Protein 1R6U (pdb70)

Sequence (731 aa):
EDFVDPWTVQTSSAKGIDYDKLIVRFGSSKIDKELINRIERATGQRPHHFLRRGIFFSHRDNQVLDAYENKKPFYLYTGRGPSSEAHVGHLIPFIFTKWLQDVFNVPLVIQTDDEKYLWKDLTLDQAYGDAVENAKDIIACGFDINKTFIFSDLDYGSSGFYKNVVKIQKHVTFNQVKGIFGFTDSDCIGKISFPAIQAAPSFSNSFPQIFRDRTDIQCLIPCAIDQDPYFRTRDVAPRIGYPKPALLHSTFFPALQGAQTKSASDPNSSIFLTDTAKQIKTKVNKHAFSGGRDTIEEHRQFGGNCDVDVSFYLTFFLEDDDKLEQIRKDYTSGALTGELKKALIEVLQPLIAEHQARRKEVTDEIVKEFTPRKLSFDGIDYDKLIVRFGSSKIDKELINRIERATGQRPHHFLRRGIFFSHRDNQVLDAYENKKPFYLYTGRGPSSEAHVGHLIPFIFTKWLQDVFNVPLVIQTDDEKYLWKDLTLDQAYGDAVENAKDIIACGFDINKTFIFSDLDYGSSGFYKNVVKIQKHVTFNQVKGIFGFTDSDCIGKISFPAIQAAPSFSNSFPQIFRDRTDIQCLIPCAIDQDPYFRTRDVAPRIGYPKPALLHSTFFPALQGPNSSIFLTDTAKQIKTKVNKHAFSGGRDTIEEHRQFGGNCDVDVSFYLTFFLEDDDKLEQIRKDYTSGALTGELKKALIEVLQPLIAEHQARRKEVTDEIVKEFTPRKLS

Foldseek 3Di:
DWDFALPWTFDPDQLFDDPVVVCVVLVWDFCDPVNLVLLCVLLVHHRALCSVPVQQTTKFDVVQSVCSVVVHAAEEEEEDQFDDFFADQVCQLLLVNQVCCVSSVAAYEYEELPLCVQVDPDDSCVSVVSLLLVLLLSCLSPRDLQRYAYDYLVPLVAPAQVVQLVLLQVVADLVRCCVLVVDDPPGDVSNSSCLSNVLSVQFVNSFCQAVNRDRAHAYEYEDACNCVSSQCVQVSQVVSPHHRHMYGHGHALAFQQGSRTRDPVDDLRHHHLPDALVSLLVSLVVGRDFQADPDLVRCQVQFGDCSNGSLLCCSRFVRDPVVNVVLVVCRRNSVGPVCNVVVSSVRVNVVSVSSVVSSVVQDPVNSCSSPSHYHPDD/DPDCVVLCVVLVWAFDDPVNLVLLCVLLVDHDALCDVLFQFTTKFCVVQSVCSVVVHAAEEEEEDQQDPDFAPQVCLQLLVRQVVCVSSVHAYEYEELVLCVQVDDDDSVVSVVSLLLVLLLSVLSPHDLQRFQYDYLVPLVAPAQVVQLVLVLVVDDQVNCCVLPVDDPPGDVCNSSCLSNVLSVQFDSNFCQARNNDGARGYEYEEASVCSSSLVNQVCAVVSPHHRHMYTHGYGQQFQLVVLRHHTLPDALVRLLCSLVPGRHWQADPDLVVRLVQFGDCPSRNLLVCSSFVRDPVVSVVLVVCRRNSVDRNVSSVVSSVRVNVVSVSSVVSSVPQDPVNSVSSPRHYHD

Organism: Homo sapiens (NCBI:txid9606)

CATH classification: 3.40.50.620 (+1 more: 1.10.240.10)

Solvent-accessible surface area: 31064 Å² total

Nearest PDB structures (foldseek):
  3kt8-assembly2_C  TM=9.741E-01  e=6.207E-43  Saccharomyces cerevisiae
  3kt0-assembly1_A  TM=9.603E-01  e=8.942E-42  Saccharomyces cerevisiae
  4j75-assembly1_A  TM=9.651E-01  e=3.250E-40  Plasmodium falciparum 3D7
  4j75-assembly1_B  TM=9.534E-01  e=1.182E-38  Plasmodium falciparum 3D7
  3hzr-assembly3_F  TM=9.424E-01  e=4.187E-32  Entamoeba histolytica

B-factor: mean 50.77, std 15.46, range [16.09, 90.01]

Secondary structure (DSSP, 8-state):
--EEETTEEE-S-TT-S-TTTHHHHTT-EE--HHHHHHHHHHHTSPPPHHHHHTSEEEEE--HHHHHHTTT--EEEEE-----S---HHHHHHHHHHHHHHHHHT--EEE--HHHHHHHSS--HHHHHHHHHHHHHHHHTTT--GGGEEE--TTT---TTHHHHHHHHHHT-BHHHHHHHH---TTSBHHHHHHHHHHHGGGSGGG-HHHHTT----EEEEEEEGGGHHHH--TTTGGGGT-PPPEEEEE----BTTBTT---TTSSSS---TT--HHHHHHHHHHTS---B-SSHHHHHHH-B-TTT-S---HHHH---HHHHHHHHHHHHHT---TTHHHHHHHHHHHHHHHHHHHHHT--HHHHHH------S--/---SHHHHHHHT-EE--HHHHHHHHHHHTSPPPTTGGGTSS-EEE--HHHHHHHTT---EEEE-----S---GGGHHHHHHHHHHHHHHT--EEE--HHHHHHHSS--HHHHHHHHHHHHHHHHHTT--TTSEEE--TTT----SHHHHHHHHHHT-BHHHHHHHH---TTSBHHHHHHHHHHHGGGSGGG-HHHHTT---S-EEEEEEGGGHHHH--TTHHHHTT-PPPEEEEE-PPPPS----SS--TT--HHHHHHHHHHHS---S-SSHHHHHHH---TTT-TT--HHHH---HHHHHHHHHHHHHT--HHHHHHHHHHHHHHHHHHHHHHHHT--HHHHHH-------

InterPro domains:
  IPR000738 WHEP-TRS domain [PF00458] (12-64)
  IPR000738 WHEP-TRS domain [PS00762] (19-47)
  IPR000738 WHEP-TRS domain [PS51185] (8-64)
  IPR000738 WHEP-TRS domain [SM00991] (12-68)
  IPR001412 Aminoacyl-tRNA synthetase, class I, conserved site [PS00178] (164-174)
  IPR002305 Aminoacyl-tRNA synthetase, class Ic [PF00579] (152-439)
  IPR002306 Tryptophan-tRNA ligase [PR01039] (169-185)
  IPR002306 Tryptophan-tRNA ligase [PR01039] (221-240)
  IPR002306 Tryptophan-tRNA ligase [PR01039] (305-326)
  IPR002306 Tryptophan-tRNA ligase [PR01039] (349-359)
  IPR002306 Tryptophan-tRNA ligase [TIGR00233] (154-465)
  IPR002306 Tryptophan-tRNA ligase [cd00806] (157-441)
  IPR009068 uS15/NS1, RNA-binding domain superfamily [SSF47060] (9-64)
  IPR014729 Rossmann-like alpha/beta/alpha sandwich fold [G3DSA:3.40.50.620] (76-353)

Structure (mmCIF, N/CA/C/O backbone):
data_1R6U
#
_entry.id   1R6U
#
_cell.length_a   134.658
_cell.length_b   96.460
_cell.length_c   97.132
_cell.angle_alpha   90.00
_cell.angle_beta   129.90
_cell.angle_gamma   90.00
#
_symmetry.space_group_name_H-M   'C 1 2 1'
#
loop_
_entity.id
_entity.type
_entity.pdbx_description
1 polymer 'Tryptophanyl-tRNA synthetase'
2 non-polymer "TRYPTOPHANYL-5'AMP"
3 non-polymer GLYCEROL
4 water water
#
loop_
_atom_site.group_PDB
_atom_site.id
_atom_site.type_symbol
_atom_site.label_atom_id
_atom_site.label_alt_id
_atom_site.label_comp_id
_atom_site.label_asym_id
_atom_site.label_entity_id
_atom_site.label_seq_id
_atom_site.pdbx_PDB_ins_code
_atom_site.Cartn_x
_atom_site.Cartn_y
_atom_site.Cartn_z
_atom_site.occupancy
_atom_site.B_iso_or_equiv
_atom_site.auth_seq_id
_atom_site.auth_comp_id
_atom_site.auth_asym_id
_atom_site.auth_atom_id
_atom_site.pdbx_PDB_model_num
ATOM 1 N N . GLU A 1 35 ? -15.885 41.948 44.458 1.00 78.87 82 GLU A N 1
ATOM 2 C CA . GLU A 1 35 ? -15.616 43.394 44.698 1.00 79.16 82 GLU A CA 1
ATOM 3 C C . GLU A 1 35 ? -14.279 43.815 44.092 1.00 78.76 82 GLU A C 1
ATOM 4 O O . GLU A 1 35 ? -13.416 42.976 43.822 1.00 78.70 82 GLU A O 1
ATOM 10 N N . ASP A 1 36 ? -14.115 45.117 43.870 1.00 77.99 83 ASP A N 1
ATOM 11 C CA . ASP A 1 36 ? -12.876 45.633 43.294 1.00 76.88 83 ASP A CA 1
ATOM 12 C C . ASP A 1 36 ? -11.686 45.177 44.133 1.00 75.36 83 ASP A C 1
ATOM 13 O O . ASP A 1 36 ? -11.850 44.728 45.271 1.00 74.44 83 ASP A O 1
ATOM 18 N N . PHE A 1 37 ? -10.489 45.288 43.568 1.00 73.55 84 PHE A N 1
ATOM 19 C CA . PHE A 1 37 ? -9.286 44.909 44.294 1.00 72.11 84 PHE A CA 1
ATOM 20 C C . PHE A 1 37 ? -8.148 45.898 44.066 1.00 70.78 84 PHE A C 1
ATOM 21 O O . PHE A 1 37 ? -7.666 46.058 42.942 1.00 69.93 84 PHE A O 1
ATOM 29 N N . VAL A 1 38 ? -7.730 46.567 45.140 1.00 68.98 85 VAL A N 1
ATOM 30 C CA . VAL A 1 38 ? -6.628 47.526 45.071 1.00 67.42 85 VAL A CA 1
ATOM 31 C C . VAL A 1 38 ? -5.666 47.346 46.245 1.00 65.64 85 VAL A C 1
ATOM 32 O O . VAL A 1 38 ? -6.074 47.295 47.408 1.00 64.82 85 VAL A O 1
ATOM 36 N N . ASP A 1 39 ? -4.385 47.233 45.919 1.00 63.71 86 ASP A N 1
ATOM 37 C CA . ASP A 1 39 ? -3.342 47.076 46.918 1.00 62.99 86 ASP A CA 1
ATOM 38 C C . ASP A 1 39 ? -2.095 47.698 46.292 1.00 61.88 86 ASP A C 1
ATOM 39 O O . ASP A 1 39 ? -2.081 47.978 45.094 1.00 62.09 86 ASP A O 1
ATOM 44 N N . PRO A 1 40 ? -1.036 47.924 47.084 1.00 60.63 87 PRO A N 1
ATOM 45 C CA . PRO A 1 40 ? 0.190 48.528 46.546 1.00 59.80 87 PRO A CA 1
ATOM 46 C C . PRO A 1 40 ? 0.752 47.899 45.260 1.00 59.74 87 PRO A C 1
ATOM 47 O O . PRO A 1 40 ? 1.673 48.445 44.651 1.00 58.96 87 PRO A O 1
ATOM 51 N N . TRP A 1 41 ? 0.200 46.770 44.832 1.00 59.77 88 TRP A N 1
ATOM 52 C CA . TRP A 1 41 ? 0.725 46.113 43.641 1.00 60.92 88 TRP A CA 1
ATOM 53 C C . TRP A 1 41 ? -0.269 45.862 42.514 1.00 61.85 88 TRP A C 1
ATOM 54 O O . TRP A 1 41 ? 0.131 45.696 41.363 1.00 60.86 88 TRP A O 1
ATOM 65 N N . THR A 1 42 ? -1.559 45.854 42.827 1.00 63.66 89 THR A N 1
ATOM 66 C CA . THR A 1 42 ? -2.551 45.595 41.796 1.00 66.54 89 THR A CA 1
ATOM 67 C C . THR A 1 42 ? -3.883 46.321 41.965 1.00 67.51 89 THR A C 1
ATOM 68 O O . THR A 1 42 ? -4.363 46.532 43.081 1.00 67.01 89 THR A O 1
ATOM 72 N N . VAL A 1 43 ? -4.465 46.699 40.830 1.00 69.52 90 VAL A N 1
ATOM 73 C CA . VAL A 1 43 ? -5.756 47.380 40.779 1.00 71.18 90 VAL A CA 1
ATOM 74 C C . VAL A 1 43 ? -6.607 46.654 39.740 1.00 72.06 90 VAL A C 1
ATOM 75 O O . VAL A 1 43 ? -6.380 46.788 38.538 1.00 72.02 90 VAL A O 1
ATOM 79 N N . GLN A 1 44 ? -7.577 45.876 40.210 1.00 73.39 91 GLN A N 1
ATOM 80 C CA . GLN A 1 44 ? -8.444 45.117 39.317 1.00 75.16 91 GLN A CA 1
ATOM 81 C C . GLN A 1 44 ? -9.919 45.390 39.577 1.00 75.51 91 GLN A C 1
ATOM 82 O O . GLN A 1 44 ? -10.343 45.553 40.724 1.00 75.32 91 GLN A O 1
ATOM 88 N N . THR A 1 45 ? -10.695 45.436 38.498 1.00 75.51 92 THR A N 1
ATOM 89 C CA . THR A 1 45 ? -12.131 45.675 38.579 1.00 75.31 92 THR A CA 1
ATOM 90 C C . THR A 1 45 ? -12.811 45.159 37.315 1.00 75.50 92 THR A C 1
ATOM 91 O O . THR A 1 45 ? -12.261 45.259 36.215 1.00 75.17 92 THR A O 1
ATOM 95 N N . SER A 1 46 ? -14.003 44.596 37.481 1.00 74.88 93 SER A N 1
ATOM 96 C CA . SER A 1 46 ? -14.765 44.070 36.355 1.00 74.99 93 SER A CA 1
ATOM 97 C C . SER A 1 46 ? -15.744 45.144 35.902 1.00 74.62 93 SER A C 1
ATOM 98 O O . SER A 1 46 ? -16.814 44.846 35.371 1.00 75.10 93 SER A O 1
ATOM 101 N N . SER A 1 47 ? -15.364 46.398 36.119 1.00 74.26 94 SER A N 1
ATOM 102 C CA . SER A 1 47 ? -16.201 47.533 35.757 1.00 73.97 94 SER A CA 1
ATOM 103 C C . SER A 1 47 ? -15.496 48.466 34.773 1.00 73.75 94 SER A C 1
ATOM 104 O O . SER A 1 47 ? -14.313 48.784 34.935 1.00 73.19 94 SER A O 1
ATOM 107 N N . ALA A 1 48 ? -16.231 48.894 33.749 1.00 73.58 95 ALA A N 1
ATOM 108 C CA . ALA A 1 48 ? -15.692 49.795 32.738 1.00 73.14 95 ALA A CA 1
ATOM 109 C C . ALA A 1 48 ? -15.596 51.209 33.304 1.00 72.97 95 ALA A C 1
ATOM 110 O O . ALA A 1 48 ? -14.726 51.991 32.914 1.00 73.23 95 ALA A O 1
ATOM 112 N N . LYS A 1 49 ? -16.491 51.525 34.235 1.00 72.94 96 LYS A N 1
ATOM 113 C CA . LYS A 1 49 ? -16.523 52.840 34.867 1.00 73.73 96 LYS A CA 1
ATOM 114 C C . LYS A 1 49 ? -15.391 52.980 35.892 1.00 74.11 96 LYS A C 1
ATOM 115 O O . LYS A 1 49 ? -15.310 53.979 36.610 1.00 73.33 96 LYS A O 1
ATOM 121 N N . GLY A 1 50 ? -14.528 51.968 35.954 1.00 74.56 97 GLY A N 1
ATOM 122 C CA . GLY A 1 50 ? -13.406 51.985 36.880 1.00 75.38 97 GLY A CA 1
ATOM 123 C C . GLY A 1 50 ? -13.726 51.540 38.299 1.00 75.75 97 GLY A C 1
ATOM 124 O O . GLY A 1 50 ? -14.827 51.062 38.584 1.00 75.65 97 GLY A O 1
ATOM 125 N N . ILE A 1 51 ? -12.755 51.695 39.195 1.00 76.06 98 ILE A N 1
ATOM 126 C CA . ILE A 1 51 ? -12.937 51.315 40.592 0.50 76.52 98 ILE A CA 1
ATOM 127 C C . ILE A 1 51 ? -14.086 52.125 41.184 1.00 76.57 98 ILE A C 1
ATOM 128 O O . ILE A 1 51 ? -14.313 53.268 40.790 1.00 76.52 98 ILE A O 1
ATOM 133 N N . ASP A 1 52 ? -14.821 51.530 42.120 1.00 77.11 99 ASP A N 1
ATOM 134 C CA . ASP A 1 52 ? -15.932 52.232 42.747 1.00 77.14 99 ASP A CA 1
ATOM 135 C C . ASP A 1 52 ? -15.464 52.978 43.990 1.00 76.90 99 ASP A C 1
ATOM 136 O O . ASP A 1 52 ? -15.302 52.394 45.067 1.00 77.20 99 ASP A O 1
ATOM 141 N N . TYR A 1 53 ? -15.235 54.275 43.822 1.00 75.37 100 TYR A N 1
ATOM 142 C CA . TYR A 1 53 ? -14.806 55.129 44.915 1.00 73.75 100 TYR A CA 1
ATOM 143 C C . TYR A 1 53 ? -16.083 55.493 45.664 1.00 74.24 100 TYR A C 1
ATOM 144 O O . TYR A 1 53 ? -17.182 55.246 45.163 1.00 74.78 100 TYR A O 1
ATOM 153 N N . ASP A 1 54 ? -15.943 56.068 46.853 1.00 74.56 101 ASP A N 1
ATOM 154 C CA . ASP A 1 54 ? -17.096 56.423 47.680 1.00 75.64 101 ASP A CA 1
ATOM 155 C C . ASP A 1 54 ? -17.574 55.119 48.322 1.00 76.08 101 ASP A C 1
ATOM 156 O O . ASP A 1 54 ? -18.353 55.118 49.279 1.00 76.50 101 ASP A O 1
ATOM 161 N N . LYS A 1 55 ? -17.077 54.012 47.774 1.00 75.40 102 LYS A N 1
ATOM 162 C CA . LYS A 1 55 ? -17.383 52.669 48.245 1.00 74.56 102 LYS A CA 1
ATOM 163 C C . LYS A 1 55 ? -16.070 52.096 48.779 1.00 73.81 102 LYS A C 1
ATOM 164 O O . LYS A 1 55 ? -16.061 51.293 49.713 1.00 74.15 102 LYS A O 1
ATOM 170 N N . LEU A 1 56 ? -14.962 52.506 48.165 1.00 71.92 103 LEU A N 1
ATOM 171 C CA . LEU A 1 56 ? -13.640 52.065 48.593 1.00 70.33 103 LEU A CA 1
ATOM 172 C C . LEU A 1 56 ? -13.315 52.872 49.846 1.00 70.00 103 LEU A C 1
ATOM 173 O O . LEU A 1 56 ? -12.451 52.500 50.643 1.00 68.98 103 LEU A O 1
ATOM 178 N N . ILE A 1 57 ? -14.025 53.988 49.999 1.00 69.37 104 ILE A N 1
ATOM 179 C CA . ILE A 1 57 ? -13.866 54.868 51.148 1.00 68.75 104 ILE A CA 1
ATOM 180 C C . ILE A 1 57 ? -14.309 54.121 52.402 1.00 69.12 104 ILE A C 1
ATOM 181 O O . ILE A 1 57 ? -13.735 54.297 53.479 1.00 68.98 104 ILE A O 1
ATOM 186 N N . VAL A 1 58 ? -15.336 53.291 52.257 1.00 68.31 105 VAL A N 1
ATOM 187 C CA . VAL A 1 58 ? -15.843 52.524 53.384 1.00 68.55 105 VAL A CA 1
ATOM 188 C C . VAL A 1 58 ? -14.937 51.332 53.665 1.00 68.70 105 VAL A C 1
ATOM 189 O O . VAL A 1 58 ? -14.462 51.162 54.786 1.00 68.50 105 VAL A O 1
ATOM 193 N N . ARG A 1 59 ? -14.692 50.514 52.645 1.00 69.02 106 ARG A N 1
ATOM 194 C CA . ARG A 1 59 ? -13.831 49.347 52.804 1.00 68.97 106 ARG A CA 1
ATOM 195 C C . ARG A 1 59 ? -12.546 49.724 53.535 1.00 68.80 106 ARG A C 1
ATOM 196 O O . ARG A 1 59 ? -12.201 49.134 54.559 1.00 69.31 106 ARG A O 1
ATOM 204 N N . PHE A 1 60 ? -11.839 50.709 52.995 1.00 68.01 107 PHE A N 1
ATOM 205 C CA . PHE A 1 60 ? -10.592 51.166 53.584 1.00 67.50 107 PHE A CA 1
ATOM 206 C C . PHE A 1 60 ? -10.824 51.996 54.844 1.00 67.01 107 PHE A C 1
ATOM 207 O O . PHE A 1 60 ? -9.879 52.301 55.574 1.00 67.07 107 PHE A O 1
ATOM 215 N N . GLY A 1 61 ? -12.080 52.352 55.099 1.00 64.85 108 GLY A N 1
ATOM 216 C CA . GLY A 1 61 ? -12.401 53.145 56.273 1.00 63.54 108 GLY A CA 1
ATOM 217 C C . GLY A 1 61 ? -11.705 54.497 56.292 1.00 63.34 108 GLY A C 1
ATOM 218 O O . GLY A 1 61 ? -10.788 54.717 57.089 1.00 64.20 108 GLY 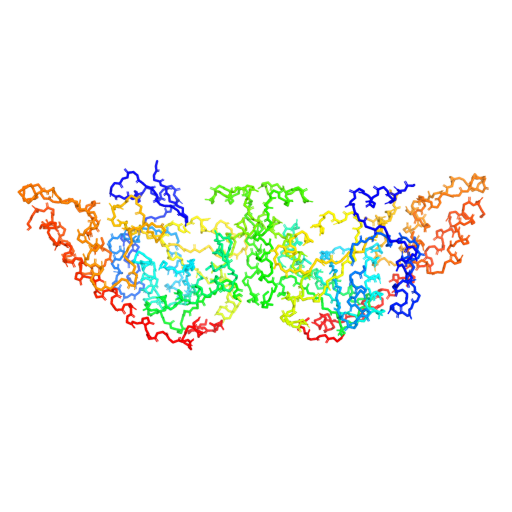A O 1
ATOM 219 N N . SER A 1 62 ? -12.138 55.404 55.416 1.00 61.59 109 SER A N 1
ATOM 220 C CA . SER A 1 62 ? -11.556 56.742 55.326 1.00 58.53 109 SER A CA 1
ATOM 221 C C . SER A 1 62 ? -12.650 57.802 55.301 1.00 56.88 109 SER A C 1
ATOM 222 O O . SER A 1 62 ? -13.809 57.514 55.587 1.00 56.88 109 SER A O 1
ATOM 225 N N . SER A 1 63 ? -12.279 59.032 54.961 1.00 55.13 110 SER A N 1
ATOM 226 C CA . SER A 1 63 ? -13.245 60.124 54.911 1.00 53.73 110 SER A CA 1
ATOM 227 C C . SER A 1 63 ? -13.357 60.767 53.534 1.00 53.30 110 SER A C 1
ATOM 228 O O . SER A 1 63 ? -12.373 60.887 52.801 1.00 52.14 110 SER A O 1
ATOM 231 N N . LYS A 1 64 ? -14.570 61.188 53.201 1.00 53.33 111 LYS A N 1
ATOM 232 C CA . LYS A 1 64 ? -14.839 61.830 51.923 1.00 53.68 111 LYS A CA 1
ATOM 233 C C . LYS A 1 64 ? -14.455 63.302 51.991 1.00 51.71 111 LYS A C 1
ATOM 234 O O . LYS A 1 64 ? -14.756 63.989 52.972 1.00 50.84 111 LYS A O 1
ATOM 240 N N . ILE A 1 65 ? -13.762 63.777 50.964 1.00 49.56 112 ILE A N 1
ATOM 241 C CA . ILE A 1 65 ? -13.383 65.181 50.916 1.00 49.55 112 ILE A CA 1
ATOM 242 C C . ILE A 1 65 ? -14.620 65.913 50.419 1.00 50.09 112 ILE A C 1
ATOM 243 O O . ILE A 1 65 ? -14.993 65.774 49.256 1.00 51.38 112 ILE A O 1
ATOM 248 N N . ASP A 1 66 ? -15.269 66.663 51.303 1.00 50.89 113 ASP A N 1
ATOM 249 C CA . ASP A 1 66 ? -16.472 67.400 50.927 1.00 52.69 113 ASP A CA 1
ATOM 250 C C . ASP A 1 66 ? -16.201 68.873 50.645 1.00 52.83 113 ASP A C 1
ATOM 251 O O . ASP A 1 66 ? -15.104 69.374 50.901 1.00 52.83 113 ASP A O 1
ATOM 256 N N . LYS A 1 67 ? -17.216 69.563 50.127 1.00 52.59 114 LYS A N 1
ATOM 257 C CA . LYS A 1 67 ? -17.103 70.979 49.783 1.00 52.36 114 LYS A CA 1
ATOM 258 C C . LYS A 1 67 ? -16.533 71.830 50.903 1.00 51.09 114 LYS A C 1
ATOM 259 O O . LYS A 1 67 ? -15.643 72.650 50.679 1.00 51.66 114 LYS A O 1
ATOM 265 N N . GLU A 1 68 ? -17.056 71.630 52.107 1.00 51.22 115 GLU A N 1
ATOM 266 C CA . GLU A 1 68 ? -16.616 72.366 53.285 1.00 51.40 115 GLU A CA 1
ATOM 267 C C . GLU A 1 68 ? -15.095 72.301 53.428 1.00 49.89 115 GLU A C 1
ATOM 268 O O . GLU A 1 68 ? -14.441 73.314 53.700 1.00 49.06 115 GLU A O 1
ATOM 274 N N . LEU A 1 69 ? -14.534 71.106 53.243 1.00 46.14 116 LEU A N 1
ATOM 275 C CA . LEU A 1 69 ? -13.088 70.924 53.350 1.00 44.04 116 LEU A CA 1
ATOM 276 C C . LEU A 1 69 ? -12.361 71.658 52.227 1.00 42.78 116 LEU A C 1
ATOM 277 O O . LEU A 1 69 ? -11.345 72.317 52.462 1.00 40.87 116 LEU A O 1
ATOM 282 N N . ILE A 1 70 ? -12.885 71.545 51.005 1.00 43.97 117 ILE A N 1
ATOM 283 C CA . ILE A 1 70 ? -12.281 72.217 49.856 1.00 42.37 117 ILE A CA 1
ATOM 284 C C . ILE A 1 70 ? -12.165 73.707 50.173 1.00 42.37 117 ILE A C 1
ATOM 285 O O . ILE A 1 70 ? -11.106 74.307 50.020 1.00 41.40 117 ILE A O 1
ATOM 290 N N . ASN A 1 71 ? -13.266 74.298 50.626 1.00 43.97 118 ASN A N 1
ATOM 291 C CA . ASN A 1 71 ? -13.278 75.712 50.974 1.00 43.86 118 ASN A CA 1
ATOM 292 C C . ASN A 1 71 ? -12.264 76.003 52.067 1.00 42.72 118 ASN A C 1
ATOM 293 O O . ASN A 1 71 ? -11.495 76.966 51.985 1.00 40.86 118 ASN A O 1
ATOM 298 N N . ARG A 1 72 ? -12.252 75.163 53.094 1.00 41.72 119 ARG A N 1
ATOM 299 C CA . ARG A 1 72 ? -11.319 75.381 54.178 1.00 40.72 119 ARG A CA 1
ATOM 300 C C . ARG A 1 72 ? -9.908 75.442 53.621 1.00 38.78 119 ARG A C 1
ATOM 301 O O . ARG A 1 72 ? -9.092 76.252 54.067 1.00 38.92 119 ARG A O 1
ATOM 309 N N . ILE A 1 73 ? -9.623 74.601 52.631 1.00 37.54 120 ILE A N 1
ATOM 310 C CA . ILE A 1 73 ? -8.298 74.594 52.026 1.00 36.89 120 ILE A CA 1
ATOM 311 C C . ILE A 1 73 ? -8.063 75.864 51.219 1.00 37.66 120 ILE A C 1
ATOM 312 O O . ILE A 1 73 ? -6.953 76.398 51.178 1.00 36.91 120 ILE A O 1
ATOM 317 N N . GLU A 1 74 ? -9.112 76.351 50.572 1.00 39.73 121 GLU A N 1
ATOM 318 C CA . GLU A 1 74 ? -8.976 77.570 49.794 1.00 43.06 121 GLU A CA 1
ATOM 319 C C . GLU A 1 74 ? -8.632 78.739 50.716 1.00 42.84 121 GLU A C 1
ATOM 320 O O . GLU A 1 74 ? -7.682 79.478 50.470 1.00 43.12 121 GLU A O 1
ATOM 326 N N . ARG A 1 75 ? -9.393 78.892 51.790 1.00 45.10 122 ARG A N 1
ATOM 327 C CA . ARG A 1 75 ? -9.138 79.976 52.726 1.00 47.19 122 ARG A CA 1
ATOM 328 C C . ARG A 1 75 ? -7.743 79.899 53.343 1.00 48.27 122 ARG A C 1
ATOM 329 O O . ARG A 1 75 ? -7.020 80.892 53.389 1.00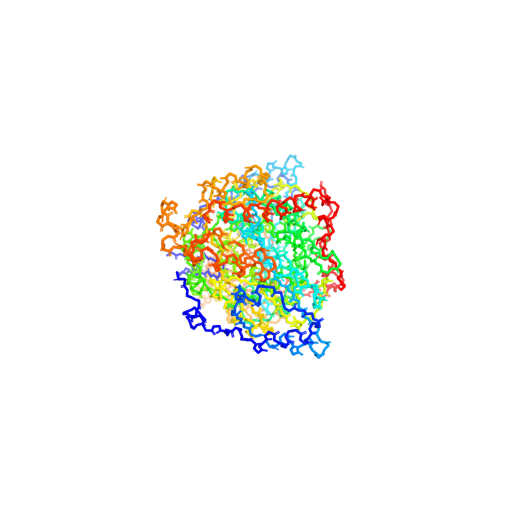 48.84 122 ARG A O 1
ATOM 337 N N . ALA A 1 76 ? -7.364 78.716 53.813 1.00 49.04 123 ALA A N 1
ATOM 338 C CA . ALA A 1 76 ? -6.064 78.531 54.440 1.00 48.78 123 ALA A CA 1
ATOM 339 C C . ALA A 1 76 ? -4.892 78.839 53.517 1.00 49.21 123 ALA A C 1
ATOM 340 O O . ALA A 1 76 ? -3.838 79.279 53.976 1.00 50.42 123 ALA A O 1
ATOM 342 N N . THR A 1 77 ? -5.075 78.615 52.221 1.00 48.07 124 THR A N 1
ATOM 343 C CA . THR A 1 77 ? -4.012 78.840 51.245 1.00 47.69 124 THR A CA 1
ATOM 344 C C . THR A 1 77 ? -4.140 80.132 50.447 1.00 48.85 124 THR A C 1
ATOM 345 O O . THR A 1 77 ? -3.187 80.559 49.788 1.00 48.08 124 THR A O 1
ATOM 349 N N . GLY A 1 78 ? -5.314 80.750 50.497 1.00 49.47 125 GLY A N 1
ATOM 350 C CA . GLY A 1 78 ? -5.519 81.973 49.746 1.00 51.04 125 GLY A CA 1
ATOM 351 C C . GLY A 1 78 ? -5.298 81.710 48.270 1.00 51.43 125 GLY A C 1
ATOM 352 O O . GLY A 1 78 ? -4.753 82.552 47.556 1.00 53.74 125 GLY A O 1
ATOM 353 N N . GLN A 1 79 ? -5.715 80.532 47.814 1.00 50.44 126 GLN A N 1
ATOM 354 C CA . GLN A 1 79 ? -5.554 80.154 46.415 1.00 49.15 126 GLN A CA 1
ATOM 355 C C . GLN A 1 79 ? -6.688 79.254 45.964 1.00 46.18 126 GLN A C 1
ATOM 356 O O . GLN A 1 79 ? -7.340 78.615 46.784 1.00 44.91 126 GLN A O 1
ATOM 362 N N . ARG A 1 80 ? -6.926 79.198 44.658 1.00 44.86 127 ARG A N 1
ATOM 363 C CA . ARG A 1 80 ? -8.004 78.358 44.143 1.00 43.01 127 ARG A CA 1
ATOM 364 C C . ARG A 1 80 ? -7.644 76.875 44.239 1.00 39.53 127 ARG A C 1
ATOM 365 O O . ARG A 1 80 ? -6.546 76.468 43.874 1.00 39.68 127 ARG A O 1
ATOM 373 N N . PRO A 1 81 ? -8.569 76.057 44.747 1.00 38.07 128 PRO A N 1
ATOM 374 C CA . PRO A 1 81 ? -8.355 74.616 44.890 1.00 37.20 128 PRO A CA 1
ATOM 375 C C . PRO A 1 81 ? -7.951 73.979 43.564 1.00 36.14 128 PRO A C 1
ATOM 376 O O . PRO A 1 81 ? -8.602 74.193 42.542 1.00 36.58 128 PRO A O 1
ATOM 380 N N . HIS A 1 82 ? -6.872 73.206 43.587 1.00 34.28 129 HIS A N 1
ATOM 381 C CA . HIS A 1 82 ? -6.375 72.518 42.399 1.00 31.49 129 HIS A CA 1
ATOM 382 C C . HIS A 1 82 ? -7.531 71.761 41.745 1.00 31.75 129 HIS A C 1
ATOM 383 O O . HIS A 1 82 ? -8.479 71.365 42.421 1.00 29.47 129 HIS A O 1
ATOM 390 N N . HIS A 1 83 ? -7.475 71.545 40.435 1.00 32.87 130 HIS A N 1
ATOM 391 C CA . HIS A 1 83 ? -8.585 70.834 39.832 1.00 35.15 130 HIS A CA 1
ATOM 392 C C . HIS A 1 83 ? -8.772 69.411 40.371 1.00 35.74 130 HIS A C 1
ATOM 393 O O . HIS A 1 83 ? -9.907 68.929 40.418 1.00 38.50 130 HIS A O 1
ATOM 400 N N . PHE A 1 84 ? -7.699 68.738 40.802 1.00 36.94 131 PHE A N 1
ATOM 401 C CA . PHE A 1 84 ? -7.886 67.371 41.330 1.00 32.91 131 PHE A CA 1
ATOM 402 C C . PHE A 1 84 ? -8.909 67.387 42.454 1.00 32.41 131 PHE A C 1
ATOM 403 O O . PHE A 1 84 ? -9.729 66.477 42.572 1.00 32.24 131 PHE A O 1
ATOM 411 N N . LEU A 1 85 ? -8.857 68.426 43.289 1.00 32.49 132 LEU A N 1
ATOM 412 C CA . LEU A 1 85 ? -9.810 68.568 44.383 1.00 32.92 132 LEU A CA 1
ATOM 413 C C . LEU A 1 85 ? -11.167 69.001 43.832 1.00 36.08 132 LEU A C 1
ATOM 414 O O . LEU A 1 85 ? -12.218 68.480 44.222 1.00 35.68 132 LEU A O 1
ATOM 419 N N . ARG A 1 86 ? -11.130 69.969 42.920 1.00 37.72 133 ARG A N 1
ATOM 420 C CA . ARG A 1 86 ? -12.338 70.508 42.297 1.00 40.45 133 ARG A CA 1
ATOM 421 C C . ARG A 1 86 ? -13.143 69.412 41.610 1.00 39.03 133 ARG A C 1
ATOM 422 O O . ARG A 1 86 ? -14.366 69.395 41.692 1.00 38.83 133 ARG A O 1
ATOM 430 N N . ARG A 1 87 ? -12.450 68.483 40.957 1.00 40.06 134 ARG A N 1
ATOM 431 C CA . ARG A 1 87 ? -13.117 67.397 40.231 1.00 40.99 134 ARG A CA 1
ATOM 432 C C . ARG A 1 87 ? -13.248 66.037 40.931 1.00 41.23 134 ARG A C 1
ATOM 433 O O . ARG A 1 87 ? -13.814 65.102 40.370 1.00 38.99 134 ARG A O 1
ATOM 441 N N . GLY A 1 88 ? -12.733 65.917 42.147 1.00 41.45 135 GLY A N 1
ATOM 442 C CA . GLY A 1 88 ? -12.851 64.650 42.845 1.00 40.98 135 GLY A CA 1
ATOM 443 C C . GLY A 1 88 ? -11.808 63.615 42.474 1.00 41.26 135 GLY A C 1
ATOM 444 O O . GLY A 1 88 ? -12.048 62.422 42.629 1.00 44.58 135 GLY A O 1
ATOM 445 N N . ILE A 1 89 ? -10.663 64.052 41.961 1.00 41.57 136 ILE A N 1
ATOM 446 C CA . ILE A 1 89 ? -9.584 63.128 41.625 1.00 42.08 136 ILE A CA 1
ATOM 447 C C . ILE A 1 89 ? -9.023 62.690 42.986 1.00 43.95 136 ILE A C 1
ATOM 448 O O . ILE A 1 89 ? -8.755 61.513 43.213 1.00 44.22 136 ILE A O 1
ATOM 453 N N . PHE A 1 90 ? -8.841 63.668 43.873 1.00 43.53 137 PHE A N 1
ATOM 454 C CA . PHE A 1 90 ? -8.393 63.437 45.241 1.00 42.53 137 PHE A CA 1
ATOM 455 C C . PHE A 1 90 ? -9.696 63.667 45.982 1.00 42.83 137 PHE A C 1
ATOM 456 O O . PHE A 1 90 ? -10.105 64.797 46.227 1.00 44.87 137 PHE A O 1
ATOM 464 N N . PHE A 1 91 ? -10.351 62.563 46.303 1.00 42.86 138 PHE A N 1
ATOM 465 C CA . PHE A 1 91 ? -11.666 62.537 46.932 1.00 44.75 138 PHE A CA 1
ATOM 466 C C . PHE A 1 91 ? -11.710 62.092 48.390 1.00 44.80 138 PHE A C 1
ATOM 467 O O . PHE A 1 91 ? -12.706 62.324 49.076 1.00 45.58 138 PHE A O 1
ATOM 475 N N . SER A 1 92 ? -10.652 61.427 48.848 1.00 43.81 139 SER A N 1
ATOM 476 C CA . SER A 1 92 ? -10.611 60.905 50.209 1.00 42.32 139 SER A CA 1
ATOM 477 C C . SER A 1 92 ? -9.434 61.394 51.044 1.00 40.03 139 SER A C 1
ATOM 478 O O . SER A 1 92 ? -8.377 61.726 50.512 1.00 39.28 139 SER A O 1
ATOM 481 N N . HIS A 1 93 ? -9.620 61.416 52.361 1.00 37.31 140 HIS A N 1
ATOM 482 C CA . HIS A 1 93 ? -8.564 61.862 53.249 1.00 36.09 140 HIS A CA 1
ATOM 483 C C . HIS A 1 93 ? -8.631 61.191 54.614 1.00 36.46 140 HIS A C 1
ATOM 484 O O . HIS A 1 93 ? -9.585 60.484 54.940 1.00 35.32 140 HIS A O 1
ATOM 491 N N . ARG A 1 94 ? -7.591 61.446 55.396 1.00 35.65 141 ARG A N 1
ATOM 492 C CA . ARG A 1 94 ? -7.473 60.976 56.769 1.00 35.01 141 ARG A CA 1
ATOM 493 C C . ARG A 1 94 ? -6.825 62.139 57.507 1.00 31.63 141 ARG A C 1
ATOM 494 O O . ARG A 1 94 ? -5.706 62.549 57.184 1.00 29.44 141 ARG A O 1
ATOM 502 N N . ASP A 1 95 ? -7.554 62.697 58.464 1.00 31.51 142 ASP A N 1
ATOM 503 C CA . ASP A 1 95 ? -7.041 63.794 59.283 1.00 32.43 142 ASP A CA 1
ATOM 504 C C . ASP A 1 95 ? -6.570 65.052 58.577 1.00 31.87 142 ASP A C 1
ATOM 505 O O . ASP A 1 95 ? -5.734 65.770 59.098 1.00 31.54 142 ASP A O 1
ATOM 518 N N . ASN A 1 97 ? -8.089 67.617 58.421 1.00 38.45 144 ASN A N 1
ATOM 519 C CA . ASN A 1 97 ? -8.500 68.710 59.294 1.00 41.46 144 ASN A CA 1
ATOM 520 C C . ASN A 1 97 ? -7.460 69.011 60.367 1.00 43.19 144 ASN A C 1
ATOM 521 O O . ASN A 1 97 ? -7.348 70.152 60.826 1.00 44.56 144 ASN A O 1
ATOM 526 N N . GLN A 1 98 ? -6.693 67.997 60.770 1.00 43.65 145 GLN A N 1
ATOM 527 C CA . GLN A 1 98 ? -5.662 68.213 61.779 1.00 42.51 145 GLN A CA 1
ATOM 528 C C . GLN A 1 98 ? -4.513 68.949 61.115 1.00 40.38 145 GLN A C 1
ATOM 529 O O . GLN A 1 98 ? -3.830 69.752 61.745 1.00 42.23 145 GLN A O 1
ATOM 535 N N . VAL A 1 99 ? -4.295 68.680 59.833 1.00 39.70 146 VAL A N 1
ATOM 536 C CA . VAL A 1 99 ? -3.221 69.361 59.124 1.00 37.34 146 VAL A CA 1
ATOM 537 C C . VAL A 1 99 ? -3.574 70.844 59.032 1.00 37.11 146 VAL A C 1
ATOM 538 O O . VAL A 1 99 ? -2.728 71.714 59.239 1.00 33.02 146 VAL A O 1
ATOM 542 N N . LEU A 1 100 ? -4.836 71.118 58.727 1.00 37.65 147 LEU A N 1
ATOM 543 C CA . LEU A 1 100 ? -5.289 72.492 58.612 1.00 39.10 147 LEU A CA 1
ATOM 544 C C . LEU A 1 100 ? -5.258 73.170 59.975 1.00 40.24 147 LEU A C 1
ATOM 545 O O . LEU A 1 100 ? -4.783 74.302 60.084 1.00 40.12 147 LEU A O 1
ATOM 550 N N . ASP A 1 101 ? -5.735 72.483 61.014 1.00 41.95 148 ASP A N 1
ATOM 551 C CA . ASP A 1 101 ? -5.709 73.072 62.356 1.00 44.75 148 ASP A CA 1
ATOM 552 C C . ASP A 1 101 ? -4.315 73.604 62.619 1.00 46.13 148 ASP A C 1
ATOM 553 O O . ASP A 1 101 ? -4.130 74.772 62.973 1.00 47.87 148 ASP A O 1
ATOM 558 N N . ALA A 1 102 ? -3.330 72.736 62.428 1.00 45.81 149 ALA A N 1
ATOM 559 C CA . ALA A 1 102 ? -1.949 73.114 62.653 1.00 45.84 149 ALA A CA 1
ATOM 560 C C . ALA A 1 102 ? -1.535 74.265 61.746 1.00 45.37 149 ALA A C 1
ATOM 561 O O . ALA A 1 102 ? -0.985 75.262 62.212 1.00 45.55 149 ALA A O 1
ATOM 563 N N . TYR A 1 103 ? -1.805 74.131 60.453 1.00 45.58 150 TYR A N 1
ATOM 564 C CA . TYR A 1 103 ? -1.415 75.169 59.508 1.00 46.09 150 TYR A CA 1
ATOM 565 C C . TYR A 1 103 ? -1.965 76.542 59.866 1.00 45.72 150 TYR A C 1
ATOM 566 O O . TYR A 1 103 ? -1.241 77.534 59.864 1.00 44.21 150 TYR A O 1
ATOM 575 N N . GLU A 1 104 ? -3.251 76.589 60.170 1.00 47.78 151 GLU A N 1
ATOM 576 C CA . GLU A 1 104 ? -3.903 77.840 60.512 1.00 50.66 151 GLU A CA 1
ATOM 577 C C . GLU A 1 104 ? -3.403 78.407 61.847 1.00 53.76 151 GLU A C 1
ATOM 578 O O . GLU A 1 104 ? -3.748 79.529 62.222 1.00 53.71 151 GLU A O 1
ATOM 584 N N . ASN A 1 105 ? -2.578 77.637 62.554 1.00 55.71 152 ASN A N 1
ATOM 585 C CA . ASN A 1 105 ? -2.030 78.087 63.828 1.00 57.63 152 ASN A CA 1
ATOM 586 C C . ASN A 1 105 ? -0.523 78.266 63.780 1.00 58.11 152 ASN A C 1
ATOM 587 O O . ASN A 1 105 ? 0.145 78.198 64.808 1.00 58.98 152 ASN A O 1
ATOM 592 N N . LYS A 1 106 ? 0.009 78.488 62.586 1.00 58.60 153 LYS A N 1
ATOM 593 C CA . LYS A 1 106 ? 1.441 78.702 62.414 1.00 60.62 153 LYS A CA 1
ATOM 594 C C . LYS A 1 106 ? 2.296 77.467 62.712 1.00 60.13 153 LYS A C 1
ATOM 595 O O . LYS A 1 106 ? 3.526 77.551 62.753 1.00 60.41 153 LYS A O 1
ATOM 601 N N . LYS A 1 107 ? 1.652 76.327 62.932 1.00 58.06 154 LYS A N 1
ATOM 602 C CA . LYS A 1 107 ? 2.393 75.102 63.196 1.00 56.45 154 LYS A CA 1
ATOM 603 C C . LYS A 1 107 ? 2.687 74.447 61.856 1.00 53.95 154 LYS A C 1
ATOM 604 O O . LYS A 1 107 ? 1.779 74.170 61.076 1.00 54.49 154 LYS A O 1
ATOM 610 N N . PRO A 1 108 ? 3.967 74.194 61.569 1.00 51.75 155 PRO A N 1
ATOM 611 C CA . PRO A 1 108 ? 4.354 73.573 60.304 1.00 49.14 155 PRO A CA 1
ATOM 612 C C . PRO A 1 108 ? 3.865 72.145 60.139 1.00 45.72 155 PRO A C 1
ATOM 613 O O . PRO A 1 108 ? 3.286 71.551 61.047 1.00 44.98 155 PRO A O 1
ATOM 617 N N . PHE A 1 109 ? 4.092 71.618 58.948 1.00 42.85 156 PHE A N 1
ATOM 618 C CA . PHE A 1 109 ? 3.742 70.254 58.614 1.00 40.33 156 PHE A CA 1
ATOM 619 C C . PHE A 1 109 ? 4.574 69.970 57.381 1.00 38.84 156 PHE A C 1
ATOM 620 O O . PHE A 1 109 ? 5.102 70.903 56.761 1.00 38.33 156 PHE A O 1
ATOM 628 N N . TYR A 1 110 ? 4.756 68.700 57.046 1.00 34.93 157 TYR A N 1
ATOM 629 C CA . TYR A 1 110 ? 5.550 68.403 55.868 1.00 33.72 157 TYR A CA 1
ATOM 630 C C . TYR A 1 110 ? 4.887 67.342 55.020 1.00 32.20 157 TYR A C 1
ATOM 631 O O . TYR A 1 110 ? 3.986 66.634 55.475 1.00 32.57 157 TYR A O 1
ATOM 640 N N . LEU A 1 111 ? 5.338 67.252 53.778 1.00 30.63 158 LEU A N 1
ATOM 641 C CA . LEU A 1 111 ? 4.787 66.301 52.826 1.00 29.96 158 LEU A CA 1
ATOM 642 C C . LEU A 1 111 ? 5.743 65.143 52.621 1.00 30.13 158 LEU A C 1
ATOM 643 O O . LEU A 1 111 ? 6.961 65.299 52.671 1.00 33.04 158 LEU A O 1
ATOM 648 N N . TYR A 1 112 ? 5.173 63.977 52.387 1.00 30.96 159 TYR A N 1
ATOM 649 C CA . TYR A 1 112 ? 5.963 62.799 52.137 1.00 30.97 159 TYR A CA 1
ATOM 650 C C . TYR A 1 112 ? 5.248 61.978 51.083 1.00 29.98 159 TYR A C 1
ATOM 651 O O . TYR A 1 112 ? 4.042 61.787 51.133 1.00 33.35 159 TYR A O 1
ATOM 660 N N . THR A 1 113 ? 6.008 61.535 50.100 1.00 30.60 160 THR A N 1
ATOM 661 C CA . THR A 1 113 ? 5.482 60.695 49.060 1.00 32.59 160 THR A CA 1
ATOM 662 C C . THR A 1 113 ? 6.726 59.989 48.576 1.00 32.52 160 THR A C 1
ATOM 663 O O . THR A 1 113 ? 7.821 60.257 49.065 1.00 34.72 160 THR A O 1
ATOM 667 N N . GLY A 1 114 ? 6.579 59.059 47.655 1.00 34.70 161 GLY A N 1
ATOM 668 C CA . GLY A 1 114 ? 7.753 58.367 47.176 1.00 36.44 161 GLY A CA 1
ATOM 669 C C . GLY A 1 114 ? 7.472 57.585 45.918 1.00 38.37 161 GLY A C 1
ATOM 670 O O . GLY A 1 114 ? 6.395 57.697 45.327 1.00 35.94 161 GLY A O 1
ATOM 671 N N . ARG A 1 115 ? 8.458 56.797 45.510 1.00 42.25 162 ARG A N 1
ATOM 672 C CA . ARG A 1 115 ? 8.334 55.972 44.323 1.00 46.36 162 ARG A CA 1
ATOM 673 C C . ARG A 1 115 ? 9.333 54.829 44.280 1.00 47.11 162 ARG A C 1
ATOM 674 O O . ARG A 1 115 ? 10.510 55.007 44.602 1.00 48.13 162 ARG A O 1
ATOM 682 N N . GLY A 1 116 ? 8.850 53.658 43.875 1.00 47.75 163 GLY A N 1
ATOM 683 C CA . GLY A 1 116 ? 9.713 52.504 43.731 1.00 50.49 163 GLY A CA 1
ATOM 684 C C . GLY A 1 116 ? 10.386 52.681 42.380 1.00 52.72 163 GLY A C 1
ATOM 685 O O . GLY A 1 116 ? 9.719 52.596 41.347 1.00 52.43 163 GLY A O 1
ATOM 686 N N . PRO A 1 117 ? 11.702 52.943 42.350 1.00 55.89 164 PRO A N 1
ATOM 687 C CA . PRO A 1 117 ? 12.443 53.139 41.100 1.00 59.12 164 PRO A CA 1
ATOM 688 C C . PRO A 1 117 ? 12.263 52.005 40.098 1.00 62.73 164 PRO A C 1
ATOM 689 O O . PRO A 1 117 ? 12.136 50.842 40.477 1.00 62.90 164 PRO A O 1
ATOM 693 N N . SER A 1 118 ? 12.249 52.357 38.817 1.00 66.39 165 SER A N 1
ATOM 694 C CA . SER A 1 118 ? 12.090 51.378 37.749 1.00 69.95 165 SER A CA 1
ATOM 695 C C . SER A 1 118 ? 13.146 51.606 36.672 1.00 72.03 165 SER A C 1
ATOM 696 O O . SER A 1 118 ? 13.777 52.662 36.628 1.00 73.00 165 SER A O 1
ATOM 699 N N . SER A 1 119 ? 13.331 50.618 35.804 1.00 74.41 166 SER A N 1
ATOM 700 C CA . SER A 1 119 ? 14.316 50.718 34.733 1.00 77.04 166 SER A CA 1
ATOM 701 C C . SER A 1 119 ? 13.765 51.415 33.489 1.00 78.30 166 SER A C 1
ATOM 702 O O . SER A 1 119 ? 14.508 52.078 32.761 1.00 78.06 166 SER A O 1
ATOM 705 N N . GLU A 1 120 ? 12.464 51.270 33.250 1.00 79.66 167 GLU A N 1
ATOM 706 C CA . GLU A 1 120 ? 11.846 51.877 32.075 1.00 81.12 167 GLU A CA 1
ATOM 707 C C . GLU A 1 120 ? 10.491 52.535 32.349 1.00 80.59 167 GLU A C 1
ATOM 708 O O . GLU A 1 120 ? 10.022 53.349 31.553 1.00 80.95 167 GLU A O 1
ATOM 714 N N . ALA A 1 121 ? 9.869 52.188 33.473 1.00 79.92 168 ALA A N 1
ATOM 715 C CA . ALA A 1 121 ? 8.561 52.734 33.834 0.50 78.93 168 ALA A CA 1
ATOM 716 C C . ALA A 1 121 ? 8.480 54.263 33.843 0.50 78.13 168 ALA A C 1
ATOM 717 O O . ALA A 1 121 ? 9.185 54.944 33.098 0.50 78.04 168 ALA A O 1
ATOM 727 N N . HIS A 1 123 ? 5.221 56.569 33.787 1.00 68.46 170 HIS A N 1
ATOM 728 C CA . HIS A 1 123 ? 4.257 56.969 32.765 1.00 65.74 170 HIS A CA 1
ATOM 729 C C . HIS A 1 123 ? 3.431 58.182 33.206 1.00 62.87 170 HIS A C 1
ATOM 730 O O . HIS A 1 123 ? 3.657 58.748 34.272 1.00 61.65 170 HIS A O 1
ATOM 737 N N . VAL A 1 124 ? 2.465 58.569 32.381 1.00 60.56 171 VAL A N 1
ATOM 738 C CA . VAL A 1 124 ? 1.615 59.721 32.679 1.00 58.10 171 VAL A CA 1
ATOM 739 C C . VAL A 1 124 ? 0.866 59.560 33.996 1.00 56.58 171 VAL A C 1
ATOM 740 O O . VAL A 1 124 ? 0.788 60.498 34.789 1.00 54.69 171 VAL A O 1
ATOM 744 N N . GLY A 1 125 ? 0.321 58.371 34.228 1.00 55.00 172 GLY A N 1
ATOM 745 C CA . GLY A 1 125 ? -0.401 58.121 35.462 1.00 54.92 172 GLY A CA 1
ATOM 746 C C . GLY A 1 125 ? 0.402 58.457 36.709 1.00 54.04 172 GLY A C 1
ATOM 747 O O . GLY A 1 125 ? -0.152 58.925 37.702 1.00 53.75 172 GLY A O 1
ATOM 748 N N . HIS A 1 126 ? 1.709 58.224 36.662 1.00 54.12 173 HIS A N 1
ATOM 749 C CA . HIS A 1 126 ? 2.568 58.512 37.805 1.00 54.86 173 HIS A CA 1
ATOM 750 C C . HIS A 1 126 ? 2.579 59.982 38.178 1.00 53.98 173 HIS A C 1
ATOM 751 O O . HIS A 1 126 ? 2.749 60.330 39.342 1.00 54.98 173 HIS A O 1
ATOM 758 N N . LEU A 1 127 ? 2.403 60.846 37.188 1.00 51.98 174 LEU A N 1
ATOM 759 C CA . LEU A 1 127 ? 2.416 62.283 37.424 1.00 50.19 174 LEU A CA 1
ATOM 760 C C . LEU A 1 127 ? 1.372 62.762 38.431 1.00 47.70 174 LEU A C 1
ATOM 761 O O . LEU A 1 127 ? 1.620 63.701 39.191 1.00 49.23 174 LEU A O 1
ATOM 766 N N . ILE A 1 128 ? 0.216 62.110 38.442 1.00 44.08 175 ILE A N 1
ATOM 767 C CA . ILE A 1 128 ? -0.879 62.504 39.315 1.00 42.37 175 ILE A CA 1
ATOM 768 C C . ILE A 1 128 ? -0.494 62.869 40.749 1.00 42.31 175 ILE A C 1
ATOM 769 O O . ILE A 1 128 ? -0.748 63.985 41.188 1.00 41.26 175 ILE A O 1
ATOM 774 N N . PRO A 1 129 ? 0.123 61.939 41.501 1.00 40.93 176 PRO A N 1
ATOM 775 C CA . PRO A 1 129 ? 0.484 62.298 42.873 1.00 38.99 176 PRO A CA 1
ATOM 776 C C . PRO A 1 129 ? 1.597 63.332 42.960 1.00 38.04 176 PRO A C 1
ATOM 777 O O . PRO A 1 129 ? 1.635 64.125 43.898 1.00 38.13 176 PRO A O 1
ATOM 781 N N . PHE A 1 130 ? 2.503 63.329 41.988 1.00 35.99 177 PHE A N 1
ATOM 782 C CA . PHE A 1 130 ? 3.597 64.291 41.985 1.00 37.72 177 PHE A CA 1
ATOM 783 C C . PHE A 1 130 ? 3.152 65.695 41.598 1.00 37.55 177 PHE A C 1
ATOM 784 O O . PHE A 1 130 ? 3.727 66.677 42.062 1.00 38.00 177 PHE A O 1
ATOM 792 N N . ILE A 1 131 ? 2.132 65.796 40.748 1.00 37.83 178 ILE A N 1
ATOM 793 C CA . ILE A 1 131 ? 1.618 67.111 40.353 1.00 35.63 178 ILE A CA 1
ATOM 794 C C . ILE A 1 131 ? 0.900 67.688 41.567 1.00 33.87 178 ILE A C 1
ATOM 795 O O . ILE A 1 131 ? 1.114 68.843 41.939 1.00 32.23 178 ILE A O 1
ATOM 800 N N . PHE A 1 132 ? 0.066 66.863 42.195 1.00 32.51 179 PHE A N 1
ATOM 801 C CA . PHE A 1 132 ? -0.685 67.295 43.363 1.00 34.29 179 PHE A CA 1
ATOM 802 C C . PHE A 1 132 ? 0.232 67.661 44.523 1.00 35.05 179 PHE A C 1
ATOM 803 O O . PHE A 1 132 ? -0.004 68.649 45.223 1.00 35.31 179 PHE A O 1
ATOM 811 N N . THR A 1 133 ? 1.280 66.866 44.723 1.00 34.24 180 THR A N 1
ATOM 812 C CA . THR A 1 133 ? 2.234 67.113 45.801 1.00 34.80 180 THR A CA 1
ATOM 813 C C . THR A 1 133 ? 2.952 68.429 45.549 1.00 35.50 180 THR A C 1
ATOM 814 O O . THR A 1 133 ? 3.183 69.219 46.472 1.00 35.44 180 THR A O 1
ATOM 818 N N . LYS A 1 134 ? 3.320 68.651 44.295 1.00 36.49 181 LYS A N 1
ATOM 819 C CA . LYS A 1 134 ? 3.993 69.888 43.903 1.00 39.83 181 LYS A CA 1
ATOM 820 C C . LYS A 1 134 ? 3.074 71.083 44.209 1.00 38.89 181 LYS A C 1
ATOM 821 O O . LYS A 1 134 ? 3.516 72.104 44.729 1.00 40.20 181 LYS A O 1
ATOM 827 N N . TRP A 1 135 ? 1.792 70.942 43.894 1.00 37.34 182 TRP A N 1
ATOM 828 C CA . TRP A 1 135 ? 0.831 72.011 44.147 1.00 37.78 182 TRP A CA 1
ATOM 829 C C . TRP A 1 135 ? 0.679 72.266 45.647 1.00 38.48 182 TRP A C 1
ATOM 830 O O . TRP A 1 135 ? 0.597 73.416 46.081 1.00 37.19 182 TRP A O 1
ATOM 841 N N . LEU A 1 136 ? 0.609 71.183 46.425 1.00 38.65 183 LEU A N 1
ATOM 842 C CA . LEU A 1 136 ? 0.472 71.297 47.869 1.00 37.97 183 LEU A CA 1
ATOM 843 C C . LEU A 1 136 ? 1.700 71.977 48.429 1.00 37.14 183 LEU A C 1
ATOM 844 O O . LEU A 1 136 ? 1.592 72.808 49.321 1.00 37.99 183 LEU A O 1
ATOM 849 N N . GLN A 1 137 ? 2.866 71.635 47.897 1.00 39.16 184 GLN A N 1
ATOM 850 C CA . GLN A 1 137 ? 4.103 72.233 48.374 1.00 41.54 184 GLN A CA 1
ATOM 851 C C . GLN A 1 137 ? 4.133 73.724 48.091 1.00 43.01 184 GLN A C 1
ATOM 852 O O . GLN A 1 137 ? 4.560 74.511 48.938 1.00 42.28 184 GLN A O 1
ATOM 858 N N . ASP A 1 138 ? 3.680 74.115 46.902 1.00 44.26 185 ASP A N 1
ATOM 859 C CA . ASP A 1 138 ? 3.675 75.526 46.530 1.00 45.48 185 ASP A CA 1
ATOM 860 C C . ASP A 1 138 ? 2.653 76.368 47.283 1.00 44.04 185 ASP A C 1
ATOM 861 O O . ASP A 1 138 ? 2.991 77.442 47.767 1.00 46.42 185 ASP A O 1
ATOM 866 N N . VAL A 1 139 ? 1.414 75.893 47.400 1.00 42.89 186 VAL A N 1
ATOM 867 C CA . VAL A 1 139 ? 0.390 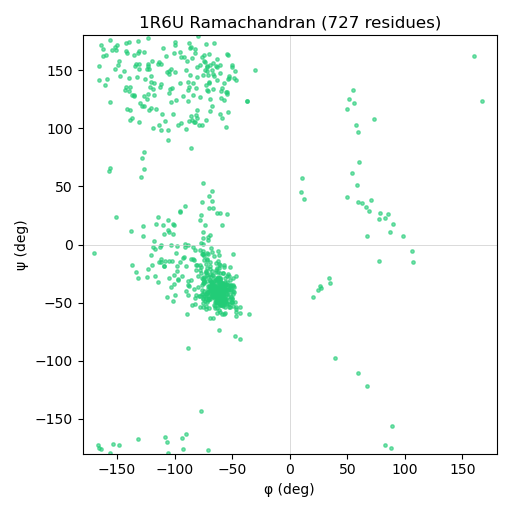76.676 48.096 1.00 40.94 186 VAL A CA 1
ATOM 868 C C . VAL A 1 139 ? 0.520 76.702 49.618 1.00 41.37 186 VAL A C 1
ATOM 869 O O . VAL A 1 139 ? 0.096 77.662 50.247 1.00 40.75 186 VAL A O 1
ATOM 873 N N . PHE A 1 140 ? 1.079 75.649 50.212 1.00 39.12 187 PHE A N 1
ATOM 874 C CA . PHE A 1 140 ? 1.257 75.616 51.665 1.00 37.64 187 PHE A CA 1
ATOM 875 C C . PHE A 1 140 ? 2.678 76.016 52.046 1.00 38.36 187 PHE A C 1
ATOM 876 O O . PHE A 1 140 ? 2.948 76.383 53.192 1.00 40.00 187 PHE A O 1
ATOM 884 N N . ASN A 1 141 ? 3.577 75.946 51.071 1.00 38.81 188 ASN A N 1
ATOM 885 C CA . ASN A 1 141 ? 4.984 76.270 51.269 1.00 42.20 188 ASN A CA 1
ATOM 886 C C . ASN A 1 141 ? 5.553 75.458 52.432 1.00 43.22 188 ASN A C 1
ATOM 887 O O . ASN A 1 141 ? 6.000 76.021 53.441 1.00 42.33 188 ASN A O 1
ATOM 892 N N . VAL A 1 142 ? 5.525 74.132 52.283 1.00 42.18 189 VAL A N 1
ATOM 893 C CA . VAL A 1 142 ? 6.028 73.224 53.314 1.00 39.88 189 VAL A CA 1
ATOM 894 C C . VAL A 1 142 ? 7.107 72.296 52.781 1.00 40.58 189 VAL A C 1
ATOM 895 O O . VAL A 1 142 ? 7.175 72.034 51.577 1.00 40.80 189 VAL A O 1
ATOM 899 N N . PRO A 1 143 ? 7.979 71.789 53.674 1.00 38.49 190 PRO A N 1
ATOM 900 C CA . PRO A 1 143 ? 9.034 70.887 53.202 1.00 37.60 190 PRO A CA 1
ATOM 901 C C . PRO A 1 143 ? 8.459 69.570 52.685 1.00 33.82 190 PRO A C 1
ATOM 902 O O . PRO A 1 143 ? 7.361 69.169 53.064 1.00 36.58 190 PRO A O 1
ATOM 906 N N . LEU A 1 144 ? 9.200 68.906 51.812 1.00 32.34 191 LEU A N 1
ATOM 907 C CA . LEU A 1 144 ? 8.751 67.639 51.248 1.00 30.97 191 LEU A CA 1
ATOM 908 C C . LEU A 1 144 ? 9.885 66.626 51.158 1.00 31.05 191 LEU A C 1
ATOM 909 O O . LEU A 1 144 ? 10.996 66.964 50.753 1.00 31.83 191 LEU A O 1
ATOM 914 N N . VAL A 1 145 ? 9.607 65.386 51.551 1.00 30.68 192 VAL A N 1
ATOM 915 C CA . VAL A 1 145 ? 10.620 64.339 51.448 1.00 28.96 192 VAL A CA 1
ATOM 916 C C . VAL A 1 145 ? 10.064 63.303 50.494 1.00 24.98 192 VAL A C 1
ATOM 917 O O . VAL A 1 145 ? 8.887 62.984 50.540 1.00 27.87 192 VAL A O 1
ATOM 921 N N . ILE A 1 146 ? 10.918 62.784 49.625 1.00 26.73 193 ILE A N 1
ATOM 922 C CA . ILE A 1 146 ? 10.494 61.786 48.654 1.00 28.01 193 ILE A CA 1
ATOM 923 C C . ILE A 1 146 ? 11.379 60.557 48.735 1.00 27.84 193 ILE A C 1
ATOM 924 O O . ILE A 1 146 ? 12.582 60.624 48.494 1.00 28.80 193 ILE A O 1
ATOM 929 N N . GLN A 1 147 ? 10.762 59.427 49.042 1.00 29.16 194 GLN A N 1
ATOM 930 C CA . GLN A 1 147 ? 11.481 58.176 49.198 1.00 29.40 194 GLN A CA 1
ATOM 931 C C . GLN A 1 147 ? 11.534 57.331 47.929 1.00 30.05 194 GLN A C 1
ATOM 932 O O . GLN A 1 147 ? 10.513 57.046 47.311 1.00 29.97 194 GLN A O 1
ATOM 946 N N . THR A 1 149 ? 12.399 53.818 46.935 1.00 32.88 196 THR A N 1
ATOM 947 C CA . THR A 1 149 ? 12.599 52.512 47.531 1.00 31.45 196 THR A CA 1
ATOM 948 C C . THR A 1 149 ? 13.450 51.549 46.714 1.00 31.90 196 THR A C 1
ATOM 949 O O . THR A 1 149 ? 12.961 50.513 46.279 1.00 33.65 196 THR A O 1
ATOM 953 N N . ASP A 1 150 ? 14.721 51.890 46.501 1.00 32.37 197 ASP A N 1
ATOM 954 C CA . ASP A 1 150 ? 15.614 51.008 45.756 1.00 34.38 197 ASP A CA 1
ATOM 955 C C . ASP A 1 150 ? 15.807 49.682 46.487 1.00 37.34 197 ASP A C 1
ATOM 956 O O . ASP A 1 150 ? 16.035 48.650 45.853 1.00 38.01 197 ASP A O 1
ATOM 961 N N . ASP A 1 151 ? 15.723 49.702 47.818 1.00 37.14 198 ASP A N 1
ATOM 962 C CA . ASP A 1 151 ? 15.863 48.470 48.576 1.00 37.29 198 ASP A CA 1
ATOM 963 C C . ASP A 1 151 ? 14.659 47.567 48.339 1.00 36.84 198 ASP A C 1
ATOM 964 O O . ASP A 1 151 ? 14.805 46.354 48.230 1.00 36.47 198 ASP A O 1
ATOM 969 N N . GLU A 1 152 ? 13.473 48.156 48.242 1.00 38.24 199 GLU A N 1
ATOM 970 C CA . GLU A 1 152 ? 12.265 47.378 47.968 1.00 40.96 199 GLU A CA 1
ATOM 971 C C . GLU A 1 152 ? 12.417 46.715 46.590 1.00 41.58 199 GLU A C 1
ATOM 972 O O . GLU A 1 152 ? 12.115 45.534 46.425 1.00 41.06 199 GLU A O 1
ATOM 978 N N . LYS A 1 153 ? 12.897 47.476 45.607 1.00 42.75 200 LYS A N 1
ATOM 979 C CA . LYS A 1 153 ? 13.075 46.949 44.252 1.00 42.96 200 LYS A CA 1
ATOM 980 C C . LYS A 1 153 ? 14.115 45.850 44.221 1.00 42.63 200 LYS A C 1
ATOM 981 O O . LYS A 1 153 ? 13.943 44.843 43.535 1.00 42.60 200 LYS A O 1
ATOM 987 N N . TYR A 1 154 ? 15.199 46.043 44.965 1.00 42.20 201 TYR A N 1
ATOM 988 C CA . TYR A 1 154 ? 16.248 45.038 45.032 1.00 42.26 201 TYR A CA 1
ATOM 989 C C . TYR A 1 154 ? 15.682 43.740 45.619 1.00 41.90 201 TYR A C 1
ATOM 990 O O . TYR A 1 154 ? 16.056 42.650 45.205 1.00 41.99 201 TYR A O 1
ATOM 999 N N . LEU A 1 155 ? 14.770 43.873 46.577 1.00 42.12 202 LEU A N 1
ATOM 1000 C CA . LEU A 1 155 ? 14.167 42.721 47.238 1.00 42.89 202 LEU A CA 1
ATOM 1001 C C . LEU A 1 155 ? 13.104 42.004 46.404 1.00 45.34 202 LEU A C 1
ATOM 1002 O O . LEU A 1 155 ? 13.026 40.775 46.425 1.00 45.93 202 LEU A O 1
ATOM 1007 N N . TRP A 1 156 ? 12.287 42.776 45.687 1.00 46.87 203 TRP A N 1
ATOM 1008 C CA . TRP A 1 156 ? 11.205 42.238 44.860 1.00 47.75 203 TRP A CA 1
ATOM 1009 C C . TRP A 1 156 ? 11.609 41.918 43.421 1.00 50.19 203 TRP A C 1
ATOM 1010 O O . TRP A 1 156 ? 10.914 41.173 42.731 1.00 49.32 203 TRP A O 1
ATOM 1021 N N . LYS A 1 157 ? 12.717 42.487 42.963 1.00 52.06 204 LYS A N 1
ATOM 1022 C CA . LYS A 1 157 ? 13.167 42.256 41.596 1.00 55.09 204 LYS A CA 1
ATOM 1023 C C . LYS A 1 157 ? 14.399 41.370 41.573 1.00 56.51 204 LYS A C 1
ATOM 1024 O O . LYS A 1 157 ? 14.738 40.736 42.568 1.00 58.28 204 LYS A O 1
ATOM 1030 N N . ASP A 1 158 ? 15.074 41.333 40.432 1.00 57.96 205 ASP A N 1
ATOM 1031 C CA . ASP A 1 158 ? 16.265 40.511 40.286 1.00 59.26 205 ASP A CA 1
ATOM 1032 C C . ASP A 1 158 ? 17.406 41.379 39.792 1.00 58.87 205 ASP A C 1
ATOM 1033 O O . ASP A 1 158 ? 17.909 41.200 38.686 1.00 60.16 205 ASP A O 1
ATOM 1038 N N . LEU A 1 159 ? 17.817 42.324 40.623 1.00 57.46 206 LEU A N 1
ATOM 1039 C CA . LEU A 1 159 ? 18.887 43.225 40.252 1.00 56.14 206 LEU A CA 1
ATOM 1040 C C . LEU A 1 159 ? 19.932 43.334 41.349 1.00 55.55 206 LEU A C 1
ATOM 1041 O O . LEU A 1 159 ? 19.771 42.775 42.433 1.00 54.34 206 LEU A O 1
ATOM 1046 N N . THR A 1 160 ? 21.007 44.053 41.057 1.00 53.49 207 THR A N 1
ATOM 1047 C CA . THR A 1 160 ? 22.064 44.241 42.026 1.00 53.46 207 THR A CA 1
ATOM 1048 C C . THR A 1 160 ? 21.825 45.553 42.758 1.00 54.07 207 THR A C 1
ATOM 1049 O O . THR A 1 160 ? 21.017 46.376 42.324 1.00 53.64 207 THR A O 1
ATOM 1053 N N . LEU A 1 161 ? 22.523 45.746 43.872 1.00 53.35 208 LEU A N 1
ATOM 1054 C CA . LEU A 1 161 ? 22.365 46.962 44.646 1.00 53.15 208 LEU A CA 1
ATOM 1055 C C . LEU A 1 161 ? 22.676 48.160 43.781 1.00 52.94 208 LEU A C 1
ATOM 1056 O O . LEU A 1 161 ? 21.953 49.149 43.810 1.00 53.00 208 LEU A O 1
ATOM 1061 N N . ASP A 1 162 ? 23.750 48.073 43.005 1.00 53.59 209 ASP A N 1
ATOM 1062 C CA . ASP A 1 162 ? 24.121 49.178 42.139 1.00 55.16 209 ASP A CA 1
ATOM 1063 C C . ASP A 1 162 ? 23.046 49.431 41.103 1.00 55.06 209 ASP A C 1
ATOM 1064 O O . ASP A 1 162 ? 22.768 50.578 40.756 1.00 55.66 209 ASP A O 1
ATOM 1069 N N . GLN A 1 163 ? 22.430 48.362 40.615 1.00 54.62 210 GLN A N 1
ATOM 1070 C CA . GLN A 1 163 ? 21.371 48.509 39.628 1.00 54.81 210 GLN A CA 1
ATOM 1071 C C . GLN A 1 163 ? 20.178 49.222 40.257 1.00 53.19 210 GLN A C 1
ATOM 1072 O O . GLN A 1 163 ? 19.633 50.157 39.673 1.00 53.28 210 GLN A O 1
ATOM 1078 N N . ALA A 1 164 ? 19.793 48.793 41.458 1.00 51.51 211 ALA A N 1
ATOM 1079 C CA . ALA A 1 164 ? 18.660 49.392 42.165 1.00 48.45 211 ALA A CA 1
ATOM 1080 C C . ALA A 1 164 ? 18.889 50.858 42.469 1.00 46.95 211 ALA A C 1
ATOM 1081 O O . ALA A 1 164 ? 17.983 51.676 42.306 1.00 44.98 211 ALA A O 1
ATOM 1083 N N . TYR A 1 165 ? 20.092 51.193 42.926 1.00 45.55 212 TYR A N 1
ATOM 1084 C CA . TYR A 1 165 ? 20.404 52.579 43.241 1.00 45.26 212 TYR A CA 1
ATOM 1085 C C . TYR A 1 165 ? 20.416 53.392 41.942 1.00 45.45 212 TYR A C 1
ATOM 1086 O O . TYR A 1 165 ? 19.881 54.501 41.885 1.00 42.96 212 TYR A O 1
ATOM 1095 N N . GLY A 1 166 ? 21.027 52.826 40.903 1.00 46.21 213 GLY A N 1
ATOM 1096 C CA . GLY A 1 166 ? 21.086 53.499 39.615 1.00 47.63 213 GLY A CA 1
ATOM 1097 C C . GLY A 1 166 ? 19.706 53.964 39.183 1.00 48.40 213 GLY A C 1
ATOM 1098 O O . GLY A 1 166 ? 19.518 55.121 38.804 1.00 48.28 213 GLY A O 1
ATOM 1099 N N . ASP A 1 167 ? 18.735 53.057 39.246 1.00 48.86 214 ASP A N 1
ATOM 1100 C CA . ASP A 1 167 ? 17.368 53.382 38.875 1.00 49.54 214 ASP A CA 1
ATOM 1101 C C . ASP A 1 167 ? 16.813 54.482 39.774 1.00 50.35 214 ASP A C 1
ATOM 1102 O O . ASP A 1 167 ? 15.990 55.294 39.343 1.00 50.85 214 ASP A O 1
ATOM 1107 N N . ALA A 1 168 ? 17.255 54.502 41.026 1.00 49.62 215 ALA A N 1
ATOM 1108 C CA . ALA A 1 168 ? 16.793 55.510 41.972 1.00 50.14 215 ALA A CA 1
ATOM 1109 C C . ALA A 1 168 ? 17.188 56.895 41.484 1.00 49.60 215 ALA A C 1
ATOM 1110 O O . ALA A 1 168 ? 16.383 57.815 41.486 1.00 49.99 215 ALA A O 1
ATOM 1112 N N . VAL A 1 169 ? 18.437 57.034 41.064 1.00 51.01 216 VAL A N 1
ATOM 1113 C CA . VAL A 1 169 ? 18.935 58.308 40.574 1.00 53.59 216 VAL A CA 1
ATOM 1114 C C . VAL A 1 169 ? 18.193 58.738 39.316 1.00 54.41 216 VAL A C 1
ATOM 1115 O O . VAL A 1 169 ? 17.716 59.866 39.232 1.00 54.83 216 VAL A O 1
ATOM 1119 N N . GLU A 1 170 ? 18.085 57.836 38.345 1.00 55.07 217 GLU A N 1
ATOM 1120 C CA . GLU A 1 170 ? 17.382 58.146 37.107 1.00 56.02 217 GLU A CA 1
ATOM 1121 C C . GLU A 1 170 ? 15.978 58.675 37.362 1.00 55.83 217 GLU A C 1
ATOM 1122 O O . GLU A 1 170 ? 15.610 59.723 36.826 1.00 55.35 217 GLU A O 1
ATOM 1128 N N . ASN A 1 171 ? 15.195 57.960 38.173 1.00 54.52 218 ASN A N 1
ATOM 1129 C CA . ASN A 1 171 ? 13.832 58.395 38.477 1.00 53.61 218 ASN A CA 1
ATOM 1130 C C . ASN A 1 171 ? 13.835 59.733 39.182 1.00 52.87 218 ASN A C 1
ATOM 1131 O O . ASN A 1 171 ? 12.873 60.491 39.081 1.00 52.39 218 ASN A O 1
ATOM 1136 N N . ALA A 1 172 ? 14.907 60.013 39.915 1.00 51.65 219 ALA A N 1
ATOM 1137 C CA . ALA A 1 172 ? 15.012 61.282 40.617 1.00 52.17 219 ALA A CA 1
ATOM 1138 C C . ALA A 1 172 ? 14.935 62.407 39.587 1.00 52.01 219 ALA A C 1
ATOM 1139 O O . ALA A 1 172 ? 14.285 63.426 39.816 1.00 51.91 219 ALA A O 1
ATOM 1141 N N . LYS A 1 173 ? 15.599 62.215 38.449 1.00 52.88 220 LYS A N 1
ATOM 1142 C CA . LYS A 1 173 ? 15.583 63.218 37.390 1.00 53.27 220 LYS A CA 1
ATOM 1143 C C . LYS A 1 173 ? 14.147 63.511 36.970 1.00 52.17 220 LYS A C 1
ATOM 1144 O O . LYS A 1 173 ? 13.755 64.665 36.884 1.00 54.75 220 LYS A O 1
ATOM 1150 N N . ASP A 1 174 ? 13.362 62.466 36.726 1.00 48.72 221 ASP A N 1
ATOM 1151 C CA . ASP A 1 174 ? 11.961 62.634 36.344 1.00 47.79 221 ASP A CA 1
ATOM 1152 C C . ASP A 1 174 ? 11.160 63.388 37.407 1.00 46.41 221 ASP A C 1
ATOM 1153 O O . ASP A 1 174 ? 10.327 64.239 37.088 1.00 44.22 221 ASP A O 1
ATOM 1158 N N . ILE A 1 175 ? 11.412 63.051 38.671 1.00 44.17 222 ILE A N 1
ATOM 1159 C CA . ILE A 1 175 ? 10.731 63.655 39.809 1.00 43.39 222 ILE A CA 1
ATOM 1160 C C . ILE A 1 175 ? 11.032 65.142 39.905 1.00 44.27 222 ILE A C 1
ATOM 1161 O O . ILE A 1 175 ? 10.131 65.962 40.069 1.00 45.58 222 ILE A O 1
ATOM 1166 N N . ILE A 1 176 ? 12.315 65.471 39.832 1.00 44.99 223 ILE A N 1
ATOM 1167 C CA . ILE A 1 176 ? 12.768 66.845 39.913 1.00 47.74 223 ILE A CA 1
ATOM 1168 C C . ILE A 1 176 ? 12.159 67.671 38.783 1.00 48.93 223 ILE A C 1
ATOM 1169 O O . ILE A 1 176 ? 11.859 68.856 38.959 1.00 48.45 223 ILE A O 1
ATOM 1174 N N . ALA A 1 177 ? 11.949 67.027 37.636 1.00 49.22 224 ALA A N 1
ATOM 1175 C CA . ALA A 1 177 ? 11.384 67.697 36.466 1.00 50.29 224 ALA A CA 1
ATOM 1176 C C . ALA A 1 177 ? 10.016 68.325 36.727 1.00 50.28 224 ALA A C 1
ATOM 1177 O O . ALA A 1 177 ? 9.625 69.269 36.039 1.00 51.46 224 ALA A O 1
ATOM 1179 N N . CYS A 1 178 ? 9.287 67.811 37.714 1.00 47.89 225 CYS A N 1
ATOM 1180 C CA . CYS A 1 178 ? 7.972 68.354 38.032 1.00 45.12 225 CYS A CA 1
ATOM 1181 C C . CYS A 1 178 ? 8.103 69.736 38.676 1.00 45.08 225 CYS A C 1
ATOM 1182 O O . CYS A 1 178 ? 7.116 70.349 39.089 1.00 45.20 225 CYS A O 1
ATOM 1185 N N . GLY A 1 179 ? 9.335 70.220 38.765 1.00 44.30 226 GLY A N 1
ATOM 1186 C CA . GLY A 1 179 ? 9.577 71.537 39.326 1.00 45.16 226 GLY A CA 1
ATOM 1187 C C . GLY A 1 179 ? 9.558 71.705 40.834 1.00 45.82 226 GLY A C 1
ATOM 1188 O O . GLY A 1 179 ? 9.267 72.797 41.322 1.00 44.43 226 GLY A O 1
ATOM 1189 N N . PHE A 1 180 ? 9.862 70.647 41.584 1.00 44.98 227 PHE A N 1
ATOM 1190 C CA . PHE A 1 180 ? 9.875 70.765 43.039 1.00 42.71 227 PHE A CA 1
ATOM 1191 C C . PHE A 1 180 ? 10.946 71.762 43.455 1.00 44.25 227 PHE A C 1
ATOM 1192 O O . PHE A 1 180 ? 12.021 71.807 42.865 1.00 47.38 227 PHE A O 1
ATOM 1200 N N . ASP A 1 181 ? 10.658 72.566 44.468 1.00 45.81 228 ASP A N 1
ATOM 1201 C CA . ASP A 1 181 ? 11.633 73.539 44.936 1.00 48.93 228 ASP A CA 1
ATOM 1202 C C . ASP A 1 181 ? 12.825 72.819 45.577 1.00 50.57 228 ASP A C 1
ATOM 1203 O O . ASP A 1 181 ? 12.681 72.085 46.560 1.00 50.55 228 ASP A O 1
ATOM 1208 N N . ILE A 1 182 ? 14.003 73.035 45.004 1.00 51.03 229 ILE A N 1
ATOM 1209 C CA . ILE A 1 182 ? 15.228 72.414 45.484 1.00 52.19 229 ILE A CA 1
ATOM 1210 C C . ILE A 1 182 ? 15.463 72.778 46.949 1.00 52.57 229 ILE A C 1
ATOM 1211 O O . ILE A 1 182 ? 15.993 71.980 47.723 1.00 52.80 229 ILE A O 1
ATOM 1216 N N . ASN A 1 183 ? 15.050 73.982 47.325 1.00 51.03 230 ASN A N 1
ATOM 1217 C CA . ASN A 1 183 ? 15.237 74.465 48.685 1.00 50.86 230 ASN A CA 1
ATOM 1218 C C . ASN A 1 183 ? 14.305 73.895 49.753 1.00 49.30 230 ASN A C 1
ATOM 1219 O O . ASN A 1 183 ? 14.491 74.173 50.938 1.00 48.62 230 ASN A O 1
ATOM 1224 N N . LYS A 1 184 ? 13.319 73.097 49.354 1.00 46.96 231 LYS A N 1
ATOM 1225 C CA . LYS A 1 184 ? 12.372 72.538 50.319 1.00 45.67 231 LYS A CA 1
ATOM 1226 C C . LYS A 1 184 ? 12.050 71.074 50.068 1.00 43.53 231 LYS A C 1
ATOM 1227 O O . LYS A 1 184 ? 11.114 70.536 50.661 1.00 43.13 231 LYS A O 1
ATOM 1233 N N . THR A 1 185 ? 12.820 70.430 49.200 1.00 42.12 232 THR A N 1
ATOM 1234 C CA . THR A 1 185 ? 12.563 69.042 48.847 1.00 40.38 232 THR A CA 1
ATOM 1235 C C . THR A 1 185 ? 13.776 68.122 49.029 1.00 39.47 232 THR A C 1
ATOM 1236 O O . THR A 1 185 ? 14.874 68.402 48.535 1.00 37.91 232 THR A O 1
ATOM 1240 N N . PHE A 1 186 ? 13.573 67.024 49.751 1.00 37.27 233 PHE A N 1
ATOM 1241 C CA . PHE A 1 186 ? 14.647 66.064 49.967 1.00 32.83 233 PHE A CA 1
ATOM 1242 C C . PHE A 1 186 ? 14.254 64.744 49.321 1.00 31.22 233 PHE A C 1
ATOM 1243 O O . PHE A 1 186 ? 13.262 64.124 49.695 1.00 32.11 233 PHE A O 1
ATOM 1251 N N . ILE A 1 187 ? 15.024 64.332 48.326 1.00 29.50 234 ILE A N 1
ATOM 1252 C CA . ILE A 1 187 ? 14.761 63.078 47.643 1.00 33.02 234 ILE A CA 1
ATOM 1253 C C . ILE A 1 187 ? 15.820 62.111 48.150 1.00 32.29 234 ILE A C 1
ATOM 1254 O O . ILE A 1 187 ? 17.006 62.440 48.162 1.00 34.52 234 ILE A O 1
ATOM 1259 N N . PHE A 1 188 ? 15.411 60.923 48.577 1.00 31.39 235 PHE A N 1
ATOM 1260 C CA . PHE A 1 188 ? 16.404 60.003 49.110 1.00 30.90 235 PHE A CA 1
ATOM 1261 C C . PHE A 1 188 ? 16.274 58.543 48.736 1.00 31.39 235 PHE A C 1
ATOM 1262 O O . PHE A 1 188 ? 15.175 57.998 48.604 1.00 33.62 235 PHE A O 1
ATOM 1270 N N . SER A 1 189 ? 17.426 57.920 48.550 1.00 30.55 236 SER A N 1
ATOM 1271 C CA . SER A 1 189 ? 17.474 56.507 48.248 1.00 33.13 236 SER A CA 1
ATOM 1272 C C . SER A 1 189 ? 17.513 55.816 49.609 1.00 32.49 236 SER A C 1
ATOM 1273 O O . SER A 1 189 ? 18.272 56.230 50.481 1.00 31.44 236 SER A O 1
ATOM 1276 N N . ASP A 1 190 ? 16.685 54.796 49.806 1.00 32.91 237 ASP A N 1
ATOM 1277 C CA . ASP A 1 190 ? 16.703 54.057 51.067 1.00 33.32 237 ASP A CA 1
ATOM 1278 C C . ASP A 1 190 ? 18.084 53.453 51.306 1.00 34.40 237 ASP A C 1
ATOM 1279 O O . ASP A 1 190 ? 18.653 53.585 52.388 1.00 34.58 237 ASP A O 1
ATOM 1284 N N . LEU A 1 191 ? 18.626 52.799 50.286 1.00 35.63 238 LEU A N 1
ATOM 1285 C CA . LEU A 1 191 ? 19.929 52.168 50.408 1.00 37.20 238 LEU A CA 1
ATOM 1286 C C . LEU A 1 191 ? 20.995 53.148 50.834 1.00 40.07 238 LEU A C 1
ATOM 1287 O O . LEU A 1 191 ? 21.910 52.805 51.573 1.00 41.61 238 LEU A O 1
ATOM 1292 N N . ASP A 1 192 ? 20.874 54.381 50.375 1.00 40.91 239 ASP A N 1
ATOM 1293 C CA . ASP A 1 192 ? 21.875 55.371 50.703 1.00 42.38 239 ASP A CA 1
ATOM 1294 C C . ASP A 1 192 ? 21.590 56.109 52.003 1.00 40.05 239 ASP A C 1
ATOM 1295 O O . ASP A 1 192 ? 22.488 56.303 52.811 1.00 41.03 239 ASP A O 1
ATOM 1300 N N . TYR A 1 193 ? 20.338 56.499 52.218 1.00 37.02 240 TYR A N 1
ATOM 1301 C CA . TYR A 1 193 ? 20.002 57.260 53.416 1.00 35.46 240 TYR A CA 1
ATOM 1302 C C . TYR A 1 193 ? 20.057 56.475 54.714 1.00 35.09 240 TYR A C 1
ATOM 1303 O O . TYR A 1 193 ? 20.461 57.011 55.744 1.00 35.67 240 TYR A O 1
ATOM 1320 N N . GLY A 1 195 ? 22.076 54.423 55.748 1.00 35.22 242 GLY A N 1
ATOM 1321 C CA . GLY A 1 195 ? 23.408 54.374 56.317 1.00 35.50 242 GLY A CA 1
ATOM 1322 C C . GLY A 1 195 ? 23.965 55.711 56.756 1.00 36.63 242 GLY A C 1
ATOM 1323 O O . GLY A 1 195 ? 25.096 55.777 57.232 1.00 35.27 242 GLY A O 1
ATOM 1332 N N . SER A 1 197 ? 21.745 58.288 58.433 1.00 36.03 244 SER A N 1
ATOM 1333 C CA . SER A 1 197 ? 20.746 59.022 59.209 1.00 32.48 244 SER A CA 1
ATOM 1334 C C . SER A 1 197 ? 20.731 58.594 60.682 1.00 34.02 244 SER A C 1
ATOM 1335 O O . SER A 1 197 ? 20.574 57.414 60.995 1.00 29.57 244 SER A O 1
ATOM 1338 N N . SER A 1 198 ? 20.881 59.557 61.584 1.00 31.75 245 SER A N 1
ATOM 1339 C CA . SER A 1 198 ? 20.886 59.247 63.006 1.00 32.35 245 SER A CA 1
ATOM 1340 C C . SER A 1 198 ? 19.487 58.947 63.537 1.00 31.02 245 SER A C 1
ATOM 1341 O O . SER A 1 198 ? 19.319 58.676 64.726 1.00 32.18 245 SER A O 1
ATOM 1344 N N . GLY A 1 199 ? 18.482 58.996 62.666 1.00 25.74 246 GLY A N 1
ATOM 1345 C CA . GLY A 1 199 ? 17.132 58.724 63.118 1.00 22.53 246 GLY A CA 1
ATOM 1346 C C . GLY A 1 199 ? 16.270 57.776 62.286 1.00 23.54 246 GLY A C 1
ATOM 1347 O O . GLY A 1 199 ? 15.325 57.173 62.810 1.00 23.80 246 GLY A O 1
ATOM 1348 N N . PHE A 1 200 ? 16.580 57.626 61.001 1.00 26.00 247 PHE A N 1
ATOM 1349 C CA . PHE A 1 200 ? 15.771 56.770 60.121 1.00 24.01 247 PHE A CA 1
ATOM 1350 C C . PHE A 1 200 ? 15.653 55.325 60.641 1.00 21.86 247 PHE A C 1
ATOM 1351 O O . PHE A 1 200 ? 14.557 54.833 60.878 1.00 22.61 247 PHE A O 1
ATOM 1359 N N . TYR A 1 201 ? 16.786 54.658 60.815 1.00 21.90 248 TYR A N 1
ATOM 1360 C CA . TYR A 1 201 ? 16.780 53.264 61.288 1.00 23.00 248 TYR A CA 1
ATOM 1361 C C . TYR A 1 201 ? 16.121 53.087 62.658 1.00 22.03 248 TYR A C 1
ATOM 1362 O O . TYR A 1 201 ? 15.344 52.139 62.873 1.00 22.70 248 TYR A O 1
ATOM 1371 N N . LYS A 1 202 ? 16.392 53.999 63.594 1.00 23.59 249 LYS A N 1
ATOM 1372 C CA . LYS A 1 202 ? 15.771 53.875 64.905 1.00 21.86 249 LYS A CA 1
ATOM 1373 C C . LYS A 1 202 ? 14.258 53.851 64.749 1.00 25.03 249 LYS A C 1
ATOM 1374 O O . LYS A 1 202 ? 13.569 53.131 65.469 1.00 21.75 249 LYS A O 1
ATOM 1380 N N . ASN A 1 203 ? 13.715 54.618 63.799 1.00 21.54 250 ASN A N 1
ATOM 1381 C CA . ASN A 1 203 ? 12.276 54.576 63.638 1.00 21.64 250 ASN A CA 1
ATOM 1382 C C . ASN A 1 203 ? 11.867 53.274 62.943 1.00 20.28 250 ASN A C 1
ATOM 1383 O O . ASN A 1 203 ? 10.806 52.721 63.239 1.00 21.14 250 ASN A O 1
ATOM 1388 N N . VAL A 1 204 ? 12.709 52.765 62.054 1.00 19.51 251 VAL A N 1
ATOM 1389 C CA . VAL A 1 204 ? 12.358 51.489 61.409 1.00 21.37 251 VAL A CA 1
ATOM 1390 C C . VAL A 1 204 ? 12.179 50.428 62.516 1.00 21.10 251 VAL A C 1
ATOM 1391 O O . VAL A 1 204 ? 11.150 49.749 62.596 1.00 20.33 251 VAL A O 1
ATOM 1395 N N . VAL A 1 205 ? 13.171 50.344 63.405 1.00 23.20 252 VAL A N 1
ATOM 1396 C CA . VAL A 1 205 ? 13.147 49.377 64.499 1.00 20.93 252 VAL A CA 1
ATOM 1397 C C . VAL A 1 205 ? 11.903 49.533 65.344 1.00 21.79 252 VAL A C 1
ATOM 1398 O O . VAL A 1 205 ? 11.225 48.542 65.626 1.00 22.21 252 VAL A O 1
ATOM 1402 N N . LYS A 1 206 ? 11.576 50.772 65.734 1.00 22.37 253 LYS A N 1
ATOM 1403 C CA . LYS A 1 206 ? 10.377 51.021 66.545 1.00 22.33 253 LYS A CA 1
ATOM 1404 C C . LYS A 1 206 ? 9.117 50.487 65.900 1.00 24.62 253 LYS A C 1
ATOM 1405 O O . LYS A 1 206 ? 8.291 49.827 66.557 1.00 25.71 253 LYS A O 1
ATOM 1411 N N . ILE A 1 207 ? 8.946 50.802 64.616 1.00 25.78 254 ILE A N 1
ATOM 1412 C CA . ILE A 1 207 ? 7.779 50.351 63.867 1.00 24.95 254 ILE A CA 1
ATOM 1413 C C . ILE A 1 207 ? 7.797 48.817 63.765 1.00 24.57 254 ILE A C 1
ATOM 1414 O O . ILE A 1 207 ? 6.767 48.177 63.927 1.00 25.74 254 ILE A O 1
ATOM 1419 N N . GLN A 1 208 ? 8.977 48.249 63.513 1.00 24.09 255 GLN A N 1
ATOM 1420 C CA . GLN A 1 208 ? 9.146 46.803 63.394 1.00 25.69 255 GLN A CA 1
ATOM 1421 C C . GLN A 1 208 ? 8.642 46.045 64.608 1.00 27.50 255 GLN A C 1
ATOM 1422 O O . GLN A 1 208 ? 8.133 44.938 64.486 1.00 28.09 255 GLN A O 1
ATOM 1428 N N . LYS A 1 209 ? 8.777 46.644 65.787 1.00 26.43 256 LYS A N 1
ATOM 1429 C CA . LYS A 1 209 ? 8.325 45.980 66.995 1.00 25.81 256 LYS A CA 1
ATOM 1430 C C . LYS A 1 209 ? 6.814 45.945 67.113 1.00 26.58 256 LYS A C 1
ATOM 1431 O O . LYS A 1 209 ? 6.262 45.079 67.786 1.00 25.25 256 LYS A O 1
ATOM 1437 N N . HIS A 1 210 ? 6.136 46.865 66.433 1.00 24.08 257 HIS A N 1
ATOM 1438 C CA . HIS A 1 210 ? 4.705 46.940 66.567 1.00 24.26 257 HIS A CA 1
ATOM 1439 C C . HIS A 1 210 ? 3.841 46.439 65.411 1.00 26.09 257 HIS A C 1
ATOM 1440 O O . HIS A 1 210 ? 2.685 46.824 65.285 1.00 26.28 257 HIS A O 1
ATOM 1447 N N . VAL A 1 211 ? 4.416 45.592 64.575 1.00 22.89 258 VAL A N 1
ATOM 1448 C CA . VAL A 1 211 ? 3.676 44.988 63.469 1.00 26.54 258 VAL A CA 1
ATOM 1449 C C . VAL A 1 211 ? 4.081 43.522 63.434 1.00 25.86 258 VAL A C 1
ATOM 1450 O O . VAL A 1 211 ? 5.261 43.211 63.438 1.00 25.40 258 VAL A O 1
ATOM 1454 N N . THR A 1 212 ? 3.098 42.629 63.410 1.00 30.19 259 THR A N 1
ATOM 1455 C CA . THR A 1 212 ? 3.389 41.201 63.377 1.00 32.43 259 THR A CA 1
ATOM 1456 C C . THR A 1 212 ? 3.407 40.661 61.952 1.00 35.56 259 THR A C 1
ATOM 1457 O O . THR A 1 212 ? 2.897 41.296 61.014 1.00 33.22 259 THR A O 1
ATOM 1461 N N . PHE A 1 213 ? 4.023 39.496 61.795 1.00 36.19 260 PHE A N 1
ATOM 1462 C CA . PHE A 1 213 ? 4.105 38.829 60.503 1.00 40.59 260 PHE A CA 1
ATOM 1463 C C . PHE A 1 213 ? 2.665 38.531 60.095 1.00 41.35 260 PHE A C 1
ATOM 1464 O O . PHE A 1 213 ? 2.278 38.667 58.936 1.00 41.87 260 PHE A O 1
ATOM 1472 N N . ASN A 1 214 ? 1.865 38.160 61.080 1.00 42.97 261 ASN A N 1
ATOM 1473 C CA . ASN A 1 214 ? 0.478 37.846 60.832 1.00 44.65 261 ASN A CA 1
ATOM 1474 C C . ASN A 1 214 ? -0.228 39.049 60.218 1.00 44.84 261 ASN A C 1
ATOM 1475 O O . ASN A 1 214 ? -0.970 38.914 59.241 1.00 43.64 261 ASN A O 1
ATOM 1480 N N . GLN A 1 215 ? 0.018 40.225 60.791 1.00 42.93 262 GLN A N 1
ATOM 1481 C CA . GLN A 1 215 ? -0.596 41.462 60.312 1.00 42.18 262 GLN A CA 1
ATOM 1482 C C . GLN A 1 215 ? -0.169 41.828 58.893 1.00 41.81 262 GLN A C 1
ATOM 1483 O O . GLN A 1 215 ? -0.989 42.251 58.079 1.00 43.35 262 GLN A O 1
ATOM 1489 N N . VAL A 1 216 ? 1.115 41.660 58.606 1.00 40.79 263 VAL A N 1
ATOM 1490 C CA . VAL A 1 216 ? 1.671 41.991 57.304 1.00 41.89 263 VAL A CA 1
ATOM 1491 C C . VAL A 1 216 ? 1.212 40.941 56.291 1.00 44.01 263 VAL A C 1
ATOM 1492 O O . VAL A 1 216 ? 1.258 41.148 55.075 1.00 43.11 263 VAL A O 1
ATOM 1496 N N . LYS A 1 217 ? 0.740 39.819 56.813 1.00 44.70 264 LYS A N 1
ATOM 1497 C CA . LYS A 1 217 ? 0.239 38.736 55.976 1.00 45.75 264 LYS A CA 1
ATOM 1498 C C . LYS A 1 217 ? -1.144 39.158 55.482 1.00 44.64 264 LYS A C 1
ATOM 1499 O O . LYS A 1 217 ? -1.485 38.981 54.315 1.00 44.33 264 LYS A O 1
ATOM 1505 N N . GLY A 1 218 ? -1.926 39.726 56.392 1.00 43.57 265 GLY A N 1
ATOM 1506 C CA . GLY A 1 218 ? -3.264 40.161 56.061 1.00 44.55 265 GLY A CA 1
ATOM 1507 C C . GLY A 1 218 ? -3.280 41.388 55.175 1.00 46.49 265 GLY A C 1
ATOM 1508 O O . GLY A 1 218 ? -4.078 41.463 54.240 1.00 46.67 265 GLY A O 1
ATOM 1509 N N . ILE A 1 219 ? -2.394 42.339 55.458 1.00 45.92 266 ILE A N 1
ATOM 1510 C CA . ILE A 1 219 ? -2.321 43.573 54.686 1.00 45.97 266 ILE A CA 1
ATOM 1511 C C . ILE A 1 219 ? -1.730 43.377 53.295 1.00 45.50 266 ILE A C 1
ATOM 1512 O O . ILE A 1 219 ? -2.361 43.717 52.304 1.00 47.03 266 ILE A O 1
ATOM 1517 N N . PHE A 1 220 ? -0.529 42.818 53.228 1.00 44.78 267 PHE A N 1
ATOM 1518 C CA . PHE A 1 220 ? 0.182 42.635 51.965 1.00 46.06 267 PHE A CA 1
ATOM 1519 C C . PHE A 1 220 ? 0.206 41.233 51.356 1.00 46.97 267 PHE A C 1
ATOM 1520 O O . PHE A 1 220 ? 0.804 41.024 50.297 1.00 46.70 267 PHE A O 1
ATOM 1528 N N . GLY A 1 221 ? -0.419 40.270 52.021 1.00 47.47 268 GLY A N 1
ATOM 1529 C CA . GLY A 1 221 ? -0.437 38.918 51.493 1.00 47.27 268 GLY A CA 1
ATOM 1530 C C . GLY A 1 221 ? 0.907 38.223 51.345 1.00 48.19 268 GLY A C 1
ATOM 1531 O O . GLY A 1 221 ? 1.110 37.473 50.389 1.00 48.36 268 GLY A O 1
ATOM 1532 N N . PHE A 1 222 ? 1.837 38.460 52.271 1.00 48.00 269 PHE A N 1
ATOM 1533 C CA . PHE A 1 222 ? 3.137 37.791 52.197 1.00 46.94 269 PHE A CA 1
ATOM 1534 C C . PHE A 1 222 ? 2.937 36.355 52.665 1.00 45.37 269 PHE A C 1
ATOM 1535 O O . PHE A 1 222 ? 1.947 36.052 53.334 1.00 44.43 269 PHE A O 1
ATOM 1543 N N . THR A 1 223 ? 3.874 35.479 52.318 1.00 44.91 270 THR A N 1
ATOM 1544 C CA . THR A 1 223 ? 3.787 34.075 52.715 1.00 46.11 270 THR A CA 1
ATOM 1545 C C . THR A 1 223 ? 5.076 33.658 53.415 1.00 45.85 270 THR A C 1
ATOM 1546 O O . THR A 1 223 ? 6.088 34.351 53.324 1.00 46.64 270 THR A O 1
ATOM 1550 N N . ASP A 1 224 ? 5.031 32.514 54.096 1.00 45.72 271 ASP A N 1
ATOM 1551 C CA . ASP A 1 224 ? 6.182 31.986 54.820 1.00 45.95 271 ASP A CA 1
ATOM 1552 C C . ASP A 1 224 ? 7.352 31.686 53.896 1.00 45.06 271 ASP A C 1
ATOM 1553 O O . ASP A 1 224 ? 8.461 31.406 54.354 1.00 45.35 271 ASP A O 1
ATOM 1558 N N . SER A 1 225 ? 7.111 31.764 52.593 1.00 43.39 272 SER A N 1
ATOM 1559 C CA . SER A 1 225 ? 8.149 31.476 51.612 1.00 42.81 272 SER A CA 1
ATOM 1560 C C . SER A 1 225 ? 8.921 32.722 51.195 1.00 40.55 272 SER A C 1
ATOM 1561 O O . SER A 1 225 ? 9.946 32.623 50.525 1.00 40.57 272 SER A O 1
ATOM 1564 N N . ASP A 1 226 ? 8.432 33.895 51.581 1.00 39.92 273 ASP A N 1
ATOM 1565 C CA . ASP A 1 226 ? 9.109 35.140 51.216 1.00 38.60 273 ASP A CA 1
ATOM 1566 C C . ASP A 1 226 ? 10.376 35.376 52.030 1.00 37.68 273 ASP A C 1
ATOM 1567 O O . ASP A 1 226 ? 10.532 34.813 53.113 1.00 39.49 273 ASP A O 1
ATOM 1572 N N . CYS A 1 227 ? 11.291 36.185 51.501 1.00 35.02 274 CYS A N 1
ATOM 1573 C CA . CYS A 1 227 ? 12.526 36.482 52.216 1.00 33.57 274 CYS A CA 1
ATOM 1574 C C . CYS A 1 227 ? 12.200 37.401 53.395 1.00 32.26 274 CYS A C 1
ATOM 1575 O O . CYS A 1 227 ? 11.215 38.135 53.369 1.00 29.66 274 CYS A O 1
ATOM 1578 N N . ILE A 1 228 ? 13.023 37.358 54.438 1.00 32.00 275 ILE A N 1
ATOM 1579 C CA . ILE A 1 228 ? 12.758 38.176 55.611 1.00 30.96 275 ILE A CA 1
ATOM 1580 C C . ILE A 1 228 ? 12.760 39.658 55.261 1.00 29.14 275 ILE A C 1
ATOM 1581 O O . ILE A 1 228 ? 12.054 40.447 55.881 1.00 30.27 275 ILE A O 1
ATOM 1586 N N . GLY A 1 229 ? 13.541 40.017 54.252 1.00 29.64 276 GLY A N 1
ATOM 1587 C CA . GLY A 1 229 ? 13.616 41.399 53.807 1.00 29.27 276 GLY A CA 1
ATOM 1588 C C . GLY A 1 229 ? 12.268 41.928 53.339 1.00 31.52 276 GLY A C 1
ATOM 1589 O O . GLY A 1 229 ? 11.916 43.072 53.629 1.00 29.73 276 GLY A O 1
ATOM 1590 N N . LYS A 1 230 ? 11.509 41.098 52.622 1.00 31.53 277 LYS A N 1
ATOM 1591 C CA . LYS A 1 230 ? 10.191 41.499 52.133 1.00 32.74 277 LYS A CA 1
ATOM 1592 C C . LYS A 1 230 ? 9.232 41.658 53.299 1.00 32.60 277 LYS A C 1
ATOM 1593 O O . LYS A 1 230 ? 8.435 42.598 53.350 1.00 31.16 277 LYS A O 1
ATOM 1599 N N . ILE A 1 231 ? 9.314 40.721 54.239 1.00 31.90 278 ILE A N 1
ATOM 1600 C CA . ILE A 1 231 ? 8.439 40.726 55.397 1.00 30.77 278 ILE A CA 1
ATOM 1601 C C . ILE A 1 231 ? 8.566 41.973 56.276 1.00 28.85 278 ILE A C 1
ATOM 1602 O O . ILE A 1 231 ? 7.580 42.449 56.835 1.00 28.12 278 ILE A O 1
ATOM 1607 N N . SER A 1 232 ? 9.767 42.519 56.385 1.00 29.17 279 SER A N 1
ATOM 1608 C CA . SER A 1 232 ? 9.929 43.686 57.234 1.00 31.53 279 SER A CA 1
ATOM 1609 C C . SER A 1 232 ? 9.928 44.997 56.472 1.00 31.17 279 SER A C 1
ATOM 1610 O O . SER A 1 232 ? 9.884 46.065 57.083 1.00 31.70 279 SER A O 1
ATOM 1613 N N . PHE A 1 233 ? 9.927 44.929 55.144 1.00 31.59 280 PHE A N 1
ATOM 1614 C CA . PHE A 1 233 ? 9.959 46.160 54.352 1.00 29.00 280 PHE A CA 1
ATOM 1615 C C . PHE A 1 233 ? 8.898 47.211 54.692 1.00 25.76 280 PHE A C 1
ATOM 1616 O O . PHE A 1 233 ? 9.174 48.406 54.607 1.00 28.48 280 PHE A O 1
ATOM 1624 N N . PRO A 1 234 ? 7.674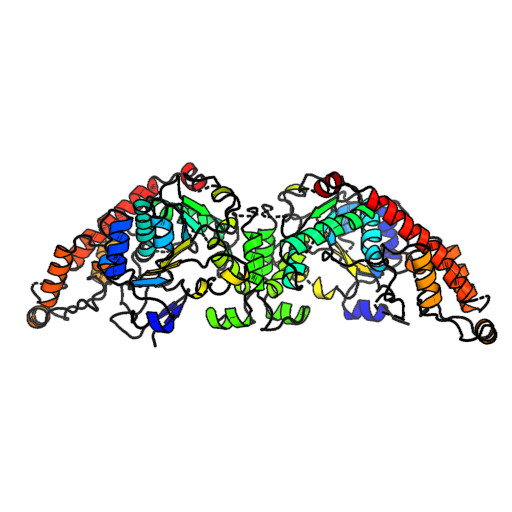 46.794 55.058 1.00 24.31 281 PRO A N 1
ATOM 1625 C CA . PRO A 1 234 ? 6.642 47.772 55.390 1.00 23.68 281 PRO A CA 1
ATOM 1626 C C . PRO A 1 234 ? 7.065 48.790 56.446 1.00 28.56 281 PRO A C 1
ATOM 1627 O O . PRO A 1 234 ? 6.520 49.896 56.501 1.00 27.09 281 PRO A O 1
ATOM 1631 N N . ALA A 1 235 ? 8.020 48.405 57.293 1.00 27.33 282 ALA A N 1
ATOM 1632 C CA . ALA A 1 235 ? 8.513 49.298 58.320 1.00 27.07 282 ALA A CA 1
ATOM 1633 C C . ALA A 1 235 ? 9.334 50.405 57.663 1.00 26.26 282 ALA A C 1
ATOM 1634 O O . ALA A 1 235 ? 9.328 51.529 58.131 1.00 28.10 282 ALA A O 1
ATOM 1636 N N . ILE A 1 236 ? 10.059 50.080 56.596 1.00 24.30 283 ILE A N 1
ATOM 1637 C CA . ILE A 1 236 ? 10.865 51.086 55.910 1.00 28.56 283 ILE A CA 1
ATOM 1638 C C . ILE A 1 236 ? 9.998 52.153 55.218 1.00 29.54 283 ILE A C 1
ATOM 1639 O O . ILE A 1 236 ? 10.377 53.316 55.152 1.00 32.02 283 ILE A O 1
ATOM 1644 N N . GLN A 1 237 ? 8.837 51.774 54.708 1.00 30.74 284 GLN A N 1
ATOM 1645 C CA . GLN A 1 237 ? 7.984 52.775 54.070 1.00 33.52 284 GLN A CA 1
ATOM 1646 C C . GLN A 1 237 ? 7.175 53.579 55.093 1.00 33.90 284 GLN A C 1
ATOM 1647 O O . GLN A 1 237 ? 6.721 54.703 54.821 1.00 31.86 284 GLN A O 1
ATOM 1653 N N . ALA A 1 238 ? 6.999 53.017 56.281 1.00 31.48 285 ALA A N 1
ATOM 1654 C CA . ALA A 1 238 ? 6.246 53.735 57.288 1.00 28.97 285 ALA A CA 1
ATOM 1655 C C . ALA A 1 238 ?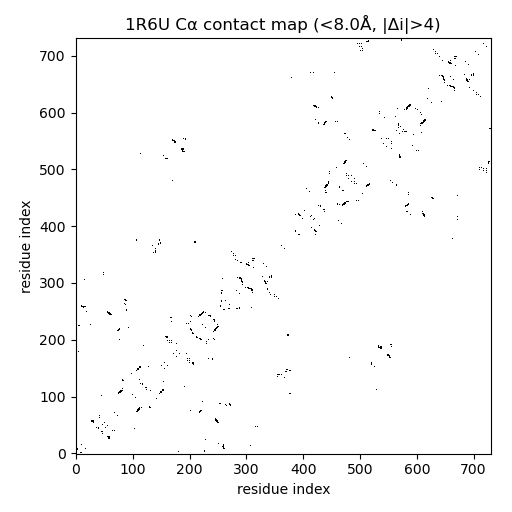 7.138 54.790 57.930 1.00 27.90 285 ALA A C 1
ATOM 1656 O O . ALA A 1 238 ? 6.683 55.890 58.232 1.00 28.64 285 ALA A O 1
ATOM 1658 N N . ALA A 1 239 ? 8.416 54.466 58.100 1.00 25.29 286 ALA A N 1
ATOM 1659 C CA . ALA A 1 239 ? 9.363 55.366 58.757 1.00 27.16 286 ALA A CA 1
ATOM 1660 C C . ALA A 1 239 ? 9.399 56.837 58.305 1.00 29.30 286 ALA A C 1
ATOM 1661 O O . ALA A 1 239 ? 9.537 57.738 59.143 1.00 27.28 286 ALA A O 1
ATOM 1663 N N . PRO A 1 240 ? 9.304 57.107 56.985 1.00 29.06 287 PRO A N 1
ATOM 1664 C CA . PRO A 1 240 ? 9.340 58.512 56.557 1.00 29.04 287 PRO A CA 1
ATOM 1665 C C . PRO A 1 240 ? 8.187 59.340 57.112 1.00 28.98 287 PRO A C 1
ATOM 1666 O O . PRO A 1 240 ? 8.235 60.571 57.097 1.00 32.01 287 PRO A O 1
ATOM 1670 N N . SER A 1 241 ? 7.151 58.662 57.599 1.00 27.84 288 SER A N 1
ATOM 1671 C CA . SER A 1 241 ? 5.981 59.335 58.152 1.00 29.42 288 SER A CA 1
ATOM 1672 C C . SER A 1 241 ? 6.259 60.071 59.452 1.00 28.63 288 SER A C 1
ATOM 1673 O O . SER A 1 241 ? 5.371 60.733 59.995 1.00 33.37 288 SER A O 1
ATOM 1676 N N . PHE A 1 242 ? 7.476 59.975 59.962 1.00 26.49 289 PHE A N 1
ATOM 1677 C CA . PHE A 1 242 ? 7.769 60.625 61.236 1.00 28.54 289 PHE A CA 1
ATOM 1678 C C . PHE A 1 242 ? 8.927 61.599 61.143 1.00 26.59 289 PHE A C 1
ATOM 1679 O O . PHE A 1 242 ? 10.000 61.276 60.647 1.00 26.01 289 PHE A O 1
ATOM 1687 N N . SER A 1 243 ? 8.684 62.809 61.635 1.00 29.13 290 SER A N 1
ATOM 1688 C CA . SER A 1 243 ? 9.653 63.889 61.546 1.00 28.99 290 SER A CA 1
ATOM 1689 C C . SER A 1 243 ? 11.068 63.614 62.009 1.00 29.85 290 SER A C 1
ATOM 1690 O O . SER A 1 243 ? 12.004 64.075 61.364 1.00 30.19 290 SER A O 1
ATOM 1693 N N . ASN A 1 244 ? 11.268 62.867 63.092 1.00 28.94 291 ASN A N 1
ATOM 1694 C CA . ASN A 1 244 ? 12.650 62.662 63.495 1.00 29.10 291 ASN A CA 1
ATOM 1695 C C . ASN A 1 244 ? 13.424 61.648 62.660 1.00 29.13 291 ASN A C 1
ATOM 1696 O O . ASN A 1 244 ? 14.598 61.385 62.921 1.00 28.80 291 ASN A O 1
ATOM 1701 N N . SER A 1 245 ? 12.787 61.081 61.641 1.00 28.58 292 SER A N 1
ATOM 1702 C CA . SER A 1 245 ? 13.520 60.181 60.751 1.00 30.17 292 SER A CA 1
ATOM 1703 C C . SER A 1 245 ? 14.448 61.073 59.921 1.00 32.32 292 SER A C 1
ATOM 1704 O O . SER A 1 245 ? 15.346 60.588 59.242 1.00 36.38 292 SER A O 1
ATOM 1707 N N . PHE A 1 246 ? 14.220 62.383 59.985 1.00 34.34 293 PHE A N 1
ATOM 1708 C CA . PHE A 1 246 ? 15.023 63.360 59.246 1.00 35.83 293 PHE A CA 1
ATOM 1709 C C . PHE A 1 246 ? 15.531 64.465 60.170 1.00 40.34 293 PHE A C 1
ATOM 1710 O O . PHE A 1 246 ? 15.026 65.590 60.136 1.00 41.61 293 PHE A O 1
ATOM 1718 N N . PRO A 1 247 ? 16.542 64.161 61.003 1.00 42.37 294 PRO A N 1
ATOM 1719 C CA . PRO A 1 247 ? 17.110 65.138 61.934 1.00 44.28 294 PRO A CA 1
ATOM 1720 C C . PRO A 1 247 ? 17.716 66.346 61.226 1.00 46.43 294 PRO A C 1
ATOM 1721 O O . PRO A 1 247 ? 17.590 67.474 61.694 1.00 48.57 294 PRO A O 1
ATOM 1725 N N . GLN A 1 248 ? 18.370 66.104 60.097 1.00 47.11 295 GLN A N 1
ATOM 1726 C CA . GLN A 1 248 ? 18.997 67.174 59.328 1.00 49.16 295 GLN A CA 1
ATOM 1727 C C . GLN A 1 248 ? 17.982 68.242 58.911 1.00 49.90 295 GLN A C 1
ATOM 1728 O O . GLN A 1 248 ? 18.342 69.394 58.681 1.00 50.98 295 GLN A O 1
ATOM 1734 N N . ILE A 1 249 ? 16.714 67.853 58.826 1.00 49.64 296 ILE A N 1
ATOM 1735 C CA . ILE A 1 249 ? 15.649 68.758 58.423 1.00 49.40 296 ILE A CA 1
ATOM 1736 C C . ILE A 1 249 ? 14.828 69.285 59.596 1.00 51.52 296 ILE A C 1
ATOM 1737 O O . ILE A 1 249 ? 14.589 70.485 59.703 1.00 51.60 296 ILE A O 1
ATOM 1742 N N . PHE A 1 250 ? 14.400 68.383 60.472 1.00 54.17 297 PHE A N 1
ATOM 1743 C CA . PHE A 1 250 ? 13.568 68.756 61.611 1.00 57.18 297 PHE A CA 1
ATOM 1744 C C . PHE A 1 250 ? 14.274 68.648 62.962 1.00 59.84 297 PHE A C 1
ATOM 1745 O O . PHE A 1 250 ? 13.623 68.638 64.011 1.00 60.10 297 PHE A O 1
ATOM 1753 N N . ARG A 1 251 ? 15.600 68.574 62.938 1.00 62.69 298 ARG A N 1
ATOM 1754 C CA . ARG A 1 251 ? 16.371 68.467 64.173 1.00 65.26 298 ARG A CA 1
ATOM 1755 C C . ARG A 1 251 ? 15.960 67.215 64.944 1.00 63.82 298 ARG A C 1
ATOM 1756 O O . ARG A 1 251 ? 16.224 66.094 64.513 1.00 66.05 298 ARG A O 1
ATOM 1764 N N . ASP A 1 252 ? 15.300 67.406 66.078 1.00 61.61 299 ASP A N 1
ATOM 1765 C CA . ASP A 1 252 ? 14.869 66.281 66.891 1.00 59.33 299 ASP A CA 1
ATOM 1766 C C . ASP A 1 252 ? 13.387 66.370 67.208 1.00 57.09 299 ASP A C 1
ATOM 1767 O O . ASP A 1 252 ? 12.898 65.688 68.109 1.00 57.17 299 ASP A O 1
ATOM 1772 N N . ARG A 1 253 ? 12.671 67.213 66.472 1.00 53.15 300 ARG A N 1
ATOM 1773 C CA . ARG A 1 253 ? 11.245 67.368 66.706 1.00 50.47 300 ARG A CA 1
ATOM 1774 C C . ARG A 1 253 ? 10.465 66.149 66.220 1.00 47.64 300 ARG A C 1
ATOM 1775 O O . ARG A 1 253 ? 10.732 65.613 65.142 1.00 46.33 300 ARG A O 1
ATOM 1783 N N . THR A 1 254 ? 9.499 65.725 67.030 1.00 45.39 301 THR A N 1
ATOM 1784 C CA . THR A 1 254 ? 8.669 64.560 66.735 1.00 45.31 301 THR A CA 1
ATOM 1785 C C . THR A 1 254 ? 7.214 64.972 66.603 1.00 45.92 301 THR A C 1
ATOM 1786 O O . THR A 1 254 ? 6.335 64.137 66.408 1.00 46.37 301 THR A O 1
ATOM 1790 N N . ASP A 1 255 ? 6.965 66.269 66.707 1.00 47.58 302 ASP A N 1
ATOM 1791 C CA . ASP A 1 255 ? 5.609 66.790 66.647 1.00 48.42 302 ASP A CA 1
ATOM 1792 C C . ASP A 1 255 ? 5.228 67.403 65.308 1.00 47.18 302 ASP A C 1
ATOM 1793 O O . ASP A 1 255 ? 4.172 68.026 65.195 1.00 47.76 302 ASP A O 1
ATOM 1798 N N . ILE A 1 256 ? 6.072 67.250 64.297 1.00 46.10 303 ILE A N 1
ATOM 1799 C CA . ILE A 1 256 ? 5.744 67.822 62.999 1.00 44.86 303 ILE A CA 1
ATOM 1800 C C . ILE A 1 256 ? 4.805 66.915 62.209 1.00 44.77 303 ILE A C 1
ATOM 1801 O O . ILE A 1 256 ? 5.211 65.881 61.682 1.00 43.99 303 ILE A O 1
ATOM 1806 N N . GLN A 1 257 ? 3.542 67.318 62.144 1.00 44.15 304 GLN A N 1
ATOM 1807 C CA . GLN A 1 257 ? 2.501 66.600 61.415 1.00 43.49 304 GLN A CA 1
ATOM 1808 C C . GLN A 1 257 ? 2.986 66.246 60.010 1.00 42.09 304 GLN A C 1
ATOM 1809 O O . GLN A 1 257 ? 3.706 67.028 59.386 1.00 41.58 304 GLN A O 1
ATOM 1815 N N . CYS A 1 258 ? 2.588 65.075 59.518 1.00 38.45 305 CYS A N 1
ATOM 1816 C CA . CYS A 1 258 ? 2.973 64.618 58.182 1.00 37.02 305 CYS A CA 1
ATOM 1817 C C . CYS A 1 258 ? 1.731 64.373 57.321 1.00 35.67 305 CYS A C 1
ATOM 1818 O O . CYS A 1 258 ? 0.734 63.847 57.813 1.00 35.28 305 CYS A O 1
ATOM 1821 N N . LEU A 1 259 ? 1.795 64.755 56.045 1.00 35.55 306 LEU A N 1
ATOM 1822 C CA . LEU A 1 259 ? 0.673 64.564 55.116 1.00 34.23 306 LEU A CA 1
ATOM 1823 C C . LEU A 1 259 ? 1.171 63.773 53.914 1.00 34.97 306 LEU A C 1
ATOM 1824 O O . LEU A 1 259 ? 2.116 64.174 53.238 1.00 35.52 306 LEU A O 1
ATOM 1829 N N . ILE A 1 260 ? 0.497 62.670 53.626 1.00 34.86 307 ILE A N 1
ATOM 1830 C CA . ILE A 1 260 ? 0.922 61.803 52.547 1.00 35.62 307 ILE A CA 1
ATOM 1831 C C . ILE A 1 260 ? -0.035 61.745 51.374 1.00 35.84 307 ILE A C 1
ATOM 1832 O O . ILE A 1 260 ? -1.072 61.084 51.446 1.00 32.97 307 ILE A O 1
ATOM 1837 N N . PRO A 1 261 ? 0.301 62.449 50.278 1.00 36.90 308 PRO A N 1
ATOM 1838 C CA . PRO A 1 261 ? -0.541 62.455 49.086 1.00 39.68 308 PRO A CA 1
ATOM 1839 C C . PRO A 1 261 ? -0.118 61.205 48.348 1.00 41.16 308 PRO A C 1
ATOM 1840 O O . PRO A 1 261 ? 1.072 60.992 48.125 1.00 43.45 308 PRO A O 1
ATOM 1844 N N . CYS A 1 262 ? -1.073 60.374 47.981 1.00 42.55 309 CYS A N 1
ATOM 1845 C CA . CYS A 1 262 ? -0.734 59.165 47.271 1.00 45.58 309 CYS A CA 1
ATOM 1846 C C . CYS A 1 262 ? -2.007 58.599 46.684 1.00 47.31 309 CYS A C 1
ATOM 1847 O O . CYS A 1 262 ? -3.097 58.846 47.210 1.00 47.65 309 CYS A O 1
ATOM 1850 N N . ALA A 1 263 ? -1.880 57.849 45.592 1.00 47.53 310 ALA A N 1
ATOM 1851 C CA . ALA A 1 263 ? -3.063 57.226 45.025 1.00 48.13 310 ALA A CA 1
ATOM 1852 C C . ALA A 1 263 ? -3.488 56.372 46.202 1.00 45.77 310 ALA A C 1
ATOM 1853 O O . ALA A 1 263 ? -2.658 56.019 47.034 1.00 46.96 310 ALA A O 1
ATOM 1855 N N . ILE A 1 264 ? -4.764 56.043 46.287 1.00 46.04 311 ILE A N 1
ATOM 1856 C CA . ILE A 1 264 ? -5.257 55.261 47.408 1.00 46.50 311 ILE A CA 1
ATOM 1857 C C . ILE A 1 264 ? -4.630 53.857 47.503 1.00 47.18 311 ILE A C 1
ATOM 1858 O O . ILE A 1 264 ? -4.867 53.128 48.467 1.00 47.70 311 ILE A O 1
ATOM 1863 N N . ASP A 1 265 ? -3.818 53.481 46.516 1.00 47.51 312 ASP A N 1
ATOM 1864 C CA . ASP A 1 265 ? -3.188 52.158 46.523 1.00 48.33 312 ASP A CA 1
ATOM 1865 C C . ASP A 1 265 ? -2.025 52.054 47.514 1.00 48.54 312 ASP A C 1
ATOM 1866 O O . ASP A 1 265 ? -1.494 50.970 47.744 1.00 47.43 312 ASP A O 1
ATOM 1871 N N . GLN A 1 266 ? -1.632 53.180 48.092 1.00 49.17 313 GLN A N 1
ATOM 1872 C CA . GLN A 1 266 ? -0.547 53.191 49.065 1.00 50.60 313 GLN A CA 1
ATOM 1873 C C . GLN A 1 266 ? -1.123 53.353 50.480 1.00 50.94 313 GLN A C 1
ATOM 1874 O O . GLN A 1 266 ? -0.379 53.575 51.444 1.00 51.51 313 GLN A O 1
ATOM 1880 N N . ASP A 1 267 ? -2.444 53.236 50.602 1.00 48.77 314 ASP A N 1
ATOM 1881 C CA . ASP A 1 267 ? -3.107 53.378 51.896 1.00 46.71 314 ASP A CA 1
ATOM 1882 C C . ASP A 1 267 ? -2.730 52.287 52.908 1.00 46.39 314 ASP A C 1
ATOM 1883 O O . ASP A 1 267 ? -2.484 52.585 54.080 1.00 43.34 314 ASP A O 1
ATOM 1888 N N . PRO A 1 268 ? -2.698 51.009 52.475 1.00 46.95 315 PRO A N 1
ATOM 1889 C CA . PRO A 1 268 ? -2.347 49.888 53.369 1.00 45.86 315 PRO A CA 1
ATOM 1890 C C . PRO A 1 268 ? -1.154 50.228 54.264 1.00 43.82 315 PRO A C 1
ATOM 1891 O O . PRO A 1 268 ? -1.225 50.109 55.486 1.00 42.11 315 PRO A O 1
ATOM 1895 N N . TYR A 1 269 ? -0.059 50.652 53.642 1.00 42.35 316 TYR A N 1
ATOM 1896 C CA . TYR A 1 269 ? 1.151 51.023 54.374 1.00 41.42 316 TYR A CA 1
ATOM 1897 C C . TYR A 1 269 ? 0.871 52.056 55.467 1.00 41.23 316 TYR A C 1
ATOM 1898 O O . TYR A 1 269 ? 1.483 52.034 56.538 1.00 37.88 316 TYR A O 1
ATOM 1907 N N . PHE A 1 270 ? -0.064 52.958 55.194 1.00 40.08 317 PHE A N 1
ATOM 1908 C CA . PHE A 1 270 ? -0.357 54.019 56.132 1.00 39.55 317 PHE A CA 1
ATOM 1909 C C . PHE A 1 270 ? -1.503 53.812 57.100 1.00 39.19 317 PHE A C 1
ATOM 1910 O O . PHE A 1 270 ? -1.614 54.538 58.084 1.00 39.42 317 PHE A O 1
ATOM 1918 N N . ARG A 1 271 ? -2.348 52.824 56.839 1.00 37.19 318 ARG A N 1
ATOM 1919 C CA . ARG A 1 271 ? -3.411 52.515 57.770 1.00 37.56 318 ARG A CA 1
ATOM 1920 C C . ARG A 1 271 ? -2.677 51.751 58.874 1.00 37.66 318 ARG A C 1
ATOM 1921 O O . ARG A 1 271 ? -3.038 51.813 60.044 1.00 38.56 318 ARG A O 1
ATOM 1937 N N . THR A 1 273 ? 0.679 52.228 59.472 1.00 29.91 320 THR A N 1
ATOM 1938 C CA . THR A 1 273 ? 1.511 53.257 60.088 1.00 30.03 320 THR A CA 1
ATOM 1939 C C . THR A 1 273 ? 0.724 54.083 61.103 1.00 30.78 320 THR A C 1
ATOM 1940 O O . THR A 1 273 ? 1.251 54.436 62.162 1.00 30.59 320 THR A O 1
ATOM 1944 N N . ARG A 1 274 ? -0.535 54.389 60.782 1.00 28.21 321 ARG A N 1
ATOM 1945 C CA . ARG A 1 274 ? -1.375 55.185 61.671 1.00 29.23 321 ARG A CA 1
ATOM 1946 C C . ARG A 1 274 ? -1.700 54.469 63.003 1.00 28.88 321 ARG A C 1
ATOM 1947 O O . ARG A 1 274 ? -1.720 55.099 64.062 1.00 25.18 321 ARG A O 1
ATOM 1955 N N . ASP A 1 275 ? -1.963 53.167 62.951 1.00 29.52 322 ASP A N 1
ATOM 1956 C CA . ASP A 1 275 ? -2.231 52.420 64.187 1.00 32.45 322 ASP A CA 1
ATOM 1957 C C . ASP A 1 275 ? -0.951 52.348 65.034 1.00 31.51 322 ASP A C 1
ATOM 1958 O O . ASP A 1 275 ? -1.011 52.368 66.262 1.00 34.08 322 ASP A O 1
ATOM 1963 N N . VAL A 1 276 ? 0.202 52.274 64.378 1.00 29.89 323 VAL A N 1
ATOM 1964 C CA . VAL A 1 276 ? 1.483 52.200 65.079 1.00 29.34 323 VAL A CA 1
ATOM 1965 C C . VAL A 1 276 ? 1.913 53.522 65.745 1.00 30.45 323 VAL A C 1
ATOM 1966 O O . VAL A 1 276 ? 2.387 53.530 66.891 1.00 28.87 323 VAL A O 1
ATOM 1970 N N . ALA A 1 277 ? 1.730 54.631 65.030 1.00 26.82 324 ALA A N 1
ATOM 1971 C CA . ALA A 1 277 ? 2.118 55.965 65.499 1.00 25.52 324 ALA A CA 1
ATOM 1972 C C . ALA A 1 277 ? 1.956 56.257 67.004 1.00 24.76 324 ALA A C 1
ATOM 1973 O O . ALA A 1 277 ? 2.923 56.595 67.692 1.00 27.48 324 ALA A O 1
ATOM 1975 N N . PRO A 1 278 ? 0.732 56.160 67.528 1.00 24.23 325 PRO A N 1
ATOM 1976 C CA . PRO A 1 278 ? 0.579 56.444 68.957 1.00 26.40 325 PRO A CA 1
ATOM 1977 C C . PRO A 1 278 ? 1.321 55.481 69.900 1.00 27.07 325 PRO A C 1
ATOM 1978 O O . PRO A 1 278 ? 1.664 55.855 71.024 1.00 28.38 325 PRO A O 1
ATOM 1982 N N . ARG A 1 279 ? 1.602 54.271 69.425 1.00 26.55 326 ARG A N 1
ATOM 1983 C CA . ARG A 1 279 ? 2.317 53.264 70.218 1.00 26.36 326 ARG A CA 1
ATOM 1984 C C . ARG A 1 279 ? 3.779 53.605 70.400 1.00 27.19 326 ARG A C 1
ATOM 1985 O O . ARG A 1 279 ? 4.442 53.094 71.313 1.00 26.94 326 ARG A O 1
ATOM 1993 N N . ILE A 1 280 ? 4.295 54.461 69.526 1.00 26.14 327 ILE A N 1
ATOM 1994 C CA . ILE A 1 280 ? 5.668 54.896 69.627 1.00 27.04 327 ILE A CA 1
ATOM 1995 C C . ILE A 1 280 ? 5.727 56.399 69.902 1.00 27.72 327 ILE A C 1
ATOM 1996 O O . ILE A 1 280 ? 6.757 57.043 69.701 1.00 28.59 327 ILE A O 1
ATOM 2001 N N . GLY A 1 281 ? 4.595 56.933 70.361 1.00 28.74 328 GLY A N 1
ATOM 2002 C CA . GLY A 1 281 ? 4.483 58.335 70.727 1.00 29.90 328 GLY A CA 1
ATOM 2003 C C . GLY A 1 281 ? 4.602 59.395 69.651 1.00 31.06 328 GLY A C 1
ATOM 2004 O O . GLY A 1 281 ? 5.079 60.497 69.922 1.00 31.67 328 GLY A O 1
ATOM 2005 N N . TYR A 1 282 ? 4.167 59.083 68.439 1.00 29.32 329 TYR A N 1
ATOM 2006 C CA . TYR A 1 282 ? 4.241 60.049 67.349 1.00 28.23 329 TYR A CA 1
ATOM 2007 C C . TYR A 1 282 ? 2.861 60.351 66.796 1.00 27.43 329 TYR A C 1
ATOM 2008 O O . TYR A 1 282 ? 1.925 59.562 66.939 1.00 27.83 329 TYR A O 1
ATOM 2017 N N . PRO A 1 283 ? 2.715 61.505 66.139 1.00 28.49 330 PRO A N 1
ATOM 2018 C CA . PRO A 1 283 ? 1.403 61.812 65.581 1.00 29.21 330 PRO A CA 1
ATOM 2019 C C . PRO A 1 283 ? 1.187 60.956 64.330 1.00 28.45 330 PRO A C 1
ATOM 2020 O O . PRO A 1 283 ? 2.141 60.662 63.607 1.00 28.57 330 PRO A O 1
ATOM 2024 N N . LYS A 1 284 ? -0.057 60.549 64.096 1.00 29.57 331 LYS A N 1
ATOM 2025 C CA . LYS A 1 284 ? -0.414 59.753 62.925 1.00 32.20 331 LYS A CA 1
ATOM 2026 C C . LYS A 1 284 ? -0.319 60.614 61.667 1.00 33.02 331 LYS A C 1
ATOM 2027 O O . LYS A 1 284 ? -0.733 61.770 61.671 1.00 31.78 331 LYS A O 1
ATOM 2033 N N . PRO A 1 285 ? 0.220 60.055 60.574 1.00 31.75 332 PRO A N 1
ATOM 2034 C CA . PRO A 1 285 ? 0.338 60.813 59.325 1.00 32.25 332 PRO A CA 1
ATOM 2035 C C . PRO A 1 285 ? -1.040 61.016 58.696 1.00 30.85 332 PRO A C 1
ATOM 2036 O O . PRO A 1 285 ? -1.912 60.156 58.806 1.00 28.62 332 PRO A O 1
ATOM 2040 N N . ALA A 1 286 ? -1.236 62.164 58.053 1.00 29.79 333 ALA A N 1
ATOM 2041 C CA . ALA A 1 286 ? -2.507 62.446 57.410 1.00 31.30 333 ALA A CA 1
ATOM 2042 C C . ALA A 1 286 ? -2.447 61.925 55.975 1.00 29.92 333 ALA A C 1
ATOM 2043 O O . ALA A 1 286 ? -1.370 61.765 55.403 1.00 30.39 333 ALA A O 1
ATOM 2045 N N . LEU A 1 287 ? -3.607 61.675 55.390 1.00 29.26 334 LEU A N 1
ATOM 2046 C CA . LEU A 1 287 ? -3.650 61.175 54.026 1.00 33.01 334 LEU A CA 1
ATOM 2047 C C . LEU A 1 287 ? -4.626 61.939 53.122 1.00 32.89 334 LEU A C 1
ATOM 2048 O O . LEU A 1 287 ? -5.637 62.469 53.582 1.00 31.32 334 LEU A O 1
ATOM 2053 N N . LEU A 1 288 ? -4.289 61.948 51.836 1.00 34.58 335 LEU A N 1
ATOM 2054 C CA . LEU A 1 288 ? -5.085 62.545 50.764 1.00 35.76 335 LEU A CA 1
ATOM 2055 C C . LEU A 1 288 ? -4.979 61.477 49.673 1.00 36.55 335 LEU A C 1
ATOM 2056 O O . LEU A 1 288 ? -3.912 61.274 49.097 1.00 36.76 335 LEU A O 1
ATOM 2061 N N . HIS A 1 289 ? -6.087 60.781 49.434 1.00 40.91 336 HIS A N 1
ATOM 2062 C CA . HIS A 1 289 ? -6.171 59.684 48.462 1.00 44.55 336 HIS A CA 1
ATOM 2063 C C . HIS A 1 289 ? -6.622 60.116 47.060 1.00 44.58 336 HIS A C 1
ATOM 2064 O O . HIS A 1 289 ? -7.670 60.738 46.929 1.00 44.00 336 HIS A O 1
ATOM 2071 N N . SER A 1 290 ? -5.861 59.754 46.025 1.00 45.37 337 SER A N 1
ATOM 2072 C CA . SER A 1 290 ? -6.244 60.082 44.640 1.00 47.92 337 SER A CA 1
ATOM 2073 C C . SER A 1 290 ? -6.758 58.819 43.955 1.00 48.00 337 SER A C 1
ATOM 2074 O O . SER A 1 290 ? -6.320 57.715 44.290 1.00 48.92 337 SER A O 1
ATOM 2077 N N . THR A 1 291 ? -7.685 58.981 43.008 1.00 48.18 338 THR A N 1
ATOM 2078 C CA . THR A 1 291 ? -8.250 57.855 42.255 1.00 46.18 338 THR A CA 1
ATOM 2079 C C . THR A 1 291 ? -7.178 57.313 41.316 1.00 46.06 338 THR A C 1
ATOM 2080 O O . THR A 1 291 ? -6.046 57.793 41.318 1.00 45.50 338 THR A O 1
ATOM 2084 N N . PHE A 1 292 ? -7.528 56.329 40.494 1.00 48.97 339 PHE A N 1
ATOM 2085 C CA . PHE A 1 292 ? -6.543 55.752 39.573 1.00 51.00 339 PHE A CA 1
ATOM 2086 C C . PHE A 1 292 ? -6.640 56.209 38.122 1.00 50.37 339 PHE A C 1
ATOM 2087 O O . PHE A 1 292 ? -7.724 56.270 37.551 1.00 49.99 339 PHE A O 1
ATOM 2095 N N . PHE A 1 293 ? -5.486 56.527 37.543 1.00 51.11 340 PHE A N 1
ATOM 2096 C CA . PHE A 1 293 ? -5.399 56.969 36.159 1.00 53.61 340 PHE A CA 1
ATOM 2097 C C . PHE A 1 293 ? -5.641 55.726 35.306 1.00 54.44 340 PHE A C 1
ATOM 2098 O O . PHE A 1 293 ? -4.778 54.846 35.219 1.00 55.42 340 PHE A O 1
ATOM 2106 N N . PRO A 1 294 ? -6.825 55.636 34.671 1.00 54.52 341 PRO A N 1
ATOM 2107 C CA . PRO A 1 294 ? -7.210 54.501 33.826 1.00 52.44 341 PRO A CA 1
ATOM 2108 C C . PRO A 1 294 ? -6.170 54.069 32.811 1.00 51.36 341 PRO A C 1
ATOM 2109 O O . PRO A 1 294 ? -5.377 54.877 32.317 1.00 50.59 341 PRO A O 1
ATOM 2113 N N . ALA A 1 295 ? -6.170 52.776 32.511 1.00 50.71 342 ALA A N 1
ATOM 2114 C CA . ALA A 1 295 ? -5.246 52.231 31.525 1.00 50.15 342 ALA A CA 1
ATOM 2115 C C . ALA A 1 295 ? -5.848 52.529 30.150 1.00 48.60 342 ALA A C 1
ATOM 2116 O O . ALA A 1 295 ? -7.066 52.668 30.017 1.00 44.65 342 ALA A O 1
ATOM 2118 N N . LEU A 1 296 ? -4.991 52.639 29.143 1.00 50.74 343 LEU A N 1
ATOM 2119 C CA . LEU A 1 296 ? -5.440 52.924 27.784 1.00 54.20 343 LEU A CA 1
ATOM 2120 C C . LEU A 1 296 ? -6.615 52.056 27.357 1.00 55.25 343 LEU A C 1
ATOM 2121 O O . LEU A 1 296 ? -7.652 52.568 26.941 1.00 55.52 343 LEU A O 1
ATOM 2126 N N . GLN A 1 297 ? -6.452 50.742 27.478 1.00 57.68 344 GLN A N 1
ATOM 2127 C CA . GLN A 1 297 ? -7.485 49.789 27.082 1.00 59.24 344 GLN A CA 1
ATOM 2128 C C . GLN A 1 297 ? -8.789 49.887 27.863 1.00 59.35 344 GLN A C 1
ATOM 2129 O O . GLN A 1 297 ? -9.821 49.406 27.400 1.00 59.74 344 GLN A O 1
ATOM 2135 N N . GLY A 1 298 ? -8.744 50.496 29.042 1.00 60.24 345 GLY A N 1
ATOM 2136 C CA . GLY A 1 298 ? -9.949 50.625 29.845 1.00 61.93 345 GLY A CA 1
ATOM 2137 C C . GLY A 1 298 ? -9.700 50.893 31.321 1.00 63.25 345 GLY A C 1
ATOM 2138 O O . GLY A 1 298 ? -8.605 50.656 31.839 1.00 63.68 345 GLY A O 1
ATOM 2139 N N . ALA A 1 299 ? -10.729 51.377 32.007 1.00 63.84 346 ALA A N 1
ATOM 2140 C CA . ALA A 1 299 ? -10.625 51.689 33.429 1.00 65.04 346 ALA A CA 1
ATOM 2141 C C . ALA A 1 299 ? -10.694 50.454 34.337 1.00 65.84 346 ALA A C 1
ATOM 2142 O O . ALA A 1 299 ? -11.010 50.569 35.526 1.00 65.67 346 ALA A O 1
ATOM 2144 N N . GLN A 1 300 ? -10.400 49.280 33.778 1.00 66.06 347 GLN A N 1
ATOM 2145 C CA . GLN A 1 300 ? -10.423 48.033 34.546 1.00 65.90 347 GLN A CA 1
ATOM 2146 C C . GLN A 1 300 ? -9.170 47.916 35.404 1.00 66.15 347 GLN A C 1
ATOM 2147 O O . GLN A 1 300 ? -9.143 47.180 36.393 1.00 65.51 347 GLN A O 1
ATOM 2153 N N . THR A 1 301 ? -8.128 48.636 35.005 1.00 65.91 348 THR A N 1
ATOM 2154 C CA . THR A 1 301 ? -6.865 48.628 35.726 1.00 65.73 348 THR A CA 1
ATOM 2155 C C . THR A 1 301 ? -6.284 50.034 35.695 1.00 65.62 348 THR A C 1
ATOM 2156 O O . THR A 1 301 ? -6.753 50.886 34.939 1.00 65.62 348 THR A O 1
ATOM 2160 N N . LYS A 1 302 ? -5.276 50.277 36.526 1.00 64.79 349 LYS A N 1
ATOM 2161 C CA . LYS A 1 302 ? -4.615 51.578 36.559 1.00 64.24 349 LYS A CA 1
ATOM 2162 C C . LYS A 1 302 ? -3.501 51.508 35.525 1.00 63.88 349 LYS A C 1
ATOM 2163 O O . LYS A 1 302 ? -3.038 50.415 35.187 1.00 62.77 349 LYS A O 1
ATOM 2177 N N . SER A 1 304 ? -0.276 50.924 34.082 1.00 67.33 351 SER A N 1
ATOM 2178 C CA . SER A 1 304 ? 0.836 50.174 34.655 1.00 69.69 351 SER A CA 1
ATOM 2179 C C . SER A 1 304 ? 1.927 49.866 33.638 1.00 71.33 351 SER A C 1
ATOM 2180 O O . SER A 1 304 ? 1.671 49.248 32.602 1.00 71.32 351 SER A O 1
ATOM 2183 N N . ALA A 1 305 ? 3.146 50.297 33.947 1.00 73.21 352 ALA A N 1
ATOM 2184 C CA . ALA A 1 305 ? 4.286 50.059 33.070 1.00 75.65 352 ALA A CA 1
ATOM 2185 C C . ALA A 1 305 ? 4.554 48.559 32.969 1.00 77.01 352 ALA A C 1
ATOM 2186 O O . ALA A 1 305 ? 5.261 48.103 32.069 1.00 77.15 352 ALA A O 1
ATOM 2188 N N . SER A 1 306 ? 3.981 47.802 33.902 1.00 78.64 353 SER A N 1
ATOM 2189 C CA . SER A 1 306 ? 4.139 46.351 33.940 1.00 80.44 353 SER A CA 1
ATOM 2190 C C . SER A 1 306 ? 3.311 45.703 32.836 1.00 81.78 353 SER A C 1
ATOM 2191 O O . SER A 1 306 ? 3.482 44.522 32.526 1.00 81.69 353 SER A O 1
ATOM 2194 N N . ASP A 1 307 ? 2.412 46.486 32.248 1.00 82.84 354 ASP A N 1
ATOM 2195 C CA . ASP A 1 307 ? 1.549 46.000 31.181 1.00 83.80 354 ASP A CA 1
ATOM 2196 C C . ASP A 1 307 ? 2.088 46.414 29.808 1.00 84.51 354 ASP A C 1
ATOM 2197 O O . ASP A 1 307 ? 2.698 47.478 29.665 1.00 85.09 354 ASP A O 1
ATOM 2202 N N . PRO A 1 308 ? 1.859 45.575 28.778 1.00 84.85 355 PRO A N 1
ATOM 2203 C CA . PRO A 1 308 ? 2.298 45.784 27.390 1.00 84.51 355 PRO A CA 1
ATOM 2204 C C . PRO A 1 308 ? 2.132 47.189 26.803 1.00 83.71 355 PRO A C 1
ATOM 2205 O O . PRO A 1 308 ? 3.093 47.957 26.750 1.00 82.78 355 PRO A O 1
ATOM 2209 N N . ASN A 1 309 ? 0.924 47.516 26.352 1.00 83.02 356 ASN A N 1
ATOM 2210 C CA . ASN A 1 309 ? 0.668 48.830 25.761 1.00 82.29 356 ASN A CA 1
ATOM 2211 C C . ASN A 1 309 ? -0.543 49.514 26.384 1.00 80.79 356 ASN A C 1
ATOM 2212 O O . ASN A 1 309 ? -1.498 49.868 25.695 1.00 80.03 356 ASN A O 1
ATOM 2217 N N . SER A 1 310 ? -0.486 49.700 27.697 1.00 79.62 357 SER A N 1
ATOM 2218 C CA . SER A 1 310 ? -1.568 50.337 28.431 1.00 77.87 357 SER A CA 1
ATOM 2219 C C . SER A 1 310 ? -1.110 51.684 28.966 1.00 76.14 357 SER A C 1
ATOM 2220 O O . SER A 1 310 ? -1.891 52.419 29.569 1.00 75.28 357 SER A O 1
ATOM 2223 N N . SER A 1 311 ? 0.156 52.011 28.729 1.00 74.77 358 SER A N 1
ATOM 2224 C CA . SER A 1 311 ? 0.710 53.257 29.236 1.00 74.72 358 SER A CA 1
ATOM 2225 C C . SER A 1 311 ? 1.301 54.211 28.203 1.00 74.09 358 SER A C 1
ATOM 2226 O O . SER A 1 311 ? 1.783 53.799 27.149 1.00 74.30 358 SER A O 1
ATOM 2229 N N . ILE A 1 312 ? 1.245 55.498 28.531 1.00 72.53 359 ILE A N 1
ATOM 2230 C CA . ILE A 1 312 ? 1.809 56.552 27.700 1.00 70.96 359 ILE A CA 1
ATOM 2231 C C . ILE A 1 312 ? 2.975 57.039 28.551 1.00 70.83 359 ILE A C 1
ATOM 2232 O O . ILE A 1 312 ? 2.797 57.813 29.487 1.00 71.71 359 ILE A O 1
ATOM 2237 N N . PHE A 1 313 ? 4.168 56.560 28.236 1.00 70.48 360 PHE A N 1
ATOM 2238 C CA . PHE A 1 313 ? 5.352 56.909 29.004 1.00 70.81 360 PHE A CA 1
ATOM 2239 C C . PHE A 1 313 ? 5.841 58.334 28.820 1.00 69.93 360 PHE A C 1
ATOM 2240 O O . PHE A 1 313 ? 5.616 58.955 27.785 1.00 70.21 360 PHE A O 1
ATOM 2248 N N . LEU A 1 314 ? 6.504 58.850 29.849 1.00 68.47 361 LEU A N 1
ATOM 2249 C CA . LEU A 1 314 ? 7.035 60.204 29.825 1.00 67.64 361 LEU A CA 1
ATOM 2250 C C . LEU A 1 314 ? 8.200 60.331 28.849 1.00 67.37 361 LEU A C 1
ATOM 2251 O O . LEU A 1 314 ? 8.869 61.364 28.790 1.00 67.06 361 LEU A O 1
ATOM 2256 N N . THR A 1 315 ? 8.433 59.274 28.081 1.00 66.69 362 THR A N 1
ATOM 2257 C CA . THR A 1 315 ? 9.512 59.268 27.102 1.00 66.78 362 THR A CA 1
ATOM 2258 C C . THR A 1 315 ? 8.970 59.218 25.675 1.00 66.74 362 THR A C 1
ATOM 2259 O O . THR A 1 315 ? 9.701 59.484 24.718 1.00 66.72 362 THR A O 1
ATOM 2263 N N . ASP A 1 316 ? 7.691 58.881 25.538 1.00 66.12 363 ASP A N 1
ATOM 2264 C CA . ASP A 1 316 ? 7.067 58.792 24.222 1.00 66.74 363 ASP A CA 1
ATOM 2265 C C . ASP A 1 316 ? 7.116 60.109 23.453 1.00 66.87 363 ASP A C 1
ATOM 2266 O O . ASP A 1 316 ? 6.779 61.169 23.985 1.00 66.95 363 ASP A O 1
ATOM 2271 N N . THR A 1 317 ? 7.536 60.028 22.195 1.00 66.32 364 THR A N 1
ATOM 2272 C CA . THR A 1 317 ? 7.618 61.195 21.328 1.00 64.95 364 THR A CA 1
ATOM 2273 C C . THR A 1 317 ? 6.210 61.674 20.985 1.00 64.97 364 THR A C 1
ATOM 2274 O O . THR A 1 317 ? 5.235 60.943 21.174 1.00 64.14 364 THR A O 1
ATOM 2278 N N . ALA A 1 318 ? 6.111 62.903 20.481 1.00 65.03 365 ALA A N 1
ATOM 2279 C CA . ALA A 1 318 ? 4.824 63.499 20.122 1.00 65.03 365 ALA A CA 1
ATOM 2280 C C . ALA A 1 318 ? 3.994 62.624 19.186 1.00 65.52 365 ALA A C 1
ATOM 2281 O O . ALA A 1 318 ? 2.762 62.708 19.172 1.00 65.58 365 ALA A O 1
ATOM 2283 N N . LYS A 1 319 ? 4.671 61.788 18.405 1.00 65.38 366 LYS A N 1
ATOM 2284 C CA . LYS A 1 319 ? 3.989 60.910 17.465 1.00 66.12 366 LYS A CA 1
ATOM 2285 C C . LYS A 1 319 ? 3.408 59.706 18.190 1.00 65.98 366 LYS A C 1
ATOM 2286 O O . LYS A 1 319 ? 2.262 59.309 17.948 1.00 64.61 366 LYS A O 1
ATOM 2292 N N . GLN A 1 320 ? 4.208 59.127 19.080 1.00 65.84 367 GLN A N 1
ATOM 2293 C CA . GLN A 1 320 ? 3.783 57.972 19.856 1.00 65.98 367 GLN A CA 1
ATOM 2294 C C . GLN A 1 320 ? 2.534 58.297 20.669 1.00 65.82 367 GLN A C 1
ATOM 2295 O O . GLN A 1 320 ? 1.639 57.462 20.817 1.00 66.11 367 GLN A O 1
ATOM 2301 N N . ILE A 1 321 ? 2.474 59.522 21.184 1.00 65.04 368 ILE A N 1
ATOM 2302 C CA . ILE A 1 321 ? 1.335 59.960 21.980 1.00 64.20 368 ILE A CA 1
ATOM 2303 C C . ILE A 1 321 ? 0.029 59.914 21.184 1.00 64.49 368 ILE A C 1
ATOM 2304 O O . ILE A 1 321 ? -0.916 59.231 21.578 1.00 63.93 368 ILE A O 1
ATOM 2309 N N . LYS A 1 322 ? -0.027 60.636 20.068 1.00 65.23 369 LYS A N 1
ATOM 2310 C CA . LYS A 1 322 ? -1.239 60.647 19.255 1.00 66.67 369 LYS A CA 1
ATOM 2311 C C . LYS A 1 322 ? -1.569 59.242 18.762 1.00 66.38 369 LYS A C 1
ATOM 2312 O O . LYS A 1 322 ? -2.738 58.859 18.696 1.00 65.56 369 LYS A O 1
ATOM 2318 N N . THR A 1 323 ? -0.535 58.476 18.425 1.00 66.66 370 THR A N 1
ATOM 2319 C CA . THR A 1 323 ? -0.725 57.114 17.939 1.00 68.02 370 THR A CA 1
ATOM 2320 C C . THR A 1 323 ? -1.441 56.246 18.975 1.00 67.94 370 THR A C 1
ATOM 2321 O O . THR A 1 323 ? -2.418 55.563 18.657 1.00 68.74 370 THR A O 1
ATOM 2325 N N . LYS A 1 324 ? -0.957 56.279 20.213 1.00 66.98 371 LYS A N 1
ATOM 2326 C CA . LYS A 1 324 ? -1.557 55.493 21.281 1.00 65.64 371 LYS A CA 1
ATOM 2327 C C . LYS A 1 324 ? -2.979 55.937 21.607 1.00 64.64 371 LYS A C 1
ATOM 2328 O O . LYS A 1 324 ? -3.834 55.111 21.922 1.00 64.55 371 LYS A O 1
ATOM 2334 N N . VAL A 1 325 ? -3.238 57.238 21.528 1.00 64.40 372 VAL A N 1
ATOM 2335 C CA . VAL A 1 325 ? -4.567 57.761 21.833 1.00 64.81 372 VAL A CA 1
ATOM 2336 C C . VAL A 1 325 ? -5.620 57.330 20.815 1.00 65.77 372 VAL A C 1
ATOM 2337 O O . VAL A 1 325 ? -6.728 56.936 21.180 1.00 65.62 372 VAL A O 1
ATOM 2341 N N . ASN A 1 326 ? -5.268 57.415 19.537 1.00 66.89 373 ASN A N 1
ATOM 2342 C CA . ASN A 1 326 ? -6.179 57.044 18.457 1.00 67.63 373 ASN A CA 1
ATOM 2343 C C . ASN A 1 326 ? -6.369 55.535 18.330 1.00 68.04 373 ASN A C 1
ATOM 2344 O O . ASN A 1 326 ? -7.496 55.047 18.260 1.00 67.36 373 ASN A O 1
ATOM 2349 N N . LYS A 1 327 ? -5.259 54.804 18.312 1.00 69.09 374 LYS A N 1
ATOM 2350 C CA . LYS A 1 327 ? -5.294 53.357 18.151 1.00 70.90 374 LYS A CA 1
ATOM 2351 C C . LYS A 1 327 ? -5.492 52.506 19.409 1.00 71.65 374 LYS A C 1
ATOM 2352 O O . LYS A 1 327 ? -5.764 51.308 19.298 1.00 72.75 374 LYS A O 1
ATOM 2358 N N . HIS A 1 328 ? -5.373 53.091 20.599 1.00 70.56 375 HIS A N 1
ATOM 2359 C CA . HIS A 1 328 ? -5.524 52.282 21.806 1.00 68.42 375 HIS A CA 1
ATOM 2360 C C . HIS A 1 328 ? -6.438 52.813 22.904 1.00 66.83 375 HIS A C 1
ATOM 2361 O O . HIS A 1 328 ? -7.019 52.029 23.650 1.00 66.03 375 HIS A O 1
ATOM 2368 N N . ALA A 1 329 ? -6.570 54.130 23.010 1.00 65.05 376 ALA A N 1
ATOM 2369 C CA . ALA A 1 329 ? -7.429 54.716 24.036 1.00 63.71 376 ALA A CA 1
ATOM 2370 C C . ALA A 1 329 ? -8.871 54.236 23.885 1.00 63.00 376 ALA A C 1
ATOM 2371 O O . ALA A 1 329 ? -9.561 54.629 22.949 1.00 63.79 376 ALA A O 1
ATOM 2373 N N . PHE A 1 330 ? -9.328 53.393 24.807 1.00 61.34 377 PHE A N 1
ATOM 2374 C CA . PHE A 1 330 ? -10.693 52.868 24.751 1.00 60.29 377 PHE A CA 1
ATOM 2375 C C . PHE A 1 330 ? -11.714 53.970 24.493 1.00 60.78 377 PHE A C 1
ATOM 2376 O O . PHE A 1 330 ? -11.593 55.075 25.022 1.00 62.13 377 PHE A O 1
ATOM 2384 N N . SER A 1 331 ? -12.732 53.659 23.695 1.00 60.50 378 SER A N 1
ATOM 2385 C CA . SER A 1 331 ? -13.760 54.635 23.359 1.00 60.09 378 SER A CA 1
ATOM 2386 C C . SER A 1 331 ? -15.131 54.327 23.953 1.00 60.14 378 SER A C 1
ATOM 2387 O O . SER A 1 331 ? -15.578 53.182 23.958 1.00 60.23 378 SER A O 1
ATOM 2390 N N . GLY A 1 332 ? -15.790 55.368 24.454 1.00 60.27 379 GLY A N 1
ATOM 2391 C CA . GLY A 1 332 ? -17.112 55.214 25.031 1.00 60.83 379 GLY A CA 1
ATOM 2392 C C . GLY A 1 332 ? -18.162 55.779 24.090 1.00 61.78 379 GLY A C 1
ATOM 2393 O O . GLY A 1 332 ? -19.319 55.972 24.467 1.00 60.51 379 GLY A O 1
ATOM 2394 N N . GLY A 1 333 ? -17.748 56.053 22.857 1.00 63.09 380 GLY A N 1
ATOM 2395 C CA . GLY A 1 333 ? -18.665 56.591 21.869 1.00 65.92 380 GLY A CA 1
ATOM 2396 C C . GLY A 1 333 ? -19.079 55.514 20.885 1.00 68.41 380 GLY A C 1
ATOM 2397 O O . GLY A 1 333 ? -18.229 54.769 20.390 1.00 68.84 380 GLY A O 1
ATOM 2398 N N . ARG A 1 334 ? -20.380 55.434 20.606 1.00 69.26 381 ARG A N 1
ATOM 2399 C CA . ARG A 1 334 ? -20.932 54.441 19.685 1.00 70.48 381 ARG A CA 1
ATOM 2400 C C . ARG A 1 334 ? -19.998 53.997 18.560 1.00 71.49 381 ARG A C 1
ATOM 2401 O O . ARG A 1 334 ? -19.147 54.761 18.097 1.00 71.40 381 ARG A O 1
ATOM 2409 N N . ASP A 1 335 ? -20.179 52.752 18.123 1.00 72.59 382 ASP A N 1
ATOM 2410 C CA . ASP A 1 335 ? -19.362 52.161 17.068 1.00 74.02 382 ASP A CA 1
ATOM 2411 C C . ASP A 1 335 ? -19.332 52.920 15.750 1.00 74.17 382 ASP A C 1
ATOM 2412 O O . ASP A 1 335 ? -18.320 52.902 15.048 1.00 74.19 382 ASP A O 1
ATOM 2417 N N . THR A 1 336 ? -20.429 53.580 15.398 1.00 74.43 383 THR A N 1
ATOM 2418 C CA . THR A 1 336 ? -20.449 54.320 14.146 1.00 74.34 383 THR A CA 1
ATOM 2419 C C . THR A 1 336 ? -21.037 55.724 14.282 1.00 73.95 383 THR A C 1
ATOM 2420 O O . THR A 1 336 ? -21.860 55.992 15.165 1.00 73.81 383 THR A O 1
ATOM 2424 N N . ILE A 1 337 ? -20.605 56.610 13.386 1.00 73.65 384 ILE A N 1
ATOM 2425 C CA . ILE A 1 337 ? -21.038 58.004 13.376 1.00 72.38 384 ILE A CA 1
ATOM 2426 C C . ILE A 1 337 ? -22.548 58.207 13.436 1.00 72.00 384 ILE A C 1
ATOM 2427 O O . ILE A 1 337 ? -23.030 59.003 14.244 1.00 70.81 384 ILE A O 1
ATOM 2432 N N . GLU A 1 338 ? -23.297 57.505 12.589 1.00 71.96 385 GLU A N 1
ATOM 2433 C CA . GLU A 1 338 ? -24.751 57.640 12.606 1.00 72.26 385 GLU A CA 1
ATOM 2434 C C . GLU A 1 338 ? -25.247 57.368 14.019 1.00 72.19 385 GLU A C 1
ATOM 2435 O O . GLU A 1 338 ? -25.995 58.159 14.597 1.00 71.42 385 GLU A O 1
ATOM 2441 N N . GLU A 1 339 ? -24.819 56.236 14.570 1.00 72.94 386 GLU A N 1
ATOM 2442 C CA . GLU A 1 339 ? -25.200 55.849 15.922 1.00 72.84 386 GLU A CA 1
ATOM 2443 C C . GLU A 1 339 ? -24.809 56.937 16.911 1.00 72.03 386 GLU A C 1
ATOM 2444 O O . GLU A 1 339 ? -25.638 57.431 17.683 1.00 70.77 386 GLU A O 1
ATOM 2450 N N . HIS A 1 340 ? -23.532 57.305 16.875 1.00 71.68 387 HIS A N 1
ATOM 2451 C CA . HIS A 1 340 ? -22.998 58.324 17.768 1.00 72.06 387 HIS A CA 1
ATOM 2452 C C . HIS A 1 340 ? -23.836 59.594 17.723 1.00 71.65 387 HIS A C 1
ATOM 2453 O O . HIS A 1 340 ? -24.124 60.194 18.756 1.00 70.92 387 HIS A O 1
ATOM 2460 N N . ARG A 1 341 ? -24.226 59.998 16.518 1.00 71.59 388 ARG A N 1
ATOM 2461 C CA . ARG A 1 341 ? -25.030 61.198 16.339 1.00 71.25 388 ARG A CA 1
ATOM 2462 C C . ARG A 1 341 ? -26.380 61.092 17.031 1.00 72.08 388 ARG A C 1
ATOM 2463 O O . ARG A 1 341 ? -26.870 62.065 17.601 1.00 71.99 388 ARG A O 1
ATOM 2471 N N . GLN A 1 342 ? -26.976 59.904 16.990 1.00 74.25 389 GLN A N 1
ATOM 2472 C CA . GLN A 1 342 ? -28.287 59.694 17.592 1.00 75.51 389 GLN A CA 1
ATOM 2473 C C . GLN A 1 342 ? -28.270 59.306 19.067 1.00 75.49 389 GLN A C 1
ATOM 2474 O O . GLN A 1 342 ? -29.147 59.715 19.828 1.00 74.96 389 GLN A O 1
ATOM 2480 N N . PHE A 1 343 ? -27.281 58.518 19.472 1.00 76.15 390 PHE A N 1
ATOM 2481 C CA . PHE A 1 343 ? -27.198 58.066 20.859 1.00 77.46 390 PHE A CA 1
ATOM 2482 C C . PHE A 1 343 ? -26.197 58.848 21.706 1.00 77.97 390 PHE A C 1
ATOM 2483 O O . PHE A 1 343 ? -26.340 58.937 22.929 1.00 78.39 390 PHE A O 1
ATOM 2491 N N . GLY A 1 344 ? -25.184 59.410 21.058 1.00 77.74 391 GLY A N 1
ATOM 2492 C CA . GLY A 1 344 ? -24.189 60.177 21.784 1.00 77.17 391 GLY A CA 1
ATOM 2493 C C . GLY A 1 344 ? -23.043 59.323 22.282 1.00 76.39 391 GLY A C 1
ATOM 2494 O O . GLY A 1 344 ? -22.767 58.252 21.736 1.00 76.58 391 GLY A O 1
ATOM 2495 N N . GLY A 1 345 ? -22.375 59.797 23.327 1.00 75.26 392 GLY A N 1
ATOM 2496 C CA . GLY A 1 345 ? -21.254 59.059 23.878 1.00 73.87 392 GLY A CA 1
ATOM 2497 C C . GLY A 1 345 ? -21.292 58.957 25.389 1.00 71.98 392 GLY A C 1
ATOM 2498 O O . GLY A 1 345 ? -21.906 59.787 26.064 1.00 71.00 392 GLY A O 1
ATOM 2499 N N . ASN A 1 346 ? -20.636 57.926 25.917 1.00 70.77 393 ASN A N 1
ATOM 2500 C CA . ASN A 1 346 ? -20.575 57.698 27.356 1.00 68.94 393 ASN A CA 1
ATOM 2501 C C . ASN A 1 346 ? -19.225 58.184 27.865 1.00 67.48 393 ASN A C 1
ATOM 2502 O O . ASN A 1 346 ? -18.185 57.606 27.533 1.00 66.64 393 ASN A O 1
ATOM 2507 N N . CYS A 1 347 ? -19.243 59.250 28.659 1.00 65.88 394 CYS A N 1
ATOM 2508 C CA . CYS A 1 347 ? -18.011 59.804 29.206 1.00 64.94 394 CYS A CA 1
ATOM 2509 C C . CYS A 1 347 ? -17.480 58.959 30.365 1.00 63.83 394 CYS A C 1
ATOM 2510 O O . CYS A 1 347 ? -16.270 58.822 30.531 1.00 63.52 394 CYS A O 1
ATOM 2513 N N . ASP A 1 348 ? -18.388 58.383 31.150 1.00 62.94 395 ASP A N 1
ATOM 2514 C CA . ASP A 1 348 ? -18.004 57.555 32.292 1.00 61.76 395 ASP A CA 1
ATOM 2515 C C . ASP A 1 348 ? -17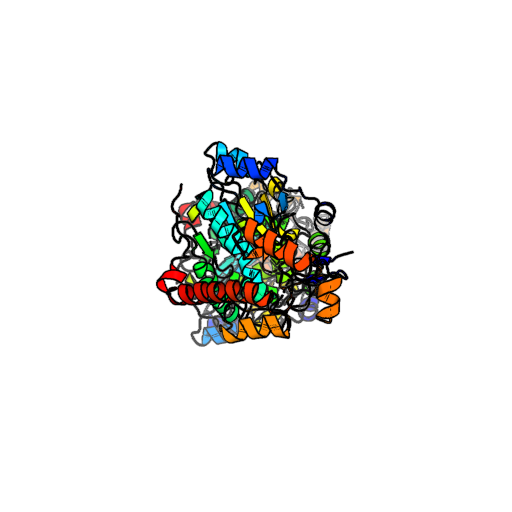.098 56.383 31.930 1.00 60.66 395 ASP A C 1
ATOM 2516 O O . ASP A 1 348 ? -16.417 55.836 32.795 1.00 62.16 395 ASP A O 1
ATOM 2521 N N . VAL A 1 349 ? -17.080 55.995 30.660 1.00 58.78 396 VAL A N 1
ATOM 2522 C CA . VAL A 1 349 ? -16.244 54.875 30.246 1.00 55.56 396 VAL A CA 1
ATOM 2523 C C . VAL A 1 349 ? -15.205 55.203 29.179 1.00 54.05 396 VAL A C 1
ATOM 2524 O O . VAL A 1 349 ? -14.351 54.372 28.877 1.00 52.42 396 VAL A O 1
ATOM 2528 N N . ASP A 1 350 ? -15.268 56.403 28.604 1.00 52.70 397 ASP A N 1
ATOM 2529 C CA . ASP A 1 350 ? -14.297 56.770 27.576 1.00 50.84 397 ASP A CA 1
ATOM 2530 C C . ASP A 1 350 ? -12.990 57.216 28.212 1.00 49.93 397 ASP A C 1
ATOM 2531 O O . ASP A 1 350 ? -12.937 58.219 28.922 1.00 50.26 397 ASP A O 1
ATOM 2536 N N . VAL A 1 351 ? -11.937 56.454 27.953 1.00 49.64 398 VAL A N 1
ATOM 2537 C CA . VAL A 1 351 ? -10.629 56.744 28.508 1.00 49.77 398 VAL A CA 1
ATOM 2538 C C . VAL A 1 351 ? -10.114 58.124 28.106 1.00 49.36 398 VAL A C 1
ATOM 2539 O O . VAL A 1 351 ? -9.506 58.829 28.919 1.00 48.23 398 VAL A O 1
ATOM 2543 N N . SER A 1 352 ? -10.360 58.516 26.858 1.00 46.94 399 SER A N 1
ATOM 2544 C CA . SER A 1 352 ? -9.917 59.824 26.398 1.00 44.28 399 SER A CA 1
ATOM 2545 C C . SER A 1 352 ? -10.528 60.930 27.246 1.00 41.78 399 SER A C 1
ATOM 2546 O O . SER A 1 352 ? -9.823 61.831 27.677 1.00 42.30 399 SER A O 1
ATOM 2549 N N . PHE A 1 353 ? -11.827 60.865 27.507 1.00 40.39 400 PHE A N 1
ATOM 2550 C CA . PHE A 1 353 ? -12.436 61.902 28.322 1.00 41.96 400 PHE A CA 1
ATOM 2551 C C . PHE A 1 353 ? -11.911 61.845 29.755 1.00 43.56 400 PHE A C 1
ATOM 2552 O O . PHE A 1 353 ? -11.679 62.884 30.382 1.00 43.47 400 PHE A O 1
ATOM 2568 N N . TYR A 1 355 ? -9.001 60.940 30.795 1.00 38.83 402 TYR A N 1
ATOM 2569 C CA . TYR A 1 355 ? -7.695 61.578 30.814 1.00 40.45 402 TYR A CA 1
ATOM 2570 C C . TYR A 1 355 ? -7.841 63.097 30.856 1.00 41.89 402 TYR A C 1
ATOM 2571 O O . TYR A 1 355 ? -7.060 63.775 31.520 1.00 40.81 402 TYR A O 1
ATOM 2580 N N . LEU A 1 356 ? -8.841 63.625 30.148 1.00 41.99 403 LEU A N 1
ATOM 2581 C CA . LEU A 1 356 ? -9.068 65.069 30.126 1.00 40.58 403 LEU A CA 1
ATOM 2582 C C . LEU A 1 356 ? -9.446 65.632 31.494 1.00 38.86 403 LEU A C 1
ATOM 2583 O O . LEU A 1 356 ? -8.990 66.723 31.855 1.00 38.69 403 LEU A O 1
ATOM 2588 N N . THR A 1 357 ? -10.263 64.907 32.259 1.00 38.09 404 THR A N 1
ATOM 2589 C CA . THR A 1 357 ? -10.652 65.382 33.597 1.00 38.73 404 THR A CA 1
ATOM 2590 C C . THR A 1 357 ? -9.424 65.539 34.503 1.00 37.42 404 THR A C 1
ATOM 2591 O O . THR A 1 357 ? -9.463 66.258 35.506 1.00 36.79 404 THR A O 1
ATOM 2595 N N . PHE A 1 358 ? -8.338 64.869 34.133 1.00 37.09 405 PHE A N 1
ATOM 2596 C CA . PHE A 1 358 ? -7.090 64.912 34.882 1.00 39.16 405 PHE A CA 1
ATOM 2597 C C . PHE A 1 358 ? -6.153 66.016 34.425 1.00 40.97 405 PHE A C 1
ATOM 2598 O O . PHE A 1 358 ? -5.494 66.667 35.243 1.00 38.82 405 PHE A O 1
ATOM 2606 N N . PHE A 1 359 ? -6.080 66.212 33.112 1.00 41.12 406 PHE A N 1
ATOM 2607 C CA . PHE A 1 359 ? -5.150 67.178 32.554 1.00 42.32 406 PHE A CA 1
ATOM 2608 C C . PHE A 1 359 ? -5.671 68.446 31.895 1.00 43.22 406 PHE A C 1
ATOM 2609 O O . PHE A 1 359 ? -4.897 69.380 31.676 1.00 43.57 406 PHE A O 1
ATOM 2617 N N . LEU A 1 360 ? -6.958 68.492 31.569 1.00 43.86 407 LEU A N 1
ATOM 2618 C CA . LEU A 1 360 ? -7.522 69.699 30.963 1.00 45.38 407 LEU A CA 1
ATOM 2619 C C . LEU A 1 360 ? -7.854 70.637 32.115 1.00 46.19 407 LEU A C 1
ATOM 2620 O O . LEU A 1 360 ? -8.834 70.437 32.830 1.00 46.19 407 LEU A O 1
ATOM 2625 N N . GLU A 1 361 ? -7.040 71.669 32.290 1.00 49.76 408 GLU A N 1
ATOM 2626 C CA . GLU A 1 361 ? -7.240 72.598 33.394 1.00 51.93 408 GLU A CA 1
ATOM 2627 C C . GLU A 1 361 ? -8.552 73.389 33.398 1.00 51.60 408 GLU A C 1
ATOM 2628 O O . GLU A 1 361 ? -9.167 73.546 34.453 1.00 51.61 408 GLU A O 1
ATOM 2634 N N . ASP A 1 362 ? -8.996 73.873 32.240 1.00 52.11 409 ASP A N 1
ATOM 2635 C CA . ASP A 1 362 ? -10.235 74.658 32.181 1.00 51.58 409 ASP A CA 1
ATOM 2636 C C . ASP A 1 362 ? -11.511 73.853 32.454 1.00 50.49 409 ASP A C 1
ATOM 2637 O O . ASP A 1 362 ? -11.881 72.978 31.677 1.00 50.48 409 ASP A O 1
ATOM 2642 N N . ASP A 1 363 ? -12.190 74.178 33.552 1.00 50.10 410 ASP A N 1
ATOM 2643 C CA . ASP A 1 363 ? -13.419 73.485 33.948 1.00 50.88 410 ASP A CA 1
ATOM 2644 C C . ASP A 1 363 ? -14.592 73.637 32.977 1.00 51.68 410 ASP A C 1
ATOM 2645 O O . ASP A 1 363 ? -15.246 72.651 32.630 1.00 50.09 410 ASP A O 1
ATOM 2650 N N . ASP A 1 364 ? -14.873 74.875 32.570 1.00 52.17 411 ASP A N 1
ATOM 2651 C CA . ASP A 1 364 ? -15.972 75.157 31.643 1.00 51.66 411 ASP A CA 1
ATOM 2652 C C . ASP A 1 364 ? -15.758 74.422 30.327 1.00 49.94 411 ASP A C 1
ATOM 2653 O O . ASP A 1 364 ? -16.694 73.843 29.773 1.00 49.76 411 ASP A O 1
ATOM 2658 N N . LYS A 1 365 ? -14.523 74.447 29.834 1.00 48.41 412 LYS A N 1
ATOM 2659 C CA . LYS A 1 365 ? -14.190 73.767 28.591 1.00 47.87 412 LYS A CA 1
ATOM 2660 C C . LYS A 1 365 ? -14.395 72.258 28.752 1.00 48.85 412 LYS A C 1
ATOM 2661 O O . LYS A 1 365 ? -14.887 71.582 27.848 1.00 47.60 412 LYS A O 1
ATOM 2667 N N . LEU A 1 366 ? -14.013 71.730 29.910 1.00 47.61 413 LEU A N 1
ATOM 2668 C CA . LEU A 1 366 ? -14.180 70.309 30.169 1.00 47.64 413 LEU A CA 1
ATOM 2669 C C . LEU A 1 366 ? -15.664 69.942 30.118 1.00 47.28 413 LEU A C 1
ATOM 2670 O O . LEU A 1 366 ? -16.038 68.944 29.500 1.00 47.69 413 LEU A O 1
ATOM 2675 N N . GLU A 1 367 ? -16.501 70.749 30.767 1.00 47.13 414 GLU A N 1
ATOM 2676 C CA . GLU A 1 367 ? -17.942 70.511 30.799 1.00 49.55 414 GLU A CA 1
ATOM 2677 C C . GLU A 1 367 ? -18.585 70.639 29.417 1.00 50.89 414 GLU A C 1
ATOM 2678 O O . GLU A 1 367 ? -19.582 69.976 29.119 1.00 50.97 414 GLU A O 1
ATOM 2684 N N . GLN A 1 368 ? -18.011 71.499 28.583 1.00 50.60 415 GLN A N 1
ATOM 2685 C CA . GLN A 1 368 ? -18.516 71.706 27.235 1.00 51.29 415 GLN A CA 1
ATOM 2686 C C . GLN A 1 368 ? -18.215 70.469 26.402 1.00 50.22 415 GLN A C 1
ATOM 2687 O O . GLN A 1 368 ? -19.045 70.028 25.606 1.00 50.36 415 GLN A O 1
ATOM 2693 N N . ILE A 1 369 ? -17.021 69.915 26.588 1.00 49.77 416 ILE A N 1
ATOM 2694 C CA . ILE A 1 369 ? -16.621 68.720 25.860 1.00 50.39 416 ILE A CA 1
ATOM 2695 C C . ILE A 1 369 ? -17.467 67.545 26.345 1.00 53.22 416 ILE A C 1
ATOM 2696 O O . ILE A 1 369 ? -17.862 66.681 25.564 1.00 53.66 416 ILE A O 1
ATOM 2701 N N . ARG A 1 370 ? -17.742 67.521 27.643 1.00 54.72 417 ARG A N 1
ATOM 2702 C CA . ARG A 1 370 ? -18.540 66.458 28.226 1.00 57.04 417 ARG A CA 1
ATOM 2703 C C . ARG A 1 370 ? -19.951 66.477 27.643 1.00 58.01 417 ARG A C 1
ATOM 2704 O O . ARG A 1 370 ? -20.426 65.471 27.114 1.00 57.52 417 ARG A O 1
ATOM 2712 N N . LYS A 1 371 ? -20.608 67.629 27.740 1.00 58.51 418 LYS A N 1
ATOM 2713 C CA . LYS A 1 371 ? -21.968 67.804 27.237 1.00 59.64 418 LYS A CA 1
ATOM 2714 C C . LYS A 1 371 ? -22.103 67.529 25.737 1.00 58.64 418 LYS A C 1
ATOM 2715 O O . LYS A 1 371 ? -23.080 66.924 25.301 1.00 58.40 418 LYS A O 1
ATOM 2721 N N . ASP A 1 372 ? -21.123 67.979 24.958 1.00 57.57 419 ASP A N 1
ATOM 2722 C CA . ASP A 1 372 ? -21.130 67.781 23.514 1.00 56.28 419 ASP A CA 1
ATOM 2723 C C . ASP A 1 372 ? -20.920 66.322 23.136 1.00 56.35 419 ASP A C 1
ATOM 2724 O O . ASP A 1 372 ? -21.534 65.823 22.192 1.00 56.41 419 ASP A O 1
ATOM 2729 N N . TYR A 1 373 ? -20.039 65.641 23.860 1.00 55.17 420 TYR A N 1
ATOM 2730 C CA . TYR A 1 373 ? -19.775 64.230 23.593 1.00 54.09 420 TYR A CA 1
ATOM 2731 C C . TYR A 1 373 ? -21.010 63.437 24.011 1.00 53.55 420 TYR A C 1
ATOM 2732 O O . TYR A 1 373 ? -21.366 62.449 23.380 1.00 52.55 420 TYR A O 1
ATOM 2741 N N . THR A 1 374 ? -21.658 63.893 25.081 1.00 54.72 421 THR A N 1
ATOM 2742 C CA . THR A 1 374 ? -22.862 63.254 25.609 1.00 56.34 421 THR A CA 1
ATOM 2743 C C . THR A 1 374 ? -24.053 63.526 24.693 1.00 57.89 421 THR A C 1
ATOM 2744 O O . THR A 1 374 ? -25.027 62.770 24.680 1.00 57.49 421 THR A O 1
ATOM 2748 N N . SER A 1 375 ? -23.966 64.615 23.933 1.00 58.04 422 SER A N 1
ATOM 2749 C CA . SER A 1 375 ? -25.031 64.998 23.014 1.00 57.22 422 SER A CA 1
ATOM 2750 C C . SER A 1 375 ? -24.823 64.342 21.661 1.00 56.95 422 SER A C 1
ATOM 2751 O O . SER A 1 375 ? -25.780 64.039 20.962 1.00 58.08 422 SER A O 1
ATOM 2754 N N . GLY A 1 376 ? -23.566 64.128 21.296 1.00 56.73 423 GLY A N 1
ATOM 2755 C CA . GLY A 1 376 ? -23.264 63.534 20.009 1.00 56.40 423 GLY A CA 1
ATOM 2756 C C . GLY A 1 376 ? -22.691 64.584 19.071 1.00 56.08 423 GLY A C 1
ATOM 2757 O O . GLY A 1 376 ? -22.108 64.256 18.035 1.00 55.87 423 GLY A O 1
ATOM 2758 N N . ALA A 1 377 ? -22.856 65.854 19.438 1.00 56.29 424 ALA A N 1
ATOM 2759 C CA . ALA A 1 377 ? -22.341 66.960 18.633 1.00 54.11 424 ALA A CA 1
ATOM 2760 C C . ALA A 1 377 ? -20.858 66.735 18.395 1.00 53.72 424 ALA A C 1
ATOM 2761 O O . ALA A 1 377 ? -20.341 67.038 17.322 1.00 54.07 424 ALA A O 1
ATOM 2771 N N . LEU A 1 379 ? -17.727 64.075 18.074 1.00 54.45 426 LEU A N 1
ATOM 2772 C CA . LEU A 1 379 ? -17.503 62.681 17.745 1.00 58.04 426 LEU A CA 1
ATOM 2773 C C . LEU A 1 379 ? -16.278 62.109 18.427 1.00 59.68 426 LEU A C 1
ATOM 2774 O O . LEU A 1 379 ? -15.317 62.835 18.707 1.00 59.10 426 LEU A O 1
ATOM 2779 N N . THR A 1 380 ? -16.322 60.802 18.688 1.00 59.10 427 THR A N 1
ATOM 2780 C CA . THR A 1 380 ? -15.188 60.108 19.287 1.00 58.85 427 THR A CA 1
ATOM 2781 C C . THR A 1 380 ? -14.067 60.584 18.394 1.00 58.84 427 THR A C 1
ATOM 2782 O O . THR A 1 380 ? -12.935 60.791 18.838 1.00 58.93 427 THR A O 1
ATOM 2786 N N . GLY A 1 381 ? -14.422 60.762 17.123 1.00 58.48 428 GLY A N 1
ATOM 2787 C CA . GLY A 1 381 ? -13.483 61.260 16.145 1.00 58.25 428 GLY A CA 1
ATOM 2788 C C . GLY A 1 381 ? -12.675 62.272 16.911 1.00 59.04 428 GLY A C 1
ATOM 2789 O O . GLY A 1 381 ? -13.204 63.223 17.491 1.00 59.58 428 GLY A O 1
ATOM 2790 N N . GLU A 1 382 ? -11.377 62.050 16.912 1.00 59.08 429 GLU A N 1
ATOM 2791 C CA . GLU A 1 382 ? -10.470 62.873 17.657 1.00 60.95 429 GLU A CA 1
ATOM 2792 C C . GLU A 1 382 ? -11.015 63.882 18.670 1.00 60.63 429 GLU A C 1
ATOM 2793 O O . GLU A 1 382 ? -10.772 65.087 18.594 1.00 60.36 429 GLU A O 1
ATOM 2799 N N . LEU A 1 383 ? -11.784 63.342 19.624 1.00 59.40 430 LEU A N 1
ATOM 2800 C CA . LEU A 1 383 ? -12.260 64.095 20.789 1.00 56.21 430 LEU A CA 1
ATOM 2801 C C . LEU A 1 383 ? -10.901 63.867 21.441 1.00 53.58 430 LEU A C 1
ATOM 2802 O O . LEU A 1 383 ? -10.483 64.526 22.395 1.00 53.89 430 LEU A O 1
ATOM 2807 N N . LYS A 1 384 ? -10.241 62.874 20.855 1.00 54.51 431 LYS A N 1
ATOM 2808 C CA . LYS A 1 384 ? -8.917 62.429 21.192 1.00 54.27 431 LYS A CA 1
ATOM 2809 C C . LYS A 1 384 ? -7.978 63.539 20.774 1.00 53.95 431 LYS A C 1
ATOM 2810 O O . LYS A 1 384 ? -6.937 63.738 21.392 1.00 54.11 431 LYS A O 1
ATOM 2816 N N . LYS A 1 385 ? -8.356 64.260 19.716 1.00 54.49 432 LYS A N 1
ATOM 2817 C CA . LYS A 1 385 ? -7.546 65.365 19.206 1.00 53.29 432 LYS A CA 1
ATOM 2818 C C . LYS A 1 385 ? -7.420 66.382 20.322 1.00 50.17 432 LYS A C 1
ATOM 2819 O O . LYS A 1 385 ? -6.350 66.931 20.553 1.00 48.57 432 LYS A O 1
ATOM 2825 N N . ALA A 1 386 ? -8.528 66.633 21.006 1.00 49.07 433 ALA A N 1
ATOM 2826 C CA . ALA A 1 386 ? -8.519 67.565 22.119 1.00 48.87 433 ALA A CA 1
ATOM 2827 C C . ALA A 1 386 ? -7.518 67.013 23.135 1.00 49.15 433 ALA A C 1
ATOM 2828 O O . ALA A 1 386 ? -6.600 67.713 23.566 1.00 48.12 433 ALA A O 1
ATOM 2830 N N . LEU A 1 387 ? -7.685 65.741 23.493 1.00 49.21 434 LEU A N 1
ATOM 2831 C CA . LEU A 1 387 ? -6.790 65.097 24.449 1.00 48.90 434 LEU A CA 1
ATOM 2832 C C . LEU A 1 387 ? -5.348 65.125 23.956 1.00 49.61 434 LEU A C 1
ATOM 2833 O O . LEU A 1 387 ? -4.436 65.437 24.714 1.00 49.96 434 LEU A O 1
ATOM 2838 N N . ILE A 1 388 ? -5.143 64.802 22.682 1.00 50.19 435 ILE A N 1
ATOM 2839 C CA . ILE A 1 388 ? -3.803 64.790 22.114 1.00 51.35 435 ILE A CA 1
ATOM 2840 C C . ILE A 1 388 ? -3.168 66.177 22.145 1.00 52.34 435 ILE A C 1
ATOM 2841 O O . ILE A 1 388 ? -1.948 66.305 22.232 1.00 52.49 435 ILE A O 1
ATOM 2846 N N . GLU A 1 389 ? -3.995 67.215 22.074 1.00 53.05 436 GLU A N 1
ATOM 2847 C CA . GLU A 1 389 ? -3.490 68.586 22.111 1.00 54.75 436 GLU A CA 1
ATOM 2848 C C . GLU A 1 389 ? -3.037 68.922 23.524 1.00 53.02 436 GLU A C 1
ATOM 2849 O O . GLU A 1 389 ? -2.205 69.801 23.723 1.00 52.91 436 GLU A O 1
ATOM 2855 N N . VAL A 1 390 ? -3.603 68.219 24.500 1.00 52.62 437 VAL A N 1
ATOM 2856 C CA . VAL A 1 390 ? -3.266 68.426 25.907 1.00 51.36 437 VAL A CA 1
ATOM 2857 C C . VAL A 1 390 ? -2.026 67.624 26.314 1.00 50.82 437 VAL A C 1
ATOM 2858 O O . VAL A 1 390 ? -1.074 68.174 26.860 1.00 50.00 437 VAL A O 1
ATOM 2862 N N . LEU A 1 391 ? -2.042 66.326 26.028 1.00 49.79 438 LEU A N 1
ATOM 2863 C CA . LEU A 1 391 ? -0.942 65.434 26.380 1.00 49.68 438 LEU A CA 1
ATOM 2864 C C . LEU A 1 391 ? 0.396 65.723 25.707 1.00 49.69 438 LEU A C 1
ATOM 2865 O O . LEU A 1 391 ? 1.445 65.570 26.326 1.00 49.31 438 LEU A O 1
ATOM 2870 N N . GLN A 1 392 ? 0.376 66.132 24.445 1.00 49.14 439 GLN A N 1
ATOM 2871 C CA . GLN A 1 392 ? 1.627 66.404 23.749 1.00 47.85 439 GLN A CA 1
ATOM 2872 C C . GLN A 1 392 ? 2.439 67.503 24.422 1.00 46.89 439 GLN A C 1
ATOM 2873 O O . GLN A 1 392 ? 3.625 67.321 24.694 1.00 46.34 439 GLN A O 1
ATOM 2879 N N . PRO A 1 393 ? 1.825 68.666 24.696 1.00 46.21 440 PRO A N 1
ATOM 2880 C CA . PRO A 1 393 ? 2.646 69.684 25.354 1.00 46.01 440 PRO A CA 1
ATOM 2881 C C . PRO A 1 393 ? 3.024 69.221 26.776 1.00 47.27 440 PRO A C 1
ATOM 2882 O O . PRO A 1 393 ? 4.112 69.523 27.271 1.00 48.05 440 PRO A O 1
ATOM 2886 N N . LEU A 1 394 ? 2.125 68.477 27.418 1.00 47.12 441 LEU A N 1
ATOM 2887 C CA . LEU A 1 394 ? 2.375 67.964 28.767 1.00 48.09 441 LEU A CA 1
ATOM 2888 C C . LEU A 1 394 ? 3.652 67.132 28.771 1.00 47.49 441 LEU A C 1
ATOM 2889 O O . LEU A 1 394 ? 4.604 67.454 29.471 1.00 46.67 441 LEU A O 1
ATOM 2894 N N . ILE A 1 395 ? 3.670 66.070 27.971 1.00 48.80 442 ILE A N 1
ATOM 2895 C CA . ILE A 1 395 ? 4.828 65.186 27.897 1.00 49.91 442 ILE A CA 1
ATOM 2896 C C . ILE A 1 395 ? 6.076 65.931 27.441 1.00 51.60 442 ILE A C 1
ATOM 2897 O O . ILE A 1 395 ? 7.188 65.620 27.870 1.00 52.38 442 ILE A O 1
ATOM 2902 N N . ALA A 1 396 ? 5.884 66.916 26.571 1.00 52.05 443 ALA A N 1
ATOM 2903 C CA . ALA A 1 396 ? 6.988 67.702 26.039 1.00 52.30 443 ALA A CA 1
ATOM 2904 C C . ALA A 1 396 ? 7.601 68.627 27.089 1.00 52.72 443 ALA A C 1
ATOM 2905 O O . ALA A 1 396 ? 8.819 68.731 27.195 1.00 51.87 443 ALA A O 1
ATOM 2907 N N . GLU A 1 397 ? 6.760 69.306 27.858 1.00 54.28 444 GLU A N 1
ATOM 2908 C CA . GLU A 1 397 ? 7.260 70.210 28.888 1.00 56.83 444 GLU A CA 1
ATOM 2909 C C . GLU A 1 397 ? 8.121 69.446 29.901 1.00 57.13 444 GLU A C 1
ATOM 2910 O O . GLU A 1 397 ? 9.164 69.937 30.343 1.00 55.21 444 GLU A O 1
ATOM 2916 N N . HIS A 1 398 ? 7.683 68.239 30.250 1.00 57.30 445 HIS A N 1
ATOM 2917 C CA . HIS A 1 398 ? 8.410 67.415 31.207 1.00 57.74 445 HIS A CA 1
ATOM 2918 C C . HIS A 1 398 ? 9.723 66.936 30.612 1.00 57.02 445 HIS A C 1
ATOM 2919 O O . HIS A 1 398 ? 10.766 67.016 31.258 1.00 56.72 445 HIS A O 1
ATOM 2926 N N . GLN A 1 399 ? 9.672 66.441 29.377 1.00 56.54 446 GLN A N 1
ATOM 2927 C CA . GLN A 1 399 ? 10.875 65.955 28.712 1.00 56.85 446 GLN A CA 1
ATOM 2928 C C . GLN A 1 399 ? 11.899 67.068 28.610 1.00 57.07 446 GLN A C 1
ATOM 2929 O O . GLN A 1 399 ? 13.101 66.826 28.693 1.00 57.05 446 GLN A O 1
ATOM 2935 N N . ALA A 1 400 ? 11.416 68.292 28.435 1.00 57.58 447 ALA A N 1
ATOM 2936 C CA . ALA A 1 400 ? 12.298 69.445 28.316 1.00 58.30 447 ALA A CA 1
ATOM 2937 C C . ALA A 1 400 ? 12.959 69.763 29.648 1.00 58.31 447 ALA A C 1
ATOM 2938 O O . ALA A 1 400 ? 14.185 69.851 29.736 1.00 58.02 447 ALA A O 1
ATOM 2940 N N . ARG A 1 401 ? 12.140 69.939 30.682 1.00 58.34 448 ARG A N 1
ATOM 2941 C CA . ARG A 1 401 ? 12.653 70.252 32.008 1.00 57.98 448 ARG A CA 1
ATOM 2942 C C . ARG A 1 401 ? 13.567 69.147 32.521 1.00 57.14 448 ARG A C 1
ATOM 2943 O O . ARG A 1 401 ? 14.483 69.404 33.297 1.00 56.85 448 ARG A O 1
ATOM 2951 N N . ARG A 1 402 ? 13.327 67.919 32.078 1.00 57.46 449 ARG A N 1
ATOM 2952 C CA . ARG A 1 402 ? 14.151 66.800 32.507 1.00 58.80 449 ARG A CA 1
ATOM 2953 C C . ARG A 1 402 ? 15.582 66.967 32.005 1.00 59.67 449 ARG A C 1
ATOM 2954 O O . ARG A 1 402 ? 16.534 66.626 32.704 1.00 60.15 449 ARG A O 1
ATOM 2962 N N . LYS A 1 403 ? 15.729 67.495 30.793 1.00 60.66 450 LYS A N 1
ATOM 2963 C CA . LYS A 1 403 ? 17.050 67.712 30.208 1.00 61.26 450 LYS A CA 1
ATOM 2964 C C . LYS A 1 403 ? 17.855 68.705 31.032 1.00 60.91 450 LYS A C 1
ATOM 2965 O O . LYS A 1 403 ? 19.079 68.638 31.067 1.00 60.91 450 LYS A O 1
ATOM 2971 N N . GLU A 1 404 ? 17.162 69.624 31.694 1.00 60.86 451 GLU A N 1
ATOM 2972 C CA . GLU A 1 404 ? 17.820 70.634 32.515 1.00 62.59 451 GLU A CA 1
ATOM 2973 C C . GLU A 1 404 ? 18.325 70.071 33.843 1.00 62.28 451 GLU A C 1
ATOM 2974 O O . GLU A 1 404 ? 19.027 70.756 34.589 1.00 61.92 451 GLU A O 1
ATOM 2980 N N . VAL A 1 405 ? 17.965 68.825 34.131 1.00 61.35 452 VAL A N 1
ATOM 2981 C CA . VAL A 1 405 ? 18.377 68.169 35.367 1.00 60.60 452 VAL A CA 1
ATOM 2982 C C . VAL A 1 405 ? 19.838 67.729 35.294 1.00 59.61 452 VAL A C 1
ATOM 2983 O O . VAL A 1 405 ? 20.158 66.726 34.656 1.00 58.50 452 VAL A O 1
ATOM 2987 N N . THR A 1 406 ? 20.716 68.488 35.950 1.00 60.03 453 THR A N 1
ATOM 2988 C CA . THR A 1 406 ? 22.146 68.183 35.965 1.00 60.57 453 THR A CA 1
ATOM 2989 C C . THR A 1 406 ? 22.511 67.315 37.166 1.00 60.52 453 THR A C 1
ATOM 2990 O O . THR A 1 406 ? 21.764 67.246 38.144 1.00 59.14 453 THR A O 1
ATOM 2994 N N . ASP A 1 407 ? 23.663 66.655 37.091 1.00 60.90 454 ASP A N 1
ATOM 2995 C CA . ASP A 1 407 ? 24.110 65.792 38.176 1.00 61.50 454 ASP A CA 1
ATOM 2996 C C . ASP A 1 407 ? 24.302 66.596 39.449 1.00 61.18 454 ASP A C 1
ATOM 2997 O O . ASP A 1 407 ? 24.013 66.122 40.541 1.00 61.74 454 ASP A O 1
ATOM 3002 N N . GLU A 1 408 ? 24.798 67.816 39.308 1.00 61.27 455 GLU A N 1
ATOM 3003 C CA . GLU A 1 408 ? 24.991 68.672 40.466 1.00 62.06 455 GLU A CA 1
ATOM 3004 C C . GLU A 1 408 ? 23.620 68.921 41.087 1.00 60.86 455 GLU A C 1
ATOM 3005 O O . GLU A 1 408 ? 23.501 69.159 42.293 1.00 59.67 455 GLU A O 1
ATOM 3011 N N . ILE A 1 409 ? 22.589 68.867 40.244 1.00 59.07 456 ILE A N 1
ATOM 3012 C CA . ILE A 1 409 ? 21.215 69.093 40.677 1.00 58.66 456 ILE A CA 1
ATOM 3013 C C . ILE A 1 409 ? 20.653 67.897 41.428 1.00 57.53 456 ILE A C 1
ATOM 3014 O O . ILE A 1 409 ? 20.156 68.041 42.545 1.00 56.88 456 ILE A O 1
ATOM 3019 N N . VAL A 1 410 ? 20.724 66.725 40.805 1.00 56.25 457 VAL A N 1
ATOM 3020 C CA . VAL A 1 410 ? 20.224 65.504 41.422 1.00 56.60 457 VAL A CA 1
ATOM 3021 C C . VAL A 1 410 ? 20.929 65.305 42.757 1.00 56.43 457 VAL A C 1
ATOM 3022 O O . VAL A 1 410 ? 20.297 65.020 43.773 1.00 55.85 457 VAL A O 1
ATOM 3026 N N . LYS A 1 411 ? 22.245 65.476 42.741 1.00 56.32 458 LYS A N 1
ATOM 3027 C CA . LYS A 1 411 ? 23.057 65.313 43.932 1.00 56.76 458 LYS A CA 1
ATOM 3028 C C . LYS A 1 411 ? 22.623 66.257 45.044 1.00 56.02 458 LYS A C 1
ATOM 3029 O O . LYS A 1 411 ? 22.560 65.857 46.206 1.00 55.69 458 LYS A O 1
ATOM 3035 N N . GLU A 1 412 ? 22.315 67.505 44.704 1.00 54.45 459 GLU A N 1
ATOM 3036 C CA . GLU A 1 412 ? 21.900 68.436 45.743 1.00 54.00 459 GLU A CA 1
ATOM 3037 C C . GLU A 1 412 ? 20.554 68.024 46.324 1.00 51.90 459 GLU A C 1
ATOM 3038 O O . GLU A 1 412 ? 20.339 68.132 47.527 1.00 52.88 459 GLU A O 1
ATOM 3044 N N . PHE A 1 413 ? 19.648 67.555 45.474 1.00 48.43 460 PHE A N 1
ATOM 3045 C CA . PHE A 1 413 ? 18.335 67.128 45.944 1.00 46.55 460 PHE A CA 1
ATOM 3046 C C . PHE A 1 413 ? 18.447 65.934 46.895 1.00 45.12 460 PHE A C 1
ATOM 3047 O O . PHE A 1 413 ? 17.756 65.863 47.912 1.00 42.18 460 PHE A O 1
ATOM 3063 N N . THR A 1 415 ? 20.892 65.144 48.792 1.00 44.19 462 THR A N 1
ATOM 3064 C CA . THR A 1 415 ? 21.853 65.387 49.862 1.00 44.93 462 THR A CA 1
ATOM 3065 C C . THR A 1 415 ? 21.132 65.744 51.157 1.00 45.24 462 THR A C 1
ATOM 3066 O O . THR A 1 415 ? 20.360 66.690 51.195 1.00 46.07 462 THR A O 1
ATOM 3070 N N . PRO A 1 416 ? 21.355 64.972 52.234 1.00 46.55 463 PRO A N 1
ATOM 3071 C CA . PRO A 1 416 ? 20.670 65.323 53.483 1.00 46.63 463 PRO A CA 1
ATOM 3072 C C . PRO A 1 416 ? 21.132 66.735 53.832 1.00 46.43 463 PRO A C 1
ATOM 3073 O O . PRO A 1 416 ? 22.331 66.996 53.908 1.00 46.86 463 PRO A O 1
ATOM 3077 N N . ARG A 1 417 ? 20.186 67.645 54.031 1.00 46.16 464 ARG A N 1
ATOM 3078 C CA . ARG A 1 417 ? 20.522 69.031 54.323 1.00 47.02 464 ARG A CA 1
ATOM 3079 C C . ARG A 1 417 ? 19.362 69.742 54.977 1.00 48.11 464 ARG A C 1
ATOM 3080 O O . ARG A 1 417 ? 18.227 69.284 54.917 1.00 47.86 464 ARG A O 1
ATOM 3088 N N . LYS A 1 418 ? 19.647 70.876 55.597 1.00 51.58 465 LYS A N 1
ATOM 3089 C CA . LYS A 1 418 ? 18.593 71.650 56.224 1.00 55.51 465 LYS A CA 1
ATOM 3090 C C . LYS A 1 418 ? 17.814 72.237 55.051 1.00 57.00 465 LYS A C 1
ATOM 3091 O O . LYS A 1 418 ? 18.379 72.468 53.984 1.00 57.28 465 LYS A O 1
ATOM 3097 N N . LEU A 1 419 ? 16.518 72.450 55.227 1.00 58.50 466 LEU A N 1
ATOM 3098 C CA . LEU A 1 419 ? 15.722 73.018 54.155 1.00 61.04 466 LEU A CA 1
ATOM 3099 C C . LEU A 1 419 ? 15.395 74.475 54.479 1.00 64.50 466 LEU A C 1
ATOM 3100 O O . LEU A 1 419 ? 15.816 74.995 55.512 1.00 65.05 466 LEU A O 1
ATOM 3105 N N . SER A 1 420 ? 14.654 75.131 53.592 1.00 67.92 467 SER A N 1
ATOM 3106 C CA . SER A 1 420 ? 14.299 76.538 53.761 1.00 70.90 467 SER A CA 1
ATOM 3107 C C . SER A 1 420 ? 13.352 76.828 54.923 1.00 73.09 467 SER A C 1
ATOM 3108 O O . SER A 1 420 ? 12.482 77.690 54.811 1.00 74.57 467 SER A O 1
ATOM 3111 N N . PHE A 1 421 ? 13.511 76.120 56.038 1.00 74.89 468 PHE A N 1
ATOM 3112 C CA . PHE A 1 421 ? 12.637 76.342 57.188 1.00 75.94 468 PHE A CA 1
ATOM 3113 C C . PHE A 1 421 ? 13.335 76.094 58.524 1.00 76.73 468 PHE A C 1
ATOM 3114 O O . PHE A 1 421 ? 14.547 75.877 58.573 1.00 76.14 468 PHE A O 1
ATOM 3122 N N . ASP A 1 422 ? 12.553 76.131 59.603 1.00 78.44 469 ASP A N 1
ATOM 3123 C CA . ASP A 1 422 ? 13.060 75.914 60.960 1.00 79.93 469 ASP A CA 1
ATOM 3124 C C . ASP A 1 422 ? 11.982 75.425 61.926 1.00 80.61 469 ASP A C 1
ATOM 3125 O O . ASP A 1 422 ? 11.598 76.213 62.818 1.00 80.44 469 ASP A O 1
ATOM 3130 N N . GLY B 1 50 ? 28.889 13.442 83.390 1.00 73.98 97 GLY B N 1
ATOM 3131 C CA . GLY B 1 50 ? 29.433 13.119 82.036 1.00 74.88 97 GLY B CA 1
ATOM 3132 C C . GLY B 1 50 ? 28.607 13.739 80.925 1.00 74.83 97 GLY B C 1
ATOM 3133 O O . GLY B 1 50 ? 27.590 13.182 80.504 1.00 74.88 97 GLY B O 1
ATOM 3134 N N . ILE B 1 51 ? 29.051 14.894 80.441 1.00 74.71 98 ILE B N 1
ATOM 3135 C CA . ILE B 1 51 ? 28.350 15.612 79.380 1.00 74.47 98 ILE B CA 1
ATOM 3136 C C . ILE B 1 51 ? 28.538 14.992 77.992 1.00 73.83 98 ILE B C 1
ATOM 3137 O O . ILE B 1 51 ? 27.562 14.752 77.276 1.00 72.83 98 ILE B O 1
ATOM 3142 N N . ASP B 1 52 ? 29.792 14.743 77.623 1.00 73.61 99 ASP B N 1
ATOM 3143 C CA . ASP B 1 52 ? 30.142 14.154 76.330 1.00 73.27 99 ASP B CA 1
ATOM 3144 C C . ASP B 1 52 ? 29.960 15.157 75.200 1.00 73.52 99 ASP B C 1
ATOM 3145 O O . ASP B 1 52 ? 28.836 15.484 74.815 1.00 73.60 99 ASP B O 1
ATOM 3150 N N . TYR B 1 53 ? 31.077 15.632 74.662 1.00 73.75 100 TYR B N 1
ATOM 3151 C CA . TYR B 1 53 ? 31.045 16.607 73.584 1.00 73.96 100 TYR B CA 1
ATOM 3152 C C . TYR B 1 53 ? 31.374 15.999 72.231 1.00 74.46 100 TYR B C 1
ATOM 3153 O O . TYR B 1 53 ? 31.140 16.620 71.193 1.00 74.58 100 TYR B O 1
ATOM 3162 N N . ASP B 1 54 ? 31.910 14.783 72.239 1.00 74.63 101 ASP B N 1
ATOM 3163 C CA . ASP B 1 54 ? 32.247 14.111 70.992 1.00 75.15 101 ASP B CA 1
ATOM 3164 C C . ASP B 1 54 ? 30.987 13.767 70.202 1.00 74.80 101 ASP B C 1
ATOM 3165 O O . ASP B 1 54 ? 31.021 13.659 68.974 1.00 73.68 101 ASP B O 1
ATOM 3170 N N . LYS B 1 55 ? 29.875 13.606 70.913 1.00 74.74 102 LYS B N 1
ATOM 3171 C CA . LYS B 1 55 ? 28.599 13.305 70.278 1.00 74.95 102 LYS B CA 1
ATOM 3172 C C . LYS B 1 55 ? 28.004 14.576 69.681 1.00 74.84 102 LYS B C 1
ATOM 3173 O O . LYS B 1 55 ? 26.963 14.534 69.022 1.00 75.12 102 LYS B O 1
ATOM 3179 N N . LEU B 1 56 ? 28.669 15.704 69.919 1.00 74.29 103 LEU B N 1
ATOM 3180 C CA . LEU B 1 56 ? 28.210 16.996 69.411 1.00 72.96 103 LEU B CA 1
ATOM 3181 C C . LEU B 1 56 ? 28.976 17.405 68.162 1.00 72.33 103 LEU B C 1
ATOM 3182 O O . LEU B 1 56 ? 28.421 18.039 67.266 1.00 71.81 103 LEU B O 1
ATOM 3187 N N . ILE B 1 57 ? 30.252 17.041 68.108 1.00 71.91 104 ILE B N 1
ATOM 3188 C CA . ILE B 1 57 ? 31.084 17.368 66.958 1.00 72.43 104 ILE B CA 1
ATOM 3189 C C . ILE B 1 57 ? 30.453 16.820 65.676 1.00 72.33 104 ILE B C 1
ATOM 3190 O O . ILE B 1 57 ? 30.498 17.468 64.628 1.00 72.47 104 ILE B O 1
ATOM 3195 N N . VAL B 1 58 ? 29.870 15.625 65.766 1.00 71.04 105 VAL B N 1
ATOM 3196 C CA . VAL B 1 58 ? 29.239 14.991 64.611 1.00 69.74 105 VAL B CA 1
ATOM 3197 C C . VAL B 1 58 ? 27.783 15.415 64.474 1.00 68.84 105 VAL B C 1
ATOM 3198 O O . VAL B 1 58 ? 27.269 15.553 63.365 1.00 68.75 105 VAL B O 1
ATOM 3202 N N . ARG B 1 59 ? 27.121 15.625 65.605 1.00 67.52 106 ARG B N 1
ATOM 3203 C CA . ARG B 1 59 ? 25.727 16.043 65.595 1.00 65.99 106 ARG B CA 1
ATOM 3204 C C . ARG B 1 59 ? 25.549 17.333 64.796 1.00 64.09 106 ARG B C 1
ATOM 3205 O O . ARG B 1 59 ? 24.485 17.573 64.228 1.00 64.54 106 ARG B O 1
ATOM 3213 N N . PHE B 1 60 ? 26.597 18.152 64.757 1.00 61.82 107 PHE B N 1
ATOM 3214 C CA . PHE B 1 60 ? 26.567 19.430 64.047 1.00 59.45 107 PHE B CA 1
ATOM 3215 C C . PHE B 1 60 ? 27.432 19.417 62.792 1.00 57.79 107 PHE B C 1
ATOM 3216 O O . PHE B 1 60 ? 27.281 20.265 61.917 1.00 56.83 107 PHE B O 1
ATOM 3224 N N . GLY B 1 61 ? 28.352 18.466 62.715 1.00 56.44 108 GLY B N 1
ATOM 3225 C CA . GLY B 1 61 ? 29.203 18.373 61.547 1.00 55.00 108 GLY B CA 1
ATOM 3226 C C . GLY B 1 61 ? 30.445 19.225 61.625 1.00 55.82 108 GLY B C 1
ATOM 3227 O O . GLY B 1 61 ? 31.146 19.394 60.626 1.00 53.56 108 GLY B O 1
ATOM 3228 N N . SER B 1 62 ? 30.726 19.763 62.810 1.00 57.68 109 SER B N 1
ATOM 3229 C CA . SER B 1 62 ? 31.909 20.600 63.001 1.00 59.56 109 SER B CA 1
ATOM 3230 C C . SER B 1 62 ? 33.174 19.757 62.993 1.00 60.85 109 SER B C 1
ATOM 3231 O O . SER B 1 62 ? 33.109 18.531 62.971 1.00 62.13 109 SER B O 1
ATOM 3234 N N . SER B 1 63 ? 34.321 20.424 63.009 1.00 62.01 110 SER B N 1
ATOM 3235 C CA . SER B 1 63 ? 35.609 19.751 62.993 1.00 63.72 110 SER B CA 1
ATOM 3236 C C . SER B 1 63 ? 36.303 19.856 64.350 1.00 65.84 110 SER B C 1
ATOM 3237 O O . SER B 1 63 ? 36.805 20.921 64.722 1.00 65.29 110 SER B O 1
ATOM 3240 N N . LYS B 1 64 ? 36.326 18.744 65.079 1.00 67.15 111 LYS B N 1
ATOM 3241 C CA . LYS B 1 64 ? 36.956 18.679 66.397 1.00 68.43 111 LYS B CA 1
ATOM 3242 C C . LYS B 1 64 ? 38.411 19.152 66.288 1.00 67.87 111 LYS B C 1
ATOM 3243 O O . LYS B 1 64 ? 39.134 18.723 65.393 1.00 67.96 111 LYS B O 1
ATOM 3249 N N . ILE B 1 65 ? 38.831 20.052 67.177 1.00 67.77 112 ILE B N 1
ATOM 3250 C CA . ILE B 1 65 ? 40.210 20.539 67.157 1.00 68.20 112 ILE B CA 1
ATOM 3251 C C . ILE B 1 65 ? 41.085 19.458 67.788 1.00 68.98 112 ILE B C 1
ATOM 3252 O O . ILE B 1 65 ? 40.809 18.984 68.890 1.00 68.06 112 ILE B O 1
ATOM 3257 N N . ASP B 1 66 ? 42.131 19.057 67.077 1.00 70.22 113 ASP B N 1
ATOM 3258 C CA . ASP B 1 66 ? 43.028 18.028 67.580 1.00 72.40 113 ASP B CA 1
ATOM 3259 C C . ASP B 1 66 ? 44.361 18.627 68.007 1.00 73.41 113 ASP B C 1
ATOM 3260 O O . ASP B 1 66 ? 44.705 19.748 67.620 1.00 73.54 113 ASP B O 1
ATOM 3265 N N . LYS B 1 67 ? 45.108 17.865 68.802 1.00 74.39 114 LYS B N 1
ATOM 3266 C CA . LYS B 1 67 ? 46.406 18.302 69.297 1.00 74.55 114 LYS B CA 1
ATOM 3267 C C . LYS B 1 67 ? 47.285 18.772 68.140 1.00 73.87 114 LYS B C 1
ATOM 3268 O O . LYS B 1 67 ? 48.258 19.494 68.340 1.00 74.57 114 LYS B O 1
ATOM 3274 N N . GLU B 1 68 ? 46.929 18.357 66.930 1.00 73.36 115 GLU B N 1
ATOM 3275 C CA . GLU B 1 68 ? 47.669 18.734 65.735 1.00 73.71 115 GLU B CA 1
ATOM 3276 C C . GLU B 1 68 ? 47.381 20.180 65.350 1.00 73.26 115 GLU B C 1
ATOM 3277 O O . GLU B 1 68 ? 48.301 20.950 65.075 1.00 73.45 115 GLU B O 1
ATOM 3283 N N . LEU B 1 69 ? 46.103 20.547 65.339 1.00 72.29 116 LEU B N 1
ATOM 3284 C CA . LEU B 1 69 ? 45.701 21.906 64.983 1.00 71.30 116 LEU B CA 1
ATOM 3285 C C . LEU B 1 69 ? 46.269 22.917 65.972 1.00 70.81 116 LEU B C 1
ATOM 3286 O O . LEU B 1 69 ? 46.747 23.986 65.582 1.00 70.65 116 LEU B O 1
ATOM 3291 N N . ILE B 1 70 ? 46.221 22.566 67.254 1.00 69.98 117 ILE B N 1
ATOM 3292 C CA . ILE B 1 70 ? 46.729 23.432 68.308 1.00 69.10 117 ILE B CA 1
ATOM 3293 C C . ILE B 1 70 ? 48.191 23.813 68.080 1.00 68.73 117 ILE B C 1
ATOM 3294 O O . ILE B 1 70 ? 48.607 24.929 68.391 1.00 68.43 117 ILE B O 1
ATOM 3299 N N . ASN B 1 71 ? 48.966 22.890 67.521 1.00 68.99 118 ASN B N 1
ATOM 3300 C CA . ASN B 1 71 ? 50.380 23.141 67.264 1.00 68.17 118 ASN B CA 1
ATOM 3301 C C . ASN B 1 71 ? 50.624 24.184 66.180 1.00 67.38 118 ASN B C 1
ATOM 3302 O O . ASN B 1 71 ? 51.578 24.960 66.269 1.00 67.29 118 ASN B O 1
ATOM 3307 N N . ARG B 1 72 ? 49.776 24.203 65.153 1.00 65.86 119 ARG B N 1
ATOM 3308 C CA . ARG B 1 72 ? 49.942 25.175 64.073 1.00 64.65 119 ARG B CA 1
ATOM 3309 C C . ARG B 1 72 ? 49.681 26.577 64.606 1.00 63.90 119 ARG B C 1
ATOM 3310 O O . ARG B 1 72 ? 50.379 27.533 64.251 1.00 62.72 119 ARG B O 1
ATOM 3318 N N . ILE B 1 73 ? 48.663 26.693 65.451 1.00 63.60 120 ILE B N 1
ATOM 3319 C CA . ILE B 1 73 ? 48.329 27.971 66.057 1.00 64.06 120 ILE B CA 1
ATOM 3320 C C . ILE B 1 73 ? 49.569 28.417 66.821 1.00 64.37 120 ILE B C 1
ATOM 3321 O O . ILE B 1 73 ? 50.068 29.526 66.624 1.00 64.46 120 ILE B O 1
ATOM 3326 N N . GLU B 1 74 ? 50.073 27.529 67.675 1.00 64.45 121 GLU B N 1
ATOM 3327 C CA . GLU B 1 74 ? 51.259 27.813 68.477 1.00 65.10 121 GLU B CA 1
ATOM 3328 C C . GLU B 1 74 ? 52.410 28.294 67.604 1.00 64.20 121 GLU B C 1
ATOM 3329 O O . GLU B 1 74 ? 53.066 29.288 67.914 1.00 63.84 121 GLU B O 1
ATOM 3335 N N . ARG B 1 75 ? 52.643 27.589 66.504 1.00 63.94 122 ARG B N 1
ATOM 3336 C CA . ARG B 1 75 ? 53.722 27.945 65.595 1.00 63.89 122 ARG B CA 1
ATOM 3337 C C . ARG B 1 75 ? 53.450 29.273 64.901 1.00 63.73 122 ARG B C 1
ATOM 3338 O O . ARG B 1 75 ? 54.365 30.064 64.677 1.00 62.24 122 ARG B O 1
ATOM 3346 N N . ALA B 1 76 ? 52.187 29.524 64.575 1.00 64.96 123 ALA B N 1
ATOM 3347 C CA . ALA B 1 76 ? 51.812 30.755 63.892 1.00 65.04 123 ALA B CA 1
ATOM 3348 C C . ALA B 1 76 ? 51.837 31.979 64.800 1.00 65.08 123 ALA B C 1
ATOM 3349 O O . ALA B 1 76 ? 52.152 33.080 64.355 1.00 64.64 123 ALA B O 1
ATOM 3351 N N . THR B 1 77 ? 51.507 31.788 66.073 1.00 65.13 124 THR B N 1
ATOM 3352 C CA . THR B 1 77 ? 51.485 32.900 67.017 1.00 65.71 124 THR B CA 1
ATOM 3353 C C . THR B 1 77 ? 52.797 33.058 67.772 1.00 66.31 124 THR B C 1
ATOM 3354 O O . THR B 1 77 ? 53.148 34.159 68.198 1.00 66.20 124 THR B O 1
ATOM 3358 N N . GLY B 1 78 ? 53.523 31.956 67.934 1.00 66.67 125 GLY B N 1
ATOM 3359 C CA . GLY B 1 78 ? 54.777 32.010 68.656 1.00 66.23 125 GLY B CA 1
ATOM 3360 C C . GLY B 1 78 ? 54.496 32.235 70.128 1.00 66.27 125 GLY B C 1
ATOM 3361 O O . GLY B 1 78 ? 55.210 32.981 70.799 1.00 65.69 125 GLY B O 1
ATOM 3362 N N . GLN B 1 79 ? 53.439 31.593 70.622 1.00 65.52 126 GLN B N 1
ATOM 3363 C CA . GLN B 1 79 ? 53.038 31.703 72.022 1.00 65.61 126 GLN B CA 1
ATOM 3364 C C . GLN B 1 79 ? 52.386 30.392 72.452 1.00 64.61 126 GLN B C 1
ATOM 3365 O O . GLN B 1 79 ? 51.843 29.657 71.629 1.00 64.41 126 GLN B O 1
ATOM 3371 N N . ARG B 1 80 ? 52.434 30.103 73.746 1.00 63.73 127 ARG B N 1
ATOM 3372 C CA . ARG B 1 80 ? 51.838 28.881 74.265 1.00 62.43 127 ARG B CA 1
ATOM 3373 C C . ARG B 1 80 ? 50.318 28.939 74.113 1.00 61.81 127 ARG B C 1
ATOM 3374 O O . ARG B 1 80 ? 49.695 29.948 74.429 1.00 61.84 127 ARG B O 1
ATOM 3382 N N . PRO B 1 81 ? 49.701 27.854 73.625 1.00 60.46 128 PRO B N 1
ATOM 3383 C CA . PRO B 1 81 ? 48.247 27.853 73.463 1.00 58.93 128 PRO B CA 1
ATOM 3384 C C . PRO B 1 81 ? 47.494 28.095 74.772 1.00 57.65 128 PRO B C 1
ATOM 3385 O O . PRO B 1 81 ? 47.810 27.508 75.805 1.00 56.60 128 PRO B O 1
ATOM 3389 N N . HIS B 1 82 ? 46.498 28.972 74.707 1.00 54.65 129 HIS B N 1
ATOM 3390 C CA . HIS B 1 82 ? 45.670 29.322 75.853 1.00 52.56 129 HIS B CA 1
ATOM 3391 C C . HIS B 1 82 ? 45.149 28.056 76.534 1.00 52.92 129 HIS B C 1
ATOM 3392 O O . HIS B 1 82 ? 45.024 27.016 75.891 1.00 54.29 129 HIS B O 1
ATOM 3399 N N . HIS B 1 83 ? 44.836 28.136 77.825 1.00 51.55 130 HIS B N 1
ATOM 3400 C CA . HIS B 1 83 ? 44.365 26.955 78.531 1.00 50.90 130 HIS B CA 1
ATOM 3401 C C . HIS B 1 83 ? 42.986 26.467 78.120 1.00 51.95 130 HIS B C 1
ATOM 3402 O O . HIS B 1 83 ? 42.607 25.343 78.446 1.00 51.76 130 HIS B O 1
ATOM 3409 N N . PHE B 1 84 ? 42.225 27.295 77.409 1.00 51.15 131 PHE B N 1
ATOM 3410 C CA . PHE B 1 84 ? 40.911 26.855 76.952 1.00 49.79 131 PHE B CA 1
ATOM 3411 C C . PHE B 1 84 ? 41.167 25.813 75.863 1.00 48.47 131 PHE B C 1
ATOM 3412 O O . PHE B 1 84 ? 40.460 24.807 75.750 1.00 47.87 131 PHE B O 1
ATOM 3420 N N . LEU B 1 85 ? 42.191 26.067 75.061 1.00 47.35 132 LEU B N 1
ATOM 3421 C CA . LEU B 1 85 ? 42.558 25.155 73.995 1.00 49.11 132 LEU B CA 1
ATOM 3422 C C . LEU B 1 85 ? 43.122 23.868 74.592 1.00 51.92 132 LEU B C 1
ATOM 3423 O O . LEU B 1 85 ? 42.542 22.789 74.439 1.00 52.85 132 LEU B O 1
ATOM 3428 N N . ARG B 1 86 ? 44.243 23.990 75.295 1.00 53.63 133 ARG B N 1
ATOM 3429 C CA . ARG B 1 86 ? 44.871 22.837 75.910 1.00 54.38 133 ARG B CA 1
ATOM 3430 C C . ARG B 1 86 ? 44.130 22.373 77.157 1.00 54.46 133 ARG B C 1
ATOM 3431 O O . ARG B 1 86 ? 44.726 22.239 78.215 1.00 58.39 133 ARG B O 1
ATOM 3439 N N . ARG B 1 87 ? 42.829 22.142 77.024 1.00 53.48 134 ARG B N 1
ATOM 3440 C CA . ARG B 1 87 ? 41.975 21.660 78.108 1.00 52.10 134 ARG B CA 1
ATOM 3441 C C . ARG B 1 87 ? 40.626 21.287 77.516 1.00 52.44 134 ARG B C 1
ATOM 3442 O O . ARG B 1 87 ? 39.756 20.739 78.201 1.00 51.48 134 ARG B O 1
ATOM 3450 N N . GLY B 1 88 ? 40.458 21.605 76.236 1.00 53.21 135 GLY B N 1
ATOM 3451 C CA . GLY B 1 88 ? 39.222 21.287 75.544 1.00 53.69 135 GLY B CA 1
ATOM 3452 C C . GLY B 1 88 ? 38.036 22.189 75.826 1.00 54.52 135 GLY B C 1
ATOM 3453 O O . GLY B 1 88 ? 36.893 21.766 75.635 1.00 55.83 135 GLY B O 1
ATOM 3454 N N . ILE B 1 89 ? 38.281 23.414 76.286 1.00 53.62 136 ILE B N 1
ATOM 3455 C CA . ILE B 1 89 ? 37.180 24.335 76.551 1.00 53.87 136 ILE B CA 1
ATOM 3456 C C . ILE B 1 89 ? 36.665 24.702 75.168 1.00 52.56 136 ILE B C 1
ATOM 3457 O O . ILE B 1 89 ? 35.467 24.659 74.898 1.00 52.05 136 ILE B O 1
ATOM 3462 N N . PHE B 1 90 ? 37.603 25.051 74.298 1.00 51.49 137 PHE B N 1
ATOM 3463 C CA . PHE B 1 90 ? 37.314 25.368 72.914 1.00 51.75 137 PHE B CA 1
ATOM 3464 C C . PHE B 1 90 ? 37.803 24.150 72.127 1.00 52.50 137 PHE B C 1
ATOM 3465 O O . PHE B 1 90 ? 38.966 24.073 71.716 1.00 50.55 137 PHE B O 1
ATOM 3473 N N . PHE B 1 91 ? 36.899 23.193 71.938 1.00 54.08 138 PHE B N 1
ATOM 3474 C CA . PHE B 1 91 ? 37.218 21.949 71.245 1.00 57.42 138 PHE B CA 1
ATOM 3475 C C . PHE B 1 91 ? 37.031 21.931 69.731 1.00 59.33 138 PHE B C 1
ATOM 3476 O O . PHE B 1 91 ? 37.990 21.699 69.001 1.00 59.92 138 PHE B O 1
ATOM 3484 N N . SER B 1 92 ? 35.806 22.171 69.262 1.00 59.86 139 SER B N 1
ATOM 3485 C CA . SER B 1 92 ? 35.512 22.151 67.827 1.00 59.28 139 SER B CA 1
ATOM 3486 C C . SER B 1 92 ? 35.716 23.469 67.079 1.00 58.72 139 SER B C 1
ATOM 3487 O O . SER B 1 92 ? 35.981 24.512 67.684 1.00 57.30 139 SER B O 1
ATOM 3490 N N . HIS B 1 93 ? 35.585 23.411 65.753 1.00 57.08 140 HIS B N 1
ATOM 3491 C CA . HIS B 1 93 ? 35.767 24.591 64.913 1.00 55.84 140 HIS B CA 1
ATOM 3492 C C . HIS B 1 93 ? 35.231 24.390 63.493 1.00 54.44 140 HIS B C 1
ATOM 3493 O O . HIS B 1 93 ? 34.621 23.367 63.187 1.00 53.57 140 HIS B O 1
ATOM 3500 N N . ARG B 1 94 ? 35.461 25.395 62.649 1.00 52.73 141 ARG B N 1
ATOM 3501 C CA . ARG B 1 94 ? 35.070 25.385 61.243 1.00 49.47 141 ARG B CA 1
ATOM 3502 C C . ARG B 1 94 ? 35.971 26.359 60.511 1.00 49.97 141 ARG B C 1
ATOM 3503 O O . ARG B 1 94 ? 36.044 27.531 60.869 1.00 50.79 141 ARG B O 1
ATOM 3511 N N . ASP B 1 95 ? 36.669 25.858 59.498 1.00 49.24 142 ASP B N 1
ATOM 3512 C CA . ASP B 1 95 ? 37.567 26.663 58.678 1.00 49.22 142 ASP B CA 1
ATOM 3513 C C . ASP B 1 95 ? 38.722 27.363 59.389 1.00 48.14 142 ASP B C 1
ATOM 3514 O O . ASP B 1 95 ? 39.296 28.306 58.846 1.00 46.61 142 ASP B O 1
ATOM 3527 N N . ASN B 1 97 ? 41.651 26.453 59.687 1.00 55.22 144 ASN B N 1
ATOM 3528 C CA . ASN B 1 97 ? 42.833 26.321 58.842 1.00 57.06 144 ASN B CA 1
ATOM 3529 C C . ASN B 1 97 ? 42.905 27.422 57.788 1.00 57.18 144 ASN B C 1
ATOM 3530 O O . ASN B 1 97 ? 43.992 27.864 57.422 1.00 55.94 144 ASN B O 1
ATOM 3535 N N . GLN B 1 98 ? 41.750 27.874 57.308 1.00 58.31 145 GLN B N 1
ATOM 3536 C CA . GLN B 1 98 ? 41.723 28.941 56.316 1.00 59.51 145 GLN B CA 1
ATOM 3537 C C . GLN B 1 98 ? 42.304 30.209 56.916 1.00 59.27 145 GLN B C 1
ATOM 3538 O O . GLN B 1 98 ? 43.104 30.901 56.286 1.00 58.98 145 GLN B O 1
ATOM 3544 N N . VAL B 1 99 ? 41.881 30.512 58.138 1.00 59.50 146 VAL B N 1
ATOM 3545 C CA . VAL B 1 99 ? 42.347 31.695 58.843 1.00 60.57 146 VAL B CA 1
ATOM 3546 C C . VAL B 1 99 ? 43.868 31.665 58.922 1.00 62.06 146 VAL B C 1
ATOM 3547 O O . VAL B 1 99 ? 44.542 32.648 58.602 1.00 62.01 146 VAL B O 1
ATOM 3551 N N . LEU B 1 100 ? 44.404 30.525 59.345 1.00 63.43 147 LEU B N 1
ATOM 3552 C CA . LEU B 1 100 ? 45.846 30.360 59.461 1.00 65.36 147 LEU B CA 1
ATOM 3553 C C . LEU B 1 100 ? 46.523 30.552 58.102 1.00 66.52 147 LEU B C 1
ATOM 3554 O O . LEU B 1 100 ? 47.587 31.169 58.016 1.00 66.20 147 LEU B O 1
ATOM 3559 N N . ASP B 1 101 ? 45.899 30.035 57.044 1.00 67.94 148 ASP B N 1
ATOM 3560 C CA . ASP B 1 101 ? 46.448 30.174 55.695 1.00 69.38 148 ASP B CA 1
ATOM 3561 C C . ASP B 1 101 ? 46.624 31.648 55.378 1.00 69.45 148 ASP B C 1
ATOM 3562 O O . ASP B 1 101 ? 47.668 32.071 54.888 1.00 69.38 148 ASP B O 1
ATOM 3567 N N . ALA B 1 102 ? 45.590 32.429 55.658 1.00 69.22 149 ALA B N 1
ATOM 3568 C CA . ALA B 1 102 ? 45.638 33.857 55.401 1.00 69.48 149 ALA B CA 1
ATOM 3569 C C . ALA B 1 102 ? 46.701 34.512 56.274 1.00 69.68 149 ALA B C 1
ATOM 3570 O O . ALA B 1 102 ? 47.506 35.312 55.796 1.00 68.70 149 ALA B O 1
ATOM 3572 N N . TYR B 1 103 ? 46.708 34.159 57.555 1.00 70.20 150 TYR B N 1
ATOM 3573 C CA . TYR B 1 103 ? 47.665 34.738 58.489 1.00 71.50 150 TYR B CA 1
ATOM 3574 C C . TYR B 1 103 ? 49.123 34.416 58.166 1.00 72.00 150 TYR B C 1
ATOM 3575 O O . TYR B 1 103 ? 49.933 35.322 57.964 1.00 71.73 150 TYR B O 1
ATOM 3584 N N . GLU B 1 104 ? 49.456 33.129 58.124 1.00 72.78 151 GLU B N 1
ATOM 3585 C CA . GLU B 1 104 ? 50.821 32.695 57.829 1.00 74.16 151 GLU B CA 1
ATOM 3586 C C . GLU B 1 104 ? 51.369 33.384 56.584 1.00 75.00 151 GLU B C 1
ATOM 3587 O O . GLU B 1 104 ? 52.554 33.712 56.511 1.00 76.12 151 GLU B O 1
ATOM 3593 N N . ASN B 1 105 ? 50.498 33.612 55.609 1.00 74.78 152 ASN B N 1
ATOM 3594 C CA . ASN B 1 105 ? 50.896 34.258 54.370 1.00 74.36 152 ASN B CA 1
ATOM 3595 C C . ASN B 1 105 ? 50.740 35.771 54.438 1.00 74.37 152 ASN B C 1
ATOM 3596 O O . ASN B 1 105 ? 50.439 36.428 53.440 1.00 74.51 152 ASN B O 1
ATOM 3601 N N . LYS B 1 106 ? 50.957 36.313 55.634 1.00 73.46 153 LYS B N 1
ATOM 3602 C CA . LYS B 1 106 ? 50.868 37.745 55.889 1.00 72.21 153 LYS B CA 1
ATOM 3603 C C . LYS B 1 106 ? 49.598 38.433 55.382 1.00 70.82 153 LYS B C 1
ATOM 3604 O O . LYS B 1 106 ? 49.650 39.549 54.858 1.00 70.73 153 LYS B O 1
ATOM 3610 N N . LYS B 1 107 ? 48.460 37.764 55.544 1.00 68.32 154 LYS B N 1
ATOM 3611 C CA . LYS B 1 107 ? 47.170 38.321 55.139 1.00 66.08 154 LYS B CA 1
ATOM 3612 C C . LYS B 1 107 ? 46.277 38.404 56.380 1.00 63.48 154 LYS B C 1
ATOM 3613 O O . LYS B 1 107 ? 45.946 37.387 56.991 1.00 62.62 154 LYS B O 1
ATOM 3619 N N . PRO B 1 108 ? 45.873 39.626 56.764 1.00 61.44 155 PRO B N 1
ATOM 3620 C CA . PRO B 1 108 ? 45.026 39.864 57.936 1.00 58.73 155 PRO B CA 1
ATOM 3621 C C . PRO B 1 108 ? 43.633 39.269 57.890 1.00 55.55 155 PRO B C 1
ATOM 3622 O O . PRO B 1 108 ? 43.066 39.055 56.822 1.00 55.66 155 PRO B O 1
ATOM 3626 N N . PHE B 1 109 ? 43.106 38.996 59.076 1.00 52.81 156 PHE B N 1
ATOM 3627 C CA . PHE B 1 109 ? 41.761 38.469 59.256 1.00 50.18 156 PHE B CA 1
ATOM 3628 C C . PHE B 1 109 ? 41.244 39.235 60.468 1.00 47.74 156 PHE B C 1
ATOM 3629 O O . PHE B 1 109 ? 41.996 40.009 61.059 1.00 48.10 156 PHE B O 1
ATOM 3637 N N . TYR B 1 110 ? 39.979 39.068 60.833 1.00 44.01 157 TYR B N 1
ATOM 3638 C CA . TYR B 1 110 ? 39.487 39.793 61.995 1.00 40.72 157 TYR B CA 1
ATOM 3639 C C . TYR B 1 110 ? 38.551 38.955 62.826 1.00 38.89 157 TYR B C 1
ATOM 3640 O O . TYR B 1 110 ? 38.061 37.913 62.385 1.00 39.51 157 TYR B O 1
ATOM 3649 N N . LEU B 1 111 ? 38.314 39.423 64.043 1.00 34.57 158 LEU B N 1
ATOM 3650 C CA . LEU B 1 111 ? 37.460 38.725 64.975 1.00 32.31 158 LEU B CA 1
ATOM 3651 C C . LEU B 1 111 ? 36.143 39.456 65.111 1.00 32.51 158 LEU B C 1
ATOM 3652 O O . LEU B 1 111 ? 36.081 40.678 64.993 1.00 31.58 158 LEU B O 1
ATOM 3657 N N . TYR B 1 112 ? 35.098 38.685 65.365 1.00 31.97 159 TYR B N 1
ATOM 3658 C CA . TYR B 1 112 ? 33.776 39.224 65.564 1.00 34.12 159 TYR B CA 1
ATOM 3659 C C . TYR B 1 112 ? 33.118 38.456 66.693 1.00 33.87 159 TYR B C 1
ATOM 3660 O O . TYR B 1 112 ? 33.166 37.232 66.733 1.00 35.62 159 TYR B O 1
ATOM 3669 N N . THR B 1 113 ? 32.537 39.189 67.631 1.00 32.57 160 THR B N 1
ATOM 3670 C CA . THR B 1 113 ? 31.818 38.596 68.737 1.00 34.05 160 THR B CA 1
ATOM 3671 C C . THR B 1 113 ? 30.807 39.638 69.183 1.00 36.69 160 THR B C 1
ATOM 3672 O O . THR B 1 113 ? 30.868 40.798 68.759 1.00 37.86 160 THR B O 1
ATOM 3676 N N . GLY B 1 114 ? 29.862 39.240 70.015 1.00 39.92 161 GLY B N 1
ATOM 3677 C CA . GLY B 1 114 ? 28.876 40.201 70.458 1.00 43.91 161 GLY B CA 1
ATOM 3678 C C . GLY B 1 114 ? 28.275 39.877 71.803 1.00 46.95 161 GLY B C 1
ATOM 3679 O O . GLY B 1 114 ? 28.738 38.982 72.504 1.00 45.82 161 GLY B O 1
ATOM 3680 N N . ARG B 1 115 ? 27.244 40.636 72.155 1.00 50.09 162 ARG B N 1
ATOM 3681 C CA . ARG B 1 115 ? 26.516 40.462 73.400 1.00 53.87 162 ARG B CA 1
ATOM 3682 C C . ARG B 1 115 ? 25.203 41.243 73.340 1.00 55.76 162 ARG B C 1
ATOM 3683 O O . ARG B 1 115 ? 25.138 42.337 72.768 1.00 55.66 162 ARG B O 1
ATOM 3691 N N . GLY B 1 116 ? 24.152 40.659 73.903 1.00 57.68 163 GLY B N 1
ATOM 3692 C CA . GLY B 1 116 ? 22.869 41.329 73.935 1.00 60.54 163 GLY B CA 1
ATOM 3693 C C . GLY B 1 116 ? 22.889 42.169 75.197 1.00 62.95 163 GLY B C 1
ATOM 3694 O O . GLY B 1 116 ? 22.784 41.619 76.294 1.00 62.39 163 GLY B O 1
ATOM 3695 N N . PRO B 1 117 ? 23.036 43.501 75.080 1.00 64.47 164 PRO B N 1
ATOM 3696 C CA . PRO B 1 117 ? 23.076 44.418 76.227 1.00 65.67 164 PRO B CA 1
ATOM 3697 C C . PRO B 1 117 ? 22.122 43.994 77.338 1.00 67.56 164 PRO B C 1
ATOM 3698 O O . PRO B 1 117 ? 20.923 43.838 77.116 1.00 67.35 164 PRO B O 1
ATOM 3702 N N . SER B 1 118 ? 22.663 43.810 78.537 1.00 70.06 165 SER B N 1
ATOM 3703 C CA . SER B 1 118 ? 21.860 43.375 79.669 1.00 72.07 165 SER B CA 1
ATOM 3704 C C . SER B 1 118 ? 21.723 44.438 80.749 1.00 73.22 165 SER B C 1
ATOM 3705 O O . SER B 1 118 ? 22.692 45.100 81.124 1.00 72.71 165 SER B O 1
ATOM 3708 N N . SER B 1 119 ? 20.499 44.599 81.237 1.00 75.61 166 SER B N 1
ATOM 3709 C CA . SER B 1 119 ? 20.207 45.557 82.293 1.00 78.08 166 SER B CA 1
ATOM 3710 C C . SER B 1 119 ? 20.585 44.879 83.601 1.00 79.13 166 SER B C 1
ATOM 3711 O O . SER B 1 119 ? 20.754 45.528 84.631 1.00 79.51 166 SER B O 1
ATOM 3714 N N . GLU B 1 120 ? 20.717 43.558 83.537 1.00 80.75 167 GLU B N 1
ATOM 3715 C CA . GLU B 1 120 ? 21.079 42.756 84.694 1.00 81.42 167 GLU B CA 1
ATOM 3716 C C . GLU B 1 120 ? 22.582 42.553 84.771 1.00 80.96 167 GLU B C 1
ATOM 3717 O O . GLU B 1 120 ? 23.341 43.098 83.967 1.00 80.97 167 GLU B O 1
ATOM 3723 N N . ALA B 1 121 ? 23.003 41.760 85.746 1.00 79.95 168 ALA B N 1
ATOM 3724 C CA . ALA B 1 121 ? 24.414 41.490 85.947 1.00 79.02 168 ALA B CA 1
ATOM 3725 C C . ALA B 1 121 ? 24.963 40.484 84.947 1.00 77.71 168 ALA B C 1
ATOM 3726 O O . ALA B 1 121 ? 24.228 39.695 84.354 1.00 77.95 168 ALA B O 1
ATOM 3736 N N . HIS B 1 123 ? 27.587 37.413 84.621 1.00 68.94 170 HIS B N 1
ATOM 3737 C CA . HIS B 1 123 ? 28.334 36.484 85.458 1.00 66.39 170 HIS B CA 1
ATOM 3738 C C . HIS B 1 123 ? 29.643 35.992 84.861 1.00 63.42 170 HIS B C 1
ATOM 3739 O O . HIS B 1 123 ? 29.937 36.222 83.688 1.00 61.61 170 HIS B O 1
ATOM 3746 N N . VAL B 1 124 ? 30.429 35.320 85.696 1.00 60.27 171 VAL B N 1
ATOM 3747 C CA . VAL B 1 124 ? 31.725 34.790 85.295 1.00 58.45 171 VAL B CA 1
ATOM 3748 C C . VAL B 1 124 ? 31.652 33.974 84.013 1.00 55.96 171 VAL B C 1
ATOM 3749 O O . VAL B 1 124 ? 32.584 33.991 83.212 1.00 56.09 171 VAL B O 1
ATOM 3753 N N . GLY B 1 125 ? 30.544 33.263 83.822 1.00 53.91 172 GLY B N 1
ATOM 3754 C CA . GLY B 1 125 ? 30.383 32.462 82.623 1.00 51.14 172 GLY B CA 1
ATOM 3755 C C . GLY B 1 125 ? 30.497 33.294 81.359 1.00 49.19 172 GLY B C 1
ATOM 3756 O O . GLY B 1 125 ? 31.124 32.880 80.387 1.00 47.61 172 GLY B O 1
ATOM 3757 N N . HIS B 1 126 ? 29.895 34.480 81.380 1.00 48.75 173 HIS B N 1
ATOM 3758 C CA . HIS B 1 126 ? 29.920 35.383 80.233 1.00 47.46 173 HIS B CA 1
ATOM 3759 C C . HIS B 1 126 ? 31.329 35.832 79.858 1.00 46.53 173 HIS B C 1
ATOM 3760 O O . HIS B 1 126 ? 31.540 36.368 78.768 1.00 48.05 173 HIS B O 1
ATOM 3767 N N . LEU B 1 127 ? 32.298 35.604 80.743 1.00 44.30 174 LEU B N 1
ATOM 3768 C CA . LEU B 1 127 ? 33.678 36.017 80.476 1.00 42.54 174 LEU B CA 1
ATOM 3769 C C . LEU B 1 127 ? 34.451 35.075 79.566 1.00 41.00 174 LEU B C 1
ATOM 3770 O O . LEU B 1 127 ? 35.393 35.488 78.884 1.00 40.62 174 LEU B O 1
ATOM 3775 N N . ILE B 1 128 ? 34.065 33.804 79.566 1.00 41.05 175 ILE B N 1
ATOM 3776 C CA . ILE B 1 128 ? 34.768 32.814 78.762 1.00 38.92 175 ILE B CA 1
ATOM 3777 C C . ILE B 1 128 ? 35.016 33.295 77.341 1.00 36.18 175 ILE B C 1
ATOM 3778 O O . ILE B 1 128 ? 36.163 33.400 76.906 1.00 35.68 175 ILE B O 1
ATOM 3783 N N . PRO B 1 129 ? 33.947 33.640 76.606 1.00 36.82 176 PRO B N 1
ATOM 3784 C CA . PRO B 1 129 ? 34.123 34.107 75.226 1.00 35.07 176 PRO B CA 1
ATOM 3785 C C . PRO B 1 129 ? 35.073 35.288 75.080 1.00 34.81 176 PRO B C 1
ATOM 3786 O O . PRO B 1 129 ? 35.950 35.284 74.213 1.00 36.77 176 PRO B O 1
ATOM 3790 N N . PHE B 1 130 ? 34.900 36.303 75.925 1.00 34.20 177 PHE B N 1
ATOM 3791 C CA . PHE B 1 130 ? 35.739 37.504 75.857 1.00 32.33 177 PHE B CA 1
ATOM 3792 C C . PHE B 1 130 ? 37.188 37.222 76.200 1.00 30.87 177 PHE B C 1
ATOM 3793 O O . PHE B 1 130 ? 38.100 37.733 75.542 1.00 32.39 177 PHE B O 1
ATOM 3801 N N . ILE B 1 131 ? 37.417 36.402 77.221 1.00 30.81 178 ILE B N 1
ATOM 3802 C CA . ILE B 1 131 ? 38.794 36.057 77.578 1.00 30.86 178 ILE B CA 1
ATOM 3803 C C . ILE B 1 131 ? 39.492 35.418 76.382 1.00 26.28 178 ILE B C 1
ATOM 3804 O O . ILE B 1 131 ? 40.591 35.819 75.999 1.00 26.81 178 ILE B O 1
ATOM 3809 N N . PHE B 1 132 ? 38.847 34.431 75.768 1.00 30.00 179 PHE B N 1
ATOM 3810 C CA . PHE B 1 132 ? 39.454 33.776 74.609 1.00 30.89 179 PHE B CA 1
ATOM 3811 C C . PHE B 1 132 ? 39.679 34.759 73.453 1.00 31.35 179 PHE B C 1
ATOM 3812 O O . PHE B 1 132 ? 40.756 34.775 72.845 1.00 35.00 179 PHE B O 1
ATOM 3820 N N . THR B 1 133 ? 38.680 35.600 73.166 1.00 31.86 180 THR B N 1
ATOM 3821 C CA . THR B 1 133 ? 38.799 36.566 72.073 1.00 30.75 180 THR B CA 1
ATOM 3822 C C . THR B 1 133 ? 39.922 37.556 72.341 1.00 29.77 180 THR B C 1
ATOM 3823 O O . THR B 1 133 ? 40.672 37.929 71.433 1.00 31.52 180 THR B O 1
ATOM 3827 N N . LYS B 1 134 ? 40.050 37.991 73.594 1.00 33.59 181 LYS B N 1
ATOM 3828 C CA . LYS B 1 134 ? 41.113 38.927 73.941 1.00 33.27 181 LYS B CA 1
ATOM 3829 C C . LYS B 1 134 ? 42.452 38.252 73.634 1.00 34.40 181 LYS B C 1
ATOM 3830 O O . LYS B 1 134 ? 43.351 38.855 73.035 1.00 33.39 181 LYS B O 1
ATOM 3836 N N . TRP B 1 135 ? 42.575 36.988 74.027 1.00 36.43 182 TRP B N 1
ATOM 3837 C CA . TRP B 1 135 ? 43.814 36.249 73.778 1.00 38.83 182 TRP B CA 1
ATOM 3838 C C . TRP B 1 135 ? 44.092 36.164 72.281 1.00 36.73 182 TRP B C 1
ATOM 3839 O O . TRP B 1 135 ? 45.180 36.503 71.828 1.00 37.42 182 TRP B O 1
ATOM 3850 N N . LEU B 1 136 ? 43.105 35.710 71.515 1.00 38.85 183 LEU B N 1
ATOM 3851 C CA . LEU B 1 136 ? 43.265 35.611 70.064 1.00 38.41 183 LEU B CA 1
ATOM 3852 C C . LEU B 1 136 ? 43.714 36.950 69.508 1.00 39.22 183 LEU B C 1
ATOM 3853 O O . LEU B 1 136 ? 44.625 37.020 68.687 1.00 40.66 183 LEU B O 1
ATOM 3858 N N . GLN B 1 137 ? 43.073 38.016 69.972 1.00 41.36 184 GLN B N 1
ATOM 3859 C CA . GLN B 1 137 ? 43.403 39.353 69.510 1.00 42.20 184 GLN B CA 1
ATOM 3860 C C . GLN B 1 137 ? 44.853 39.713 69.807 1.00 43.16 184 GLN B C 1
ATOM 3861 O O . GLN B 1 137 ? 45.558 40.272 68.956 1.00 40.90 184 GLN B O 1
ATOM 3867 N N . ASP B 1 138 ? 45.294 39.394 71.019 1.00 44.42 185 ASP B N 1
ATOM 3868 C CA . ASP B 1 138 ? 46.663 39.690 71.425 1.00 45.82 185 ASP B CA 1
ATOM 3869 C C . ASP B 1 138 ? 47.716 38.929 70.627 1.00 46.28 185 ASP B C 1
ATOM 3870 O O . ASP B 1 138 ? 48.613 39.541 70.047 1.00 46.89 185 ASP B O 1
ATOM 3875 N N . VAL B 1 139 ? 47.607 37.604 70.584 1.00 47.57 186 VAL B N 1
ATOM 3876 C CA . VAL B 1 139 ? 48.600 36.799 69.876 1.00 48.65 186 VAL B CA 1
ATOM 3877 C C . VAL B 1 139 ? 48.652 36.991 68.363 1.00 49.67 186 VAL B C 1
ATOM 3878 O O . VAL B 1 139 ? 49.723 36.868 67.771 1.00 50.82 186 VAL B O 1
ATOM 3882 N N . PHE B 1 140 ? 47.514 37.293 67.737 1.00 49.33 187 PHE B N 1
ATOM 3883 C CA . PHE B 1 140 ? 47.471 37.506 66.283 1.00 48.38 187 PHE B CA 1
ATOM 3884 C C . PHE B 1 140 ? 47.523 38.990 65.945 1.00 49.90 187 PHE B C 1
ATOM 3885 O O . PHE B 1 140 ? 47.894 39.371 64.839 1.00 51.53 187 PHE B O 1
ATOM 3893 N N . ASN B 1 141 ? 47.133 39.826 66.902 1.00 51.43 188 ASN B N 1
ATOM 3894 C CA . ASN B 1 141 ? 47.124 41.271 66.711 1.00 51.23 188 ASN B CA 1
ATOM 3895 C C . ASN B 1 141 ? 46.241 41.671 65.523 1.00 50.14 188 ASN B C 1
ATOM 3896 O O . ASN B 1 141 ? 46.667 42.416 64.637 1.00 50.06 188 ASN B O 1
ATOM 3901 N N . VAL B 1 142 ? 45.006 41.175 65.524 1.00 48.06 189 VAL B N 1
ATOM 3902 C CA . VAL B 1 142 ? 44.046 41.460 64.460 1.00 45.41 189 VAL B CA 1
ATOM 3903 C C . VAL B 1 142 ? 42.881 42.283 64.999 1.00 43.66 189 VAL B C 1
ATOM 3904 O O . VAL 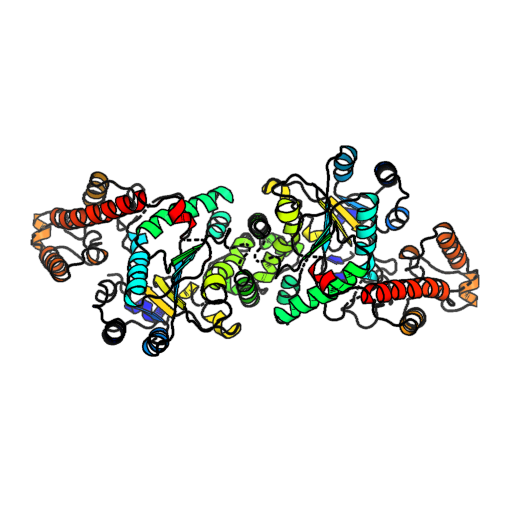B 1 142 ? 42.597 42.262 66.194 1.00 43.67 189 VAL B O 1
ATOM 3908 N N . PRO B 1 143 ? 42.179 43.009 64.116 1.00 42.37 190 PRO B N 1
ATOM 3909 C CA . PRO B 1 143 ? 41.046 43.826 64.562 1.00 37.89 190 PRO B CA 1
ATOM 3910 C C . PRO B 1 143 ? 39.923 42.987 65.152 1.00 35.49 190 PRO B C 1
ATOM 3911 O O . PRO B 1 143 ? 39.818 41.783 64.898 1.00 34.03 190 PRO B O 1
ATOM 3915 N N . LEU B 1 144 ? 39.080 43.630 65.944 1.00 31.58 191 LEU B N 1
ATOM 3916 C CA . LEU B 1 144 ? 37.952 42.956 66.555 1.00 31.33 191 LEU B CA 1
ATOM 3917 C C . LEU B 1 144 ? 36.754 43.896 66.571 1.00 31.11 191 LEU B C 1
ATOM 3918 O O . LEU B 1 144 ? 36.886 45.081 66.904 1.00 30.96 191 LEU B O 1
ATOM 3923 N N . VAL B 1 145 ? 35.591 43.373 66.198 1.00 29.38 192 VAL B N 1
ATOM 3924 C CA . VAL B 1 145 ? 34.377 44.166 66.225 1.00 28.73 192 VAL B CA 1
ATOM 3925 C C . VAL B 1 145 ? 33.485 43.447 67.202 1.00 28.99 192 VAL B C 1
ATOM 3926 O O . VAL B 1 145 ? 33.377 42.224 67.170 1.00 29.04 192 VAL B O 1
ATOM 3930 N N . ILE B 1 146 ? 32.868 44.212 68.097 1.00 28.49 193 ILE B N 1
ATOM 3931 C CA . ILE B 1 146 ? 31.986 43.659 69.093 1.00 26.53 193 ILE B CA 1
ATOM 3932 C C . ILE B 1 146 ? 30.639 44.317 68.945 1.00 27.09 193 ILE B C 1
ATOM 3933 O O . ILE B 1 146 ? 30.483 45.512 69.175 1.00 27.33 193 ILE B O 1
ATOM 3938 N N . GLN B 1 147 ? 29.652 43.507 68.598 1.00 29.54 194 GLN B N 1
ATOM 3939 C CA . GLN B 1 147 ? 28.309 43.992 68.378 1.00 29.92 194 GLN B CA 1
ATOM 3940 C C . GLN B 1 147 ? 27.470 43.970 69.632 1.00 29.59 194 GLN B C 1
ATOM 3941 O O . GLN B 1 147 ? 27.416 42.966 70.340 1.00 28.80 194 GLN B O 1
ATOM 3955 N N . THR B 1 149 ? 23.821 44.155 70.507 1.00 29.59 196 THR B N 1
ATOM 3956 C CA . THR B 1 149 ? 22.539 44.103 69.827 1.00 29.14 196 THR B CA 1
ATOM 3957 C C . THR B 1 149 ? 21.423 44.791 70.603 1.00 27.61 196 THR B C 1
ATOM 3958 O O . THR B 1 149 ? 20.480 44.139 71.052 1.00 28.17 196 THR B O 1
ATOM 3962 N N . ASP B 1 150 ? 21.529 46.112 70.754 1.00 27.97 197 ASP B N 1
ATOM 3963 C CA . ASP B 1 150 ? 20.498 46.854 71.475 1.00 27.98 197 ASP B CA 1
ATOM 3964 C C . ASP B 1 150 ? 19.177 46.818 70.722 1.00 27.18 197 ASP B C 1
ATOM 3965 O O . ASP B 1 150 ? 18.115 46.778 71.346 1.00 25.80 197 ASP B O 1
ATOM 3970 N N . ASP B 1 151 ? 19.221 46.827 69.387 1.00 26.95 198 ASP B N 1
ATOM 3971 C CA . ASP B 1 151 ? 17.966 46.740 68.655 1.00 26.83 198 ASP B CA 1
ATOM 3972 C C . ASP B 1 151 ? 17.283 45.418 68.991 1.00 26.30 198 ASP B C 1
ATOM 3973 O O . ASP B 1 151 ? 16.074 45.357 69.172 1.00 24.16 198 ASP B O 1
ATOM 3978 N N . GLU B 1 152 ? 18.079 44.363 69.102 1.00 27.05 199 GLU B N 1
ATOM 3979 C CA . GLU B 1 152 ? 17.549 43.047 69.429 1.00 28.90 199 GLU B CA 1
ATOM 3980 C C . GLU B 1 152 ? 16.847 43.068 70.774 1.00 25.72 199 GLU B C 1
ATOM 3981 O O . GLU B 1 152 ? 15.714 42.622 70.890 1.00 27.67 199 GLU B O 1
ATOM 3987 N N . LYS B 1 153 ? 17.514 43.587 71.805 1.00 27.27 200 LYS B N 1
ATOM 3988 C CA . LYS B 1 153 ? 16.892 43.642 73.128 1.00 27.10 200 LYS B CA 1
ATOM 3989 C C . LYS B 1 153 ? 15.609 44.451 73.102 1.00 23.61 200 LYS B C 1
ATOM 3990 O O . LYS B 1 153 ? 14.599 44.077 73.712 1.00 24.19 200 LYS B O 1
ATOM 3996 N N . TYR B 1 154 ? 15.638 45.565 72.381 1.00 20.88 201 TYR B N 1
ATOM 3997 C CA . TYR B 1 154 ? 14.428 46.387 72.270 1.00 20.29 201 TYR B CA 1
ATOM 3998 C C . TYR B 1 154 ? 13.286 45.552 71.673 1.00 20.15 201 TYR B C 1
ATOM 3999 O O . TYR B 1 154 ? 12.155 45.616 72.128 1.00 19.09 201 TYR B O 1
ATOM 4008 N N . LEU B 1 155 ? 13.607 44.756 70.651 1.00 21.41 202 LEU B N 1
ATOM 4009 C CA . LEU B 1 155 ? 12.589 43.946 69.979 1.00 25.81 202 LEU B CA 1
ATOM 4010 C C . LEU B 1 155 ? 12.018 42.821 70.831 1.00 24.22 202 LEU B C 1
ATOM 4011 O O . LEU B 1 155 ? 10.850 42.474 70.692 1.00 26.52 202 LEU B O 1
ATOM 4016 N N . TRP B 1 156 ? 12.845 42.264 71.716 1.00 27.40 203 TRP B N 1
ATOM 4017 C CA . TRP B 1 156 ? 12.447 41.140 72.571 1.00 27.70 203 TRP B CA 1
ATOM 4018 C C . TRP B 1 156 ? 11.992 41.477 73.992 1.00 29.56 203 TRP B C 1
ATOM 4019 O O . TRP B 1 156 ? 11.145 40.793 74.555 1.00 27.89 203 TRP B O 1
ATOM 4030 N N . LYS B 1 157 ? 12.533 42.546 74.563 1.00 29.11 204 LYS B N 1
ATOM 4031 C CA . LYS B 1 157 ? 12.196 42.916 75.934 1.00 27.79 204 LYS B CA 1
ATOM 4032 C C . LYS B 1 157 ? 11.352 44.188 76.086 1.00 29.49 204 LYS B C 1
ATOM 4033 O O . LYS B 1 157 ? 11.170 44.963 75.143 1.00 27.74 204 LYS B O 1
ATOM 4039 N N . ASP B 1 158 ? 10.858 44.398 77.300 1.00 28.67 205 ASP B N 1
ATOM 4040 C CA . ASP B 1 158 ? 10.062 45.572 77.635 1.00 29.54 205 ASP B CA 1
ATOM 4041 C C . ASP B 1 158 ? 11.022 46.709 78.010 1.00 30.19 205 ASP B C 1
ATOM 4042 O O . ASP B 1 158 ? 11.304 46.937 79.190 1.00 30.10 205 ASP B O 1
ATOM 4047 N N . LEU B 1 159 ? 11.528 47.401 76.986 1.00 28.82 206 LEU B N 1
ATOM 4048 C CA . LEU B 1 159 ? 12.472 48.514 77.137 1.00 31.49 206 LEU B CA 1
ATOM 4049 C C . LEU B 1 159 ? 12.159 49.561 76.079 1.00 31.31 206 LEU B C 1
ATOM 4050 O O . LEU B 1 159 ? 11.703 49.221 74.981 1.00 31.17 206 LEU B O 1
ATOM 4055 N N . THR B 1 160 ? 12.417 50.824 76.388 1.00 26.89 207 THR B N 1
ATOM 4056 C CA . THR B 1 160 ? 12.209 51.861 75.376 1.00 26.77 207 THR B CA 1
ATOM 4057 C C . THR B 1 160 ? 13.496 51.765 74.562 1.00 25.45 207 THR B C 1
ATOM 4058 O O . THR B 1 160 ? 14.474 51.161 75.011 1.00 25.34 207 THR B O 1
ATOM 4062 N N . LEU B 1 161 ? 13.507 52.361 73.374 1.00 26.79 208 LEU B N 1
ATOM 4063 C CA . LEU B 1 161 ? 14.701 52.332 72.544 1.00 26.62 208 LEU B CA 1
ATOM 4064 C C . LEU B 1 161 ? 15.867 52.962 73.308 1.00 27.52 208 LEU B C 1
ATOM 4065 O O . LEU B 1 161 ? 16.996 52.471 73.255 1.00 29.44 208 LEU B O 1
ATOM 4070 N N . ASP B 1 162 ? 15.598 54.045 74.033 1.00 28.32 209 ASP B N 1
ATOM 4071 C CA . ASP B 1 162 ? 16.642 54.718 74.819 1.00 29.02 209 ASP B CA 1
ATOM 4072 C C . ASP B 1 162 ? 17.194 53.833 75.927 1.00 25.39 209 ASP B C 1
ATOM 4073 O O . ASP B 1 162 ? 18.380 53.830 76.183 1.00 27.19 209 ASP B O 1
ATOM 4078 N N . GLN B 1 163 ? 16.332 53.082 76.590 1.00 26.47 210 GLN B N 1
ATOM 4079 C CA . GLN B 1 163 ? 16.813 52.212 77.653 1.00 26.49 210 GLN B CA 1
ATOM 4080 C C . GLN B 1 163 ? 17.699 51.110 77.072 1.00 26.73 210 GLN B C 1
ATOM 4081 O O . GLN B 1 163 ? 18.744 50.788 77.631 1.00 27.35 210 GLN B O 1
ATOM 4087 N N . ALA B 1 164 ? 17.290 50.534 75.939 1.00 27.48 211 ALA B N 1
ATOM 4088 C CA . ALA B 1 164 ? 18.093 49.480 75.313 1.00 24.52 211 ALA B CA 1
ATOM 4089 C C . ALA B 1 164 ? 19.485 49.999 75.006 1.00 26.18 211 ALA B C 1
ATOM 4090 O O . ALA B 1 164 ? 20.486 49.349 75.317 1.00 25.41 211 ALA B O 1
ATOM 4092 N N . TYR B 1 165 ? 19.554 51.177 74.392 1.00 27.60 212 TYR B N 1
ATOM 4093 C CA . TYR B 1 165 ? 20.844 51.762 74.054 1.00 28.78 212 TYR B CA 1
ATOM 4094 C C . TYR B 1 165 ? 21.673 51.984 75.326 1.00 31.03 212 TYR B C 1
ATOM 4095 O O . TYR B 1 165 ? 22.885 51.753 75.332 1.00 28.92 212 TYR B O 1
ATOM 4104 N N . GLY B 1 166 ? 21.000 52.427 76.392 1.00 30.79 213 GLY B N 1
ATOM 4105 C CA . GLY B 1 166 ? 21.667 52.665 77.661 1.00 34.03 213 GLY B CA 1
ATOM 4106 C C . GLY B 1 166 ? 22.315 51.411 78.217 1.00 34.35 213 GLY B C 1
ATOM 4107 O O . GLY B 1 166 ? 23.457 51.461 78.682 1.00 36.43 213 GLY B O 1
ATOM 4108 N N . ASP B 1 167 ? 21.599 50.288 78.176 1.00 35.64 214 ASP B N 1
ATOM 4109 C CA . ASP B 1 167 ? 22.149 49.018 78.662 1.00 37.42 214 ASP B CA 1
ATOM 4110 C C . ASP B 1 167 ? 23.370 48.625 77.831 1.00 35.72 214 ASP B C 1
ATOM 4111 O O . ASP B 1 167 ? 24.311 48.010 78.340 1.00 37.88 214 ASP B O 1
ATOM 4116 N N . ALA B 1 168 ? 23.349 48.980 76.552 1.00 33.40 215 ALA B N 1
ATOM 4117 C CA . ALA B 1 168 ? 24.453 48.672 75.650 1.00 33.10 215 ALA B CA 1
ATOM 4118 C C . ALA B 1 168 ? 25.705 49.443 76.039 1.00 34.08 215 ALA B C 1
ATOM 4119 O O . ALA B 1 168 ? 26.809 48.893 76.060 1.00 31.63 215 ALA B O 1
ATOM 4121 N N . VAL B 1 169 ? 25.543 50.730 76.321 1.00 36.45 216 VAL B N 1
ATOM 4122 C CA . VAL B 1 169 ? 26.700 51.524 76.699 1.00 39.20 216 VAL B CA 1
ATOM 4123 C C . VAL B 1 169 ? 27.280 51.027 78.026 1.00 41.60 216 VAL B C 1
ATOM 4124 O O . VAL B 1 169 ? 28.494 51.013 78.204 1.00 41.91 216 VAL B O 1
ATOM 4128 N N . GLU B 1 170 ? 26.419 50.597 78.945 1.00 44.26 217 GLU B N 1
ATOM 4129 C CA . GLU B 1 170 ? 26.896 50.093 80.231 1.00 45.81 217 GLU B CA 1
ATOM 4130 C C . GLU B 1 170 ? 27.602 48.746 80.108 1.00 46.09 217 GLU B C 1
ATOM 4131 O O . GLU B 1 170 ? 28.679 48.553 80.675 1.00 46.73 217 GLU B O 1
ATOM 4137 N N . ASN B 1 171 ? 27.004 47.808 79.380 1.00 43.82 218 ASN B N 1
ATOM 4138 C CA . ASN B 1 171 ? 27.640 46.506 79.211 1.00 43.10 218 ASN B CA 1
ATOM 4139 C C . ASN B 1 171 ? 28.973 46.697 78.529 1.00 40.67 218 ASN B C 1
ATOM 4140 O O . ASN B 1 171 ? 29.900 45.913 78.727 1.00 38.99 218 ASN B O 1
ATOM 4145 N N . ALA B 1 172 ? 29.055 47.750 77.721 1.00 37.76 219 ALA B N 1
ATOM 4146 C CA . ALA B 1 172 ? 30.269 48.072 76.997 1.00 37.29 219 ALA B CA 1
ATOM 4147 C C . ALA B 1 172 ? 31.423 48.279 77.973 1.00 37.02 219 ALA B C 1
ATOM 4148 O O . ALA B 1 172 ? 32.563 47.931 77.678 1.00 34.87 219 ALA B O 1
ATOM 4150 N N . LYS B 1 173 ? 31.124 48.848 79.137 1.00 37.28 220 LYS B N 1
ATOM 4151 C CA . LYS B 1 173 ? 32.163 49.088 80.138 1.00 37.05 220 LYS B CA 1
ATOM 4152 C C . LYS B 1 173 ? 32.751 47.769 80.627 1.00 35.99 220 LYS B C 1
ATOM 4153 O O . LYS B 1 173 ? 33.964 47.645 80.751 1.00 35.88 220 LYS B O 1
ATOM 4159 N N . ASP B 1 174 ? 31.889 46.788 80.892 1.00 36.63 221 ASP B N 1
ATOM 4160 C CA . ASP B 1 174 ? 32.331 45.469 81.342 1.00 37.43 221 ASP B CA 1
ATOM 4161 C C . ASP B 1 174 ? 33.212 44.804 80.293 1.00 37.54 221 ASP B C 1
ATOM 4162 O O . ASP B 1 174 ? 34.219 44.182 80.620 1.00 37.28 221 ASP B O 1
ATOM 4167 N N . ILE B 1 175 ? 32.822 44.932 79.029 1.00 36.10 222 ILE B N 1
ATOM 4168 C CA . ILE B 1 175 ? 33.574 44.336 77.931 1.00 35.78 222 ILE B CA 1
ATOM 4169 C C . ILE B 1 175 ? 34.939 45.013 77.813 1.00 37.10 222 ILE B C 1
ATOM 4170 O O . ILE B 1 175 ? 35.967 44.354 77.644 1.00 38.46 222 ILE B O 1
ATOM 4175 N N . ILE B 1 176 ? 34.946 46.334 77.897 1.00 36.90 223 ILE B N 1
ATOM 4176 C CA . ILE B 1 176 ? 36.194 47.071 77.832 1.00 39.26 223 ILE B CA 1
ATOM 4177 C C . ILE B 1 176 ? 37.016 46.646 79.047 1.00 39.64 223 ILE B C 1
ATOM 4178 O O . ILE B 1 176 ? 38.229 46.491 78.962 1.00 41.66 223 ILE B O 1
ATOM 4183 N N . ALA B 1 177 ? 36.343 46.450 80.175 1.00 39.44 224 ALA B N 1
ATOM 4184 C CA . ALA B 1 177 ? 37.030 46.043 81.399 1.00 40.79 224 ALA B CA 1
ATOM 4185 C C . ALA B 1 177 ? 37.860 44.771 81.193 1.00 40.89 224 ALA B C 1
ATOM 4186 O O . ALA B 1 177 ? 38.862 44.558 81.878 1.00 40.70 224 ALA B O 1
ATOM 4188 N N . CYS B 1 178 ? 37.456 43.932 80.242 1.00 39.84 225 CYS B N 1
ATOM 4189 C CA . CYS B 1 178 ? 38.183 42.699 79.966 1.00 39.24 225 CYS B CA 1
ATOM 4190 C C . CYS B 1 178 ? 39.571 42.975 79.426 1.00 39.56 225 CYS B C 1
ATOM 4191 O O . CYS B 1 178 ? 40.382 42.062 79.295 1.00 42.00 225 CYS B O 1
ATOM 4194 N N . GLY B 1 179 ? 39.838 44.232 79.089 1.00 39.67 226 GLY B N 1
ATOM 4195 C CA . GLY B 1 179 ? 41.158 44.607 78.619 1.00 37.19 226 GLY B CA 1
ATOM 4196 C C . GLY B 1 179 ? 41.458 44.735 77.139 1.00 39.12 226 GLY B C 1
ATOM 4197 O O . GLY B 1 179 ? 42.618 44.933 76.780 1.00 38.78 226 GLY B O 1
ATOM 4198 N N . PHE B 1 180 ? 40.448 44.642 76.275 1.00 38.09 227 PHE B N 1
ATOM 4199 C CA . PHE B 1 180 ? 40.683 44.748 74.839 1.00 35.31 227 PHE B CA 1
ATOM 4200 C C . PHE B 1 180 ? 41.460 46.011 74.485 1.00 37.74 227 PHE B C 1
ATOM 4201 O O . PHE B 1 180 ? 41.259 47.063 75.092 1.00 39.29 227 PHE B O 1
ATOM 4209 N N . ASP B 1 181 ? 42.344 45.898 73.499 1.00 38.81 228 ASP B N 1
ATOM 4210 C CA . ASP B 1 181 ? 43.155 47.021 73.038 1.00 40.23 228 ASP B CA 1
ATOM 4211 C C . ASP B 1 181 ? 42.268 48.046 72.334 1.00 41.35 228 ASP B C 1
ATOM 4212 O O . ASP B 1 181 ? 41.554 47.712 71.392 1.00 41.11 228 ASP B O 1
ATOM 4217 N N . ILE B 1 182 ? 42.324 49.293 72.784 1.00 41.01 229 ILE B N 1
ATOM 4218 C CA . ILE B 1 182 ? 41.507 50.341 72.193 1.00 42.43 229 ILE B CA 1
ATOM 4219 C C . ILE B 1 182 ? 41.944 50.690 70.773 1.00 42.19 229 ILE B C 1
ATOM 4220 O O . ILE B 1 182 ? 41.184 51.290 70.013 1.00 42.43 229 ILE B O 1
ATOM 4225 N N . ASN B 1 183 ? 43.165 50.311 70.411 1.00 41.52 230 ASN B N 1
ATOM 4226 C CA . ASN B 1 183 ? 43.681 50.611 69.081 1.00 41.78 230 ASN B CA 1
ATOM 4227 C C . ASN B 1 183 ? 43.278 49.624 67.994 1.00 40.35 230 ASN B C 1
ATOM 4228 O O . ASN B 1 183 ? 43.635 49.810 66.837 1.00 40.05 230 ASN B O 1
ATOM 4233 N N . LYS B 1 184 ? 42.544 48.577 68.358 1.00 40.74 231 LYS B N 1
ATOM 4234 C CA . LYS B 1 184 ? 42.118 47.586 67.373 1.00 40.36 231 LYS B CA 1
ATOM 4235 C C . LYS B 1 184 ? 40.802 46.915 67.731 1.00 39.02 231 LYS B C 1
ATOM 4236 O O . LYS B 1 184 ? 40.516 45.803 67.276 1.00 39.74 231 LYS B O 1
ATOM 4242 N N . THR B 1 185 ? 39.994 47.599 68.535 1.00 36.33 232 THR B N 1
ATOM 4243 C CA . THR B 1 185 ? 38.704 47.068 68.944 1.00 34.06 232 THR B CA 1
ATOM 4244 C C . THR B 1 185 ? 37.580 48.076 68.688 1.00 35.34 232 THR B C 1
ATOM 4245 O O . THR B 1 185 ? 37.584 49.191 69.220 1.00 34.72 232 THR B O 1
ATOM 4249 N N . PHE B 1 186 ? 36.625 47.691 67.851 1.00 34.81 233 PHE B N 1
ATOM 4250 C CA . PHE B 1 186 ? 35.492 48.559 67.568 1.00 32.50 233 PHE B CA 1
ATOM 4251 C C . PHE B 1 186 ? 34.248 47.947 68.184 1.00 32.69 233 PHE B C 1
ATOM 4252 O O . PHE B 1 186 ? 33.788 46.863 67.784 1.00 31.92 233 PHE B O 1
ATOM 4260 N N . ILE B 1 187 ? 33.727 48.630 69.195 1.00 32.03 234 ILE B N 1
ATOM 4261 C CA . ILE B 1 187 ? 32.535 48.177 69.885 1.00 31.17 234 ILE B CA 1
ATOM 4262 C C . ILE B 1 187 ? 31.422 49.065 69.353 1.00 33.72 234 ILE B C 1
ATOM 4263 O O . ILE B 1 187 ? 31.491 50.295 69.457 1.00 33.76 234 ILE B O 1
ATOM 4268 N N . PHE B 1 188 ? 30.391 48.451 68.789 1.00 32.07 235 PHE B N 1
ATOM 4269 C CA . PHE B 1 188 ? 29.326 49.246 68.217 1.00 29.90 235 PHE B CA 1
ATOM 4270 C C . PHE B 1 188 ? 27.920 48.833 68.579 1.00 29.26 235 PHE B C 1
ATOM 4271 O O . PHE B 1 188 ? 27.609 47.656 68.757 1.00 26.58 235 PHE B O 1
ATOM 4279 N N . SER B 1 189 ? 27.083 49.848 68.730 1.00 27.92 236 SER B N 1
ATOM 4280 C CA . SER B 1 189 ? 25.675 49.669 69.012 1.00 27.80 236 SER B CA 1
ATOM 4281 C C . SER B 1 189 ? 25.033 49.529 67.627 1.00 28.45 236 SER B C 1
ATOM 4282 O O . SER B 1 189 ? 25.367 50.290 66.718 1.00 29.78 236 SER B O 1
ATOM 4285 N N . ASP B 1 190 ? 24.136 48.565 67.460 1.00 27.63 237 ASP B N 1
ATOM 4286 C CA . ASP B 1 190 ? 23.460 48.399 66.173 1.00 26.59 237 ASP B CA 1
ATOM 4287 C C . ASP B 1 190 ? 22.695 49.687 65.857 1.00 28.27 237 ASP B C 1
ATOM 4288 O O . ASP B 1 190 ? 22.788 50.229 64.755 1.00 26.80 237 ASP B O 1
ATOM 4293 N N . LEU B 1 191 ? 21.933 50.155 66.846 1.00 27.91 238 LEU B N 1
ATOM 4294 C CA . LEU B 1 191 ? 21.127 51.364 66.730 1.00 28.84 238 LEU B CA 1
ATOM 4295 C C . LEU B 1 191 ? 21.939 52.562 66.277 1.00 31.42 238 LEU B C 1
ATOM 4296 O O . LEU B 1 191 ? 21.481 53.364 65.473 1.00 32.15 238 LEU B O 1
ATOM 4301 N N . ASP B 1 192 ? 23.157 52.675 66.777 1.00 30.96 239 ASP B N 1
ATOM 4302 C CA . ASP B 1 192 ? 24.002 53.787 66.397 1.00 32.54 239 ASP B CA 1
ATOM 4303 C C . ASP B 1 192 ? 24.733 53.588 65.082 1.00 32.21 239 ASP B C 1
ATOM 4304 O O . ASP B 1 192 ? 24.674 54.436 64.196 1.00 32.54 239 ASP B O 1
ATOM 4309 N N . TYR B 1 193 ? 25.410 52.454 64.937 1.00 29.66 240 TYR B N 1
ATOM 4310 C CA . TYR B 1 193 ? 26.202 52.233 63.744 1.00 27.58 240 TYR B CA 1
ATOM 4311 C C . TYR B 1 193 ? 25.462 52.065 62.432 1.00 27.19 240 TYR B C 1
ATOM 4312 O O . TYR B 1 193 ? 26.013 52.382 61.380 1.00 27.24 240 TYR B O 1
ATOM 4329 N N . GLY B 1 195 ? 23.068 53.761 61.202 1.00 31.08 242 GLY B N 1
ATOM 4330 C CA . GLY B 1 195 ? 22.946 55.063 60.576 1.00 31.34 242 GLY B CA 1
ATOM 4331 C C . GLY B 1 195 ? 24.257 55.757 60.247 1.00 33.06 242 GLY B C 1
ATOM 4332 O O . GLY B 1 195 ? 24.249 56.905 59.814 1.00 32.59 242 GLY B O 1
ATOM 4341 N N . SER B 1 197 ? 27.118 53.913 58.594 1.00 33.51 244 SER B N 1
ATOM 4342 C CA . SER B 1 197 ? 27.943 52.987 57.825 1.00 31.42 244 SER B CA 1
ATOM 4343 C C . SER B 1 197 ? 27.449 52.969 56.389 1.00 31.53 244 SER B C 1
ATOM 4344 O O . SER B 1 197 ? 26.252 52.838 56.149 1.00 33.12 244 SER B O 1
ATOM 4347 N N . SER B 1 198 ? 28.366 53.075 55.442 1.00 30.84 245 SER B N 1
ATOM 4348 C CA . SER B 1 198 ? 27.980 53.056 54.032 1.00 33.61 245 SER B CA 1
ATOM 4349 C C . SER B 1 198 ? 27.950 51.616 53.539 1.00 34.46 245 SER B C 1
ATOM 4350 O O . SER B 1 198 ? 27.633 51.360 52.375 1.00 33.86 245 SER B O 1
ATOM 4353 N N . GLY B 1 199 ? 28.276 50.676 54.431 1.00 34.51 246 GLY B N 1
ATOM 4354 C CA . GLY B 1 199 ? 28.289 49.275 54.043 1.00 33.59 246 GLY B CA 1
ATOM 4355 C C . GLY B 1 199 ? 27.426 48.317 54.848 1.00 33.75 246 GLY B C 1
ATOM 4356 O O . GLY B 1 199 ? 26.958 47.308 54.312 1.00 32.64 246 GLY B O 1
ATOM 4357 N N . PHE B 1 200 ? 27.186 48.621 56.122 1.00 32.90 247 PHE B N 1
ATOM 4358 C CA . PHE B 1 200 ? 26.407 47.713 56.964 1.00 30.64 247 PHE B CA 1
ATOM 4359 C C . PHE B 1 200 ? 24.985 47.383 56.497 1.00 29.82 247 PHE B C 1
ATOM 4360 O O . PHE B 1 200 ? 24.657 46.224 56.285 1.00 27.73 247 PHE B O 1
ATOM 4368 N N . TYR B 1 201 ? 24.128 48.385 56.352 1.00 28.32 248 TYR B N 1
ATOM 4369 C CA . TYR B 1 201 ? 22.766 48.110 55.913 1.00 29.36 248 TYR B CA 1
ATOM 4370 C C . TYR B 1 201 ? 22.741 47.389 54.548 1.00 29.36 248 TYR B C 1
ATOM 4371 O O . TYR B 1 201 ? 21.921 46.504 54.323 1.00 30.43 248 TYR B O 1
ATOM 4380 N N . LYS B 1 202 ? 23.633 47.758 53.638 1.00 28.81 249 LYS B N 1
ATOM 4381 C CA . LYS B 1 202 ? 23.646 47.091 52.339 1.00 31.07 249 LYS B CA 1
ATOM 4382 C C . LYS B 1 202 ? 23.824 45.582 52.514 1.00 31.47 249 LYS B C 1
ATOM 4383 O O . LYS B 1 202 ? 23.114 44.781 51.878 1.00 29.34 249 LYS B O 1
ATOM 4389 N N . ASN B 1 203 ? 24.758 45.190 53.385 1.00 29.95 250 ASN B N 1
ATOM 4390 C CA . ASN B 1 203 ? 24.961 43.774 53.636 1.00 29.11 250 ASN B CA 1
ATOM 4391 C C . ASN B 1 203 ? 23.742 43.181 54.284 1.00 28.79 250 ASN B C 1
ATOM 4392 O O . ASN B 1 203 ? 23.384 42.041 53.993 1.00 32.62 250 ASN B O 1
ATOM 4397 N N . VAL B 1 204 ? 23.084 43.940 55.158 1.00 26.46 251 VAL B N 1
ATOM 4398 C CA . VAL B 1 204 ? 21.867 43.433 55.788 1.00 25.72 251 VAL B CA 1
ATOM 4399 C C . VAL B 1 204 ? 20.792 43.138 54.731 1.00 26.47 251 VAL B C 1
ATOM 4400 O O . VAL B 1 204 ? 20.140 42.095 54.775 1.00 26.83 251 VAL B O 1
ATOM 4404 N N . VAL B 1 205 ? 20.608 44.062 53.789 1.00 27.62 252 VAL B N 1
ATOM 4405 C CA . VAL B 1 205 ? 19.590 43.893 52.739 1.00 28.23 252 VAL B CA 1
ATOM 4406 C C . VAL B 1 205 ? 19.922 42.678 51.871 1.00 26.51 252 VAL B C 1
ATOM 4407 O O . VAL B 1 205 ? 19.037 41.900 51.516 1.00 31.43 252 VAL B O 1
ATOM 4411 N N . LYS B 1 206 ? 21.202 42.538 51.538 1.00 27.22 253 LYS B N 1
ATOM 4412 C CA . LYS B 1 206 ? 21.692 41.409 50.762 1.00 29.81 253 LYS B CA 1
ATOM 4413 C C . LYS B 1 206 ? 21.335 40.107 51.446 1.00 32.20 253 LYS B C 1
ATOM 4414 O O . LYS B 1 206 ? 20.830 39.190 50.814 1.00 31.15 253 LYS B O 1
ATOM 4420 N N . ILE B 1 207 ? 21.613 40.020 52.743 1.00 33.42 254 ILE B N 1
ATOM 4421 C CA . ILE B 1 207 ? 21.313 38.812 53.502 1.00 31.94 254 ILE B CA 1
ATOM 4422 C C . ILE B 1 207 ? 19.805 38.604 53.615 1.00 33.36 254 ILE B C 1
ATOM 4423 O O . ILE B 1 207 ? 19.304 37.473 53.511 1.00 33.71 254 ILE B O 1
ATOM 4428 N N . GLN B 1 208 ? 19.079 39.695 53.840 1.00 33.19 255 GLN B N 1
ATOM 4429 C CA . GLN B 1 208 ? 17.627 39.620 53.973 1.00 33.67 255 GLN B CA 1
ATOM 4430 C C . GLN B 1 208 ? 16.990 39.067 52.708 1.00 35.33 255 GLN B C 1
ATOM 4431 O O . GLN B 1 208 ? 15.952 38.418 52.768 1.00 33.45 255 GLN B O 1
ATOM 4437 N N . LYS B 1 209 ? 17.598 39.348 51.562 1.00 37.20 256 LYS B N 1
ATOM 4438 C CA . LYS B 1 209 ? 17.031 38.876 50.308 1.00 40.64 256 LYS B CA 1
ATOM 4439 C C . LYS B 1 209 ? 17.250 37.385 50.110 1.00 40.86 256 LYS B C 1
ATOM 4440 O O . LYS B 1 209 ? 16.445 36.725 49.470 1.00 41.44 256 LYS B O 1
ATOM 4446 N N . HIS B 1 210 ? 18.325 36.862 50.692 1.00 42.51 257 HIS B N 1
ATOM 4447 C CA . HIS B 1 210 ? 18.671 35.455 50.557 1.00 42.06 257 HIS B CA 1
ATOM 4448 C C . HIS B 1 210 ? 18.300 34.550 51.737 1.00 41.20 257 HIS B C 1
ATOM 4449 O O . HIS B 1 210 ? 18.817 33.440 51.858 1.00 45.28 257 HIS B O 1
ATOM 4456 N N . VAL B 1 211 ? 17.411 35.020 52.605 1.00 37.58 258 VAL B N 1
ATOM 4457 C CA . VAL B 1 211 ? 16.953 34.224 53.742 1.00 35.79 258 VAL B CA 1
ATOM 4458 C C . VAL B 1 211 ? 15.439 34.372 53.822 1.00 35.93 258 VAL B C 1
ATOM 4459 O O . VAL B 1 211 ? 14.915 35.485 53.832 1.00 36.55 258 VAL B O 1
ATOM 4463 N N . THR B 1 212 ? 14.735 33.245 53.871 1.00 37.99 259 THR B N 1
ATOM 4464 C CA . THR B 1 212 ? 13.282 33.249 53.920 1.00 36.59 259 THR B CA 1
ATOM 4465 C C . THR B 1 212 ? 12.794 33.021 55.336 1.00 36.62 259 THR B C 1
ATOM 4466 O O . THR B 1 212 ? 13.547 32.581 56.199 1.00 37.87 259 THR B O 1
ATOM 4470 N N . PHE B 1 213 ? 11.521 33.305 55.563 1.00 34.97 260 PHE B N 1
ATOM 4471 C CA . PHE B 1 213 ? 10.931 33.103 56.870 1.00 37.79 260 PHE B CA 1
ATOM 4472 C C . PHE B 1 213 ? 11.024 31.628 57.278 1.00 39.65 260 PHE B C 1
ATOM 4473 O O . PHE B 1 213 ? 11.414 31.314 58.405 1.00 38.38 260 PHE B O 1
ATOM 4481 N N . ASN B 1 214 ? 10.645 30.726 56.373 1.00 40.65 261 ASN B N 1
ATOM 4482 C CA . ASN B 1 214 ? 10.702 29.296 56.679 1.00 41.68 261 ASN B CA 1
ATOM 4483 C C . ASN B 1 214 ? 12.065 28.880 57.226 1.00 40.61 261 ASN B C 1
ATOM 4484 O O . ASN B 1 214 ? 12.148 28.049 58.129 1.00 40.51 261 ASN B O 1
ATOM 4489 N N . GLN B 1 215 ? 13.132 29.456 56.681 1.00 41.43 262 GLN B N 1
ATOM 4490 C CA . GLN B 1 215 ? 14.478 29.148 57.153 1.00 41.54 262 GLN B CA 1
ATOM 4491 C C . GLN B 1 215 ? 14.694 29.608 58.602 1.00 43.25 262 GLN B C 1
ATOM 4492 O O . GLN B 1 215 ? 15.256 28.872 59.418 1.00 42.51 262 GLN B O 1
ATOM 4498 N N . VAL B 1 216 ? 14.243 30.815 58.931 1.00 42.29 263 VAL B N 1
ATOM 4499 C CA . VAL B 1 216 ? 14.430 31.318 60.288 1.00 43.67 263 VAL B CA 1
ATOM 4500 C C . VAL B 1 216 ? 13.438 30.695 61.247 1.00 44.99 263 VAL B C 1
ATOM 4501 O O . VAL B 1 216 ? 13.689 30.621 62.449 1.00 46.72 263 VAL B O 1
ATOM 4505 N N . LYS B 1 217 ? 12.308 30.244 60.720 1.00 45.68 264 LYS B N 1
ATOM 4506 C CA . LYS B 1 217 ? 11.305 29.604 61.556 1.00 47.93 264 LYS B CA 1
ATOM 4507 C C . LYS B 1 217 ? 11.929 28.328 62.134 1.00 49.16 264 LYS B C 1
ATOM 4508 O O . LYS B 1 217 ? 11.777 28.023 63.313 1.00 48.05 264 LYS B O 1
ATOM 4514 N N . GLY B 1 218 ? 12.654 27.601 61.291 1.00 50.66 265 GLY B N 1
ATOM 4515 C CA . GLY B 1 218 ? 13.291 26.374 61.726 1.00 52.11 265 GLY B CA 1
ATOM 4516 C C . GLY B 1 218 ? 14.477 26.594 62.645 1.00 53.56 265 GLY B C 1
ATOM 4517 O O . GLY B 1 218 ? 14.572 25.974 63.707 1.00 54.88 265 GLY B O 1
ATOM 4518 N N . ILE B 1 219 ? 15.380 27.483 62.242 1.00 53.37 266 ILE B N 1
ATOM 4519 C CA . ILE B 1 219 ? 16.578 27.776 63.023 1.00 51.07 266 ILE B CA 1
ATOM 4520 C C . ILE B 1 219 ? 16.325 28.484 64.354 1.00 50.85 266 ILE B C 1
ATOM 4521 O O . ILE B 1 219 ? 17.005 28.206 65.336 1.00 52.41 266 ILE B O 1
ATOM 4526 N N . PHE B 1 220 ? 15.349 29.390 64.393 1.00 49.09 267 PHE B N 1
ATOM 4527 C CA . PHE B 1 220 ? 15.074 30.157 65.610 1.00 45.90 267 PHE B CA 1
ATOM 4528 C C . PHE B 1 220 ? 13.693 29.979 66.216 1.00 44.64 267 PHE B C 1
ATOM 4529 O O . PHE B 1 220 ? 13.385 30.579 67.244 1.00 45.36 267 PHE B O 1
ATOM 4537 N N . GLY B 1 221 ? 12.847 29.186 65.572 1.00 43.42 268 GLY B N 1
ATOM 4538 C CA . GLY B 1 221 ? 11.511 28.967 66.100 1.00 40.69 268 GLY B CA 1
ATOM 4539 C C . GLY B 1 221 ? 10.528 30.132 66.091 1.00 40.99 268 GLY B C 1
ATOM 4540 O O . GLY B 1 221 ? 9.642 30.188 66.947 1.00 41.15 268 GLY B O 1
ATOM 4541 N N . PHE B 1 222 ? 10.654 31.062 65.145 1.00 40.71 269 PHE B N 1
ATOM 4542 C CA . PHE B 1 222 ? 9.714 32.186 65.095 1.00 39.86 269 PHE B CA 1
ATOM 4543 C C . PHE B 1 222 ? 8.326 31.712 64.682 1.00 41.37 269 PHE B C 1
ATOM 4544 O O . PHE B 1 222 ? 8.185 30.693 64.003 1.00 41.58 269 PHE B O 1
ATOM 4552 N N . THR B 1 223 ? 7.302 32.455 65.088 1.00 42.56 270 THR B N 1
ATOM 4553 C CA . THR B 1 223 ? 5.922 32.130 64.742 1.00 44.76 270 THR B CA 1
ATOM 4554 C C . THR B 1 223 ? 5.276 33.316 64.014 1.00 46.42 270 THR B C 1
ATOM 4555 O O . THR B 1 223 ? 5.898 34.366 63.840 1.00 44.74 270 THR B O 1
ATOM 4559 N N . ASP B 1 224 ? 4.027 33.130 63.599 1.00 45.69 271 ASP B N 1
ATOM 4560 C CA . ASP B 1 224 ? 3.256 34.158 62.900 1.00 47.30 271 ASP B CA 1
ATOM 4561 C C . ASP B 1 224 ? 2.944 35.319 63.826 1.00 45.77 271 ASP B C 1
ATOM 4562 O O . ASP B 1 224 ? 2.658 36.429 63.374 1.00 45.30 271 ASP B O 1
ATOM 4567 N N . SER B 1 225 ? 2.970 35.042 65.123 1.00 41.93 272 SER B N 1
ATOM 4568 C CA . SER B 1 225 ? 2.671 36.048 66.122 1.00 40.55 272 SER B CA 1
ATOM 4569 C C . SER B 1 225 ? 3.859 36.944 66.449 1.00 36.41 272 SER B C 1
ATOM 4570 O O . SER B 1 225 ? 3.727 37.894 67.212 1.00 35.91 272 SER B O 1
ATOM 4573 N N . ASP B 1 226 ? 5.016 36.641 65.876 1.00 33.39 273 ASP B N 1
ATOM 4574 C CA . ASP B 1 226 ? 6.201 37.453 66.115 1.00 33.59 273 ASP B CA 1
ATOM 4575 C C . ASP B 1 226 ? 6.217 38.724 65.265 1.00 34.41 273 ASP B C 1
ATOM 4576 O O . ASP B 1 226 ? 5.769 38.718 64.110 1.00 33.50 273 ASP B O 1
ATOM 4581 N N . CYS B 1 227 ? 6.735 39.806 65.846 1.00 32.53 274 CYS B N 1
ATOM 4582 C CA . CYS B 1 227 ? 6.827 41.083 65.149 1.00 30.36 274 CYS B CA 1
ATOM 4583 C C . CYS B 1 227 ? 7.828 40.928 64.017 1.00 29.42 274 CYS B C 1
ATOM 4584 O O . CYS B 1 227 ? 8.763 40.137 64.101 1.00 31.01 274 CYS B O 1
ATOM 4587 N N . ILE B 1 228 ? 7.630 41.683 62.945 1.00 29.01 275 ILE B N 1
ATOM 4588 C CA . ILE B 1 228 ? 8.515 41.595 61.796 1.00 25.25 275 ILE B CA 1
ATOM 4589 C C . ILE B 1 228 ? 9.954 41.947 62.125 1.00 24.14 275 ILE B C 1
ATOM 4590 O O . ILE B 1 228 ? 10.880 41.508 61.454 1.00 22.89 275 ILE B O 1
ATOM 4595 N N . GLY B 1 229 ? 10.163 42.731 63.174 1.00 22.42 276 GLY B N 1
ATOM 4596 C CA . GLY B 1 229 ? 11.532 43.050 63.530 1.00 20.32 276 GLY B CA 1
ATOM 4597 C C . GLY B 1 229 ? 12.305 41.799 63.989 1.00 19.81 276 GLY B C 1
ATOM 4598 O O . GLY B 1 229 ? 13.455 41.628 63.646 1.00 18.69 276 GLY B O 1
ATOM 4599 N N . LYS B 1 230 ? 11.684 40.938 64.782 1.00 22.84 277 LYS B N 1
ATOM 4600 C CA . LYS B 1 230 ? 12.370 39.714 65.239 1.00 25.02 277 LYS B CA 1
ATOM 4601 C C . LYS B 1 230 ? 12.712 38.822 64.050 1.00 25.47 277 LYS B C 1
ATOM 4602 O O . LYS B 1 230 ? 13.810 38.282 63.946 1.00 25.31 277 LYS B O 1
ATOM 4608 N N . ILE B 1 231 ? 11.750 38.677 63.147 1.00 27.59 278 ILE B N 1
ATOM 4609 C CA . ILE B 1 231 ? 11.933 37.844 61.969 1.00 27.65 278 ILE B CA 1
ATOM 4610 C C . ILE B 1 231 ? 13.112 38.230 61.085 1.00 27.29 278 ILE B C 1
ATOM 4611 O O . ILE B 1 231 ? 13.858 37.358 60.648 1.00 30.91 278 ILE B O 1
ATOM 4616 N N . SER B 1 232 ? 13.326 39.518 60.833 1.00 28.26 279 SER B N 1
ATOM 4617 C CA . SER B 1 232 ? 14.459 39.873 59.996 1.00 28.28 279 SER B CA 1
ATOM 4618 C C . SER B 1 232 ? 15.743 40.142 60.778 1.00 26.85 279 SER B C 1
ATOM 4619 O O . SER B 1 232 ? 16.786 40.386 60.183 1.00 25.55 279 SER B O 1
ATOM 4622 N N . PHE B 1 233 ? 15.689 40.067 62.103 1.00 28.95 280 PHE B N 1
ATOM 4623 C CA . PHE B 1 233 ? 16.904 40.342 62.878 1.00 27.91 280 PHE B CA 1
ATOM 4624 C C . PHE B 1 233 ? 18.131 39.475 62.553 1.00 26.55 280 PHE B C 1
ATOM 4625 O O . PHE B 1 233 ? 19.261 39.964 62.549 1.00 27.62 280 PHE B O 1
ATOM 4633 N N . PRO B 1 234 ? 17.930 38.185 62.256 1.00 26.29 281 PRO B N 1
ATOM 4634 C CA . PRO B 1 234 ? 19.101 37.360 61.947 1.00 25.74 281 PRO B CA 1
ATOM 4635 C C . PRO B 1 234 ? 20.050 37.972 60.932 1.00 25.04 281 PRO B C 1
ATOM 4636 O O . PRO B 1 234 ? 21.248 37.724 60.964 1.00 28.64 281 PRO B O 1
ATOM 4640 N N . ALA B 1 235 ? 19.527 38.791 60.025 1.00 24.81 282 ALA B N 1
ATOM 4641 C CA . ALA B 1 235 ? 20.396 39.424 59.040 1.00 23.56 282 ALA B CA 1
ATOM 4642 C C . ALA B 1 235 ? 21.319 40.442 59.730 1.00 22.19 282 ALA B C 1
ATOM 4643 O O . ALA B 1 235 ? 22.485 40.598 59.351 1.00 22.56 282 ALA B O 1
ATOM 4645 N N . ILE B 1 236 ? 20.798 41.148 60.730 1.00 24.92 283 ILE B N 1
ATOM 4646 C CA . ILE B 1 236 ? 21.624 42.143 61.432 1.00 26.04 283 ILE B CA 1
ATOM 4647 C C . ILE B 1 236 ? 22.769 41.445 62.167 1.00 26.09 283 ILE B C 1
ATOM 4648 O O . ILE B 1 236 ? 23.907 41.907 62.163 1.00 25.91 283 ILE B O 1
ATOM 4653 N N . GLN B 1 237 ? 22.461 40.317 62.786 1.00 29.68 284 GLN B N 1
ATOM 4654 C CA . GLN B 1 237 ? 23.471 39.565 63.518 1.00 34.42 284 GLN B CA 1
ATOM 4655 C C . GLN B 1 237 ? 24.510 38.950 62.579 1.00 34.84 284 GLN B C 1
ATOM 4656 O O . GLN B 1 237 ? 25.667 38.752 62.962 1.00 35.09 284 GLN B O 1
ATOM 4662 N N . ALA B 1 238 ? 24.101 38.669 61.342 1.00 32.19 285 ALA B N 1
ATOM 4663 C CA . ALA B 1 238 ? 25.001 38.061 60.365 1.00 29.85 285 ALA B CA 1
ATOM 4664 C C . ALA B 1 238 ? 25.898 39.058 59.650 1.00 29.31 285 ALA B C 1
ATOM 4665 O O . ALA B 1 238 ? 27.067 38.778 59.383 1.00 29.26 285 ALA B O 1
ATOM 4667 N N . ALA B 1 239 ? 25.353 40.232 59.343 1.00 28.69 286 ALA B N 1
ATOM 4668 C CA . ALA B 1 239 ? 26.107 41.253 58.618 1.00 26.98 286 ALA B CA 1
ATOM 4669 C C . ALA B 1 239 ? 27.514 41.567 59.131 1.00 27.35 286 ALA B C 1
ATOM 4670 O O . ALA B 1 239 ? 28.433 41.840 58.338 1.00 25.22 286 ALA B O 1
ATOM 4672 N N . PRO B 1 240 ? 27.713 41.542 60.461 1.00 28.08 287 PRO B N 1
ATOM 4673 C CA . PRO B 1 240 ? 29.050 41.837 60.994 1.00 28.29 287 PRO B CA 1
ATOM 4674 C C . PRO B 1 240 ? 30.126 40.866 60.505 1.00 28.54 287 PRO B C 1
ATOM 4675 O O . PRO B 1 240 ? 31.314 41.171 60.579 1.00 27.35 287 PRO B O 1
ATOM 4679 N N . SER B 1 241 ? 29.704 39.708 59.988 1.00 29.84 288 SER B N 1
ATOM 4680 C CA . SER B 1 241 ? 30.651 38.698 59.514 1.00 29.73 288 SER B CA 1
ATOM 4681 C C . SER B 1 241 ? 31.359 39.070 58.242 1.00 30.45 288 SER B C 1
ATOM 4682 O O . SER B 1 241 ? 32.276 38.380 57.816 1.00 32.75 288 SER B O 1
ATOM 4685 N N . PHE B 1 242 ? 30.968 40.164 57.619 1.00 31.16 289 PHE B N 1
ATOM 4686 C CA . PHE B 1 242 ? 31.623 40.518 56.368 1.00 31.89 289 PHE B CA 1
ATOM 4687 C C . PHE B 1 242 ? 32.334 41.845 56.486 1.00 33.16 289 PHE B C 1
ATOM 4688 O O . PHE B 1 242 ? 31.750 42.850 56.906 1.00 35.22 289 PHE B O 1
ATOM 4696 N N . SER B 1 243 ? 33.605 41.835 56.103 1.00 34.40 290 SER B N 1
ATOM 4697 C CA . SER B 1 243 ? 34.454 43.003 56.207 1.00 35.89 290 SER B CA 1
ATOM 4698 C C . SER B 1 243 ? 33.944 44.329 55.660 1.00 37.76 290 SER B C 1
ATOM 4699 O O . SER B 1 243 ? 34.158 45.373 56.295 1.00 38.93 290 SER B O 1
ATOM 4702 N N . ASN B 1 244 ? 33.271 44.328 54.512 1.00 36.38 291 ASN B N 1
ATOM 4703 C CA . ASN B 1 244 ? 32.822 45.611 53.983 1.00 35.53 291 ASN B CA 1
ATOM 4704 C C . ASN B 1 244 ? 31.620 46.206 54.706 1.00 33.00 291 ASN B C 1
ATOM 4705 O O . ASN B 1 244 ? 31.031 47.176 54.248 1.00 32.92 291 ASN B O 1
ATOM 4710 N N . SER B 1 245 ? 31.267 45.624 55.848 1.00 33.01 292 SER B N 1
ATOM 4711 C CA . SER B 1 245 ? 30.175 46.150 56.664 1.00 31.36 292 SER B CA 1
ATOM 4712 C C . SER B 1 245 ? 30.787 47.265 57.524 1.00 32.70 292 SER B C 1
ATOM 4713 O O . SER B 1 245 ? 30.069 48.034 58.166 1.00 33.62 292 SER B O 1
ATOM 4716 N N . PHE B 1 246 ? 32.117 47.328 57.538 1.00 32.23 293 PHE B N 1
ATOM 4717 C CA . PHE B 1 246 ? 32.851 48.327 58.319 1.00 34.65 293 PHE B CA 1
ATOM 4718 C C . PHE B 1 246 ? 33.827 49.084 57.435 1.00 36.31 293 PHE B C 1
ATOM 4719 O O . PHE B 1 246 ? 35.023 48.799 57.442 1.00 39.74 293 PHE B O 1
ATOM 4727 N N . PRO B 1 247 ? 33.326 50.066 56.666 1.00 37.12 294 PRO B N 1
ATOM 4728 C CA . PRO B 1 247 ? 34.124 50.890 55.755 1.00 39.44 294 PRO B CA 1
ATOM 4729 C C . PRO B 1 247 ? 35.234 51.651 56.470 1.00 41.38 294 PRO B C 1
ATOM 4730 O O . PRO B 1 247 ? 36.328 51.807 55.940 1.00 42.80 294 PRO B O 1
ATOM 4734 N N . GLN B 1 248 ? 34.943 52.140 57.671 1.00 42.41 295 GLN B N 1
ATOM 4735 C CA . GLN B 1 248 ? 35.938 52.892 58.425 1.00 42.98 295 GLN B CA 1
ATOM 4736 C C . GLN B 1 248 ? 37.155 52.051 58.803 1.00 42.58 295 GLN B C 1
ATOM 4737 O O . GLN B 1 248 ? 38.236 52.591 59.046 1.00 43.46 295 GLN B O 1
ATOM 4743 N N . ILE B 1 249 ? 36.990 50.734 58.836 1.00 42.72 296 ILE B N 1
ATOM 4744 C CA . ILE B 1 249 ? 38.091 49.845 59.210 1.00 42.00 296 ILE B CA 1
ATOM 4745 C C . ILE B 1 249 ? 38.696 49.070 58.045 1.00 43.99 296 ILE B C 1
ATOM 4746 O O . ILE B 1 249 ? 39.915 48.972 57.919 1.00 44.53 296 ILE B O 1
ATOM 4751 N N . PHE B 1 250 ? 37.840 48.508 57.201 1.00 46.36 297 PHE B N 1
ATOM 4752 C CA . PHE B 1 250 ? 38.298 47.722 56.060 1.00 48.20 297 PHE B CA 1
ATOM 4753 C C . PHE B 1 250 ? 38.014 48.390 54.713 1.00 49.55 297 PHE B C 1
ATOM 4754 O O . PHE B 1 250 ? 38.535 47.971 53.685 1.00 50.44 297 PHE B O 1
ATOM 4762 N N . ARG B 1 251 ? 37.186 49.428 54.727 1.00 52.50 298 ARG B N 1
ATOM 4763 C CA . ARG B 1 251 ? 36.831 50.149 53.510 1.00 56.48 298 ARG B CA 1
ATOM 4764 C C . ARG B 1 251 ? 36.008 49.281 52.555 1.00 57.30 298 ARG B C 1
ATOM 4765 O O . ARG B 1 251 ? 34.947 48.779 52.926 1.00 56.77 298 ARG B O 1
ATOM 4773 N N . ASP B 1 252 ? 36.509 49.089 51.338 1.00 59.23 299 ASP B N 1
ATOM 4774 C CA . ASP B 1 252 ? 35.800 48.312 50.318 1.00 61.02 299 ASP B CA 1
ATOM 4775 C C . ASP B 1 252 ? 36.158 46.833 50.249 1.00 60.59 299 ASP B C 1
ATOM 4776 O O . ASP B 1 252 ? 35.482 46.061 49.568 1.00 61.02 299 ASP B O 1
ATOM 4781 N N . ARG B 1 253 ? 37.221 46.443 50.943 1.00 60.54 300 ARG B N 1
ATOM 4782 C CA . ARG B 1 253 ? 37.680 45.059 50.947 1.00 59.06 300 ARG B CA 1
ATOM 4783 C C . ARG B 1 253 ? 36.616 44.071 51.402 1.00 58.46 300 ARG B C 1
ATOM 4784 O O . ARG B 1 253 ? 35.879 44.331 52.353 1.00 57.45 300 ARG B O 1
ATOM 4792 N N . THR B 1 254 ? 36.551 42.930 50.720 1.00 57.65 301 THR B N 1
ATOM 4793 C CA . THR B 1 254 ? 35.577 41.892 51.036 1.00 57.76 301 THR B CA 1
ATOM 4794 C C . THR B 1 254 ? 36.255 40.541 51.228 1.00 58.23 301 THR B C 1
ATOM 4795 O O . THR B 1 254 ? 35.588 39.518 51.369 1.00 58.82 301 THR B O 1
ATOM 4799 N N . ASP B 1 255 ? 37.580 40.531 51.231 1.00 59.32 302 ASP B N 1
ATOM 4800 C CA . ASP B 1 255 ? 38.303 39.276 51.366 1.00 60.41 302 ASP B CA 1
ATOM 4801 C C . ASP B 1 255 ? 38.778 38.935 52.773 1.00 59.96 302 ASP B C 1
ATOM 4802 O O . ASP B 1 255 ? 38.887 37.757 53.113 1.00 61.34 302 ASP B O 1
ATOM 4807 N N . ILE B 1 256 ? 39.057 39.951 53.586 1.00 58.07 303 ILE B N 1
ATOM 4808 C CA . ILE B 1 256 ? 39.509 39.727 54.958 1.00 54.59 303 ILE B CA 1
ATOM 4809 C C . ILE B 1 256 ? 38.486 38.851 55.678 1.00 52.63 303 ILE B C 1
ATOM 4810 O O . ILE B 1 256 ? 37.436 39.339 56.103 1.00 51.73 303 ILE B O 1
ATOM 4815 N N . GLN B 1 257 ? 38.797 37.561 55.808 1.00 49.68 304 GLN B N 1
ATOM 4816 C CA . GLN B 1 257 ? 37.910 36.592 56.455 1.00 48.05 304 GLN B CA 1
ATOM 4817 C C . GLN B 1 257 ? 37.660 36.865 57.943 1.00 46.16 304 GLN B C 1
ATOM 4818 O O . GLN B 1 257 ? 38.489 37.463 58.628 1.00 46.18 304 GLN B O 1
ATOM 4824 N N . CYS B 1 258 ? 36.513 36.401 58.428 1.00 43.47 305 CYS B N 1
ATOM 4825 C CA . CYS B 1 258 ? 36.105 36.602 59.811 1.00 41.12 305 CYS B CA 1
ATOM 4826 C C . CYS B 1 258 ? 36.296 35.361 60.678 1.00 40.61 305 CYS B C 1
ATOM 4827 O O . CYS B 1 258 ? 36.245 34.230 60.183 1.00 40.50 305 CYS B O 1
ATOM 4830 N N . LEU B 1 259 ? 36.522 35.584 61.974 1.00 37.97 306 LEU B N 1
ATOM 4831 C CA . LEU B 1 259 ? 36.696 34.500 62.936 1.00 35.28 306 LEU B CA 1
ATOM 4832 C C . LEU B 1 259 ? 35.768 34.768 64.113 1.00 34.39 306 LEU B C 1
ATOM 4833 O O . LEU B 1 259 ? 35.870 35.804 64.768 1.00 33.67 306 LEU B O 1
ATOM 4838 N N . ILE B 1 260 ? 34.882 33.817 64.387 1.00 33.49 307 ILE B N 1
ATOM 4839 C CA . ILE B 1 260 ? 33.881 33.959 65.428 1.00 33.75 307 ILE B CA 1
ATOM 4840 C C . ILE B 1 260 ? 33.921 32.961 66.582 1.00 36.78 307 ILE B C 1
ATOM 4841 O O . ILE B 1 260 ? 33.433 31.834 66.459 1.00 38.48 307 ILE B O 1
ATOM 4846 N N . PRO B 1 261 ? 34.492 33.364 67.729 1.00 37.24 308 PRO B N 1
ATOM 4847 C CA . PRO B 1 261 ? 34.532 32.436 68.864 1.00 38.17 308 PRO B CA 1
ATOM 4848 C C . PRO B 1 261 ? 33.104 32.329 69.373 1.00 39.00 308 PRO B C 1
ATOM 4849 O O . PRO B 1 261 ? 32.448 33.344 69.545 1.00 42.00 308 PRO B O 1
ATOM 4853 N N . CYS B 1 262 ? 32.608 31.119 69.600 1.00 40.02 309 CYS B N 1
ATOM 4854 C CA . CYS B 1 262 ? 31.234 30.956 70.074 1.00 42.33 309 CYS B CA 1
ATOM 4855 C C . CYS B 1 262 ? 31.029 29.636 70.804 1.00 43.51 309 CYS B C 1
ATOM 4856 O O . CYS B 1 262 ? 31.957 28.845 70.943 1.00 46.02 309 CYS B O 1
ATOM 4859 N N . ALA B 1 263 ? 29.803 29.404 71.262 1.00 45.67 310 ALA B N 1
ATOM 4860 C CA . ALA B 1 263 ? 29.454 28.171 71.961 1.00 48.15 310 ALA B CA 1
ATOM 4861 C C . ALA B 1 263 ? 29.021 27.130 70.930 1.00 50.50 310 ALA B C 1
ATOM 4862 O O . ALA B 1 263 ? 28.314 27.450 69.973 1.00 50.75 310 ALA B O 1
ATOM 4864 N N . ILE B 1 264 ? 29.434 25.884 71.145 1.00 51.68 311 ILE B N 1
ATOM 4865 C CA . ILE B 1 264 ? 29.120 24.788 70.234 1.00 52.08 311 ILE B CA 1
ATOM 4866 C C . ILE B 1 264 ? 27.644 24.691 69.858 1.00 52.01 311 ILE B C 1
ATOM 4867 O O . ILE B 1 264 ? 27.311 24.468 68.697 1.00 51.14 311 ILE B O 1
ATOM 4872 N N . ASP B 1 265 ? 26.764 24.859 70.839 1.00 51.99 312 ASP B N 1
ATOM 4873 C CA . ASP B 1 265 ? 25.333 24.767 70.590 1.00 52.59 312 ASP B CA 1
ATOM 4874 C C . ASP B 1 265 ? 24.756 25.966 69.843 1.00 51.79 312 ASP B C 1
ATOM 4875 O O . ASP B 1 265 ? 23.544 26.167 69.841 1.00 51.63 312 ASP B O 1
ATOM 4880 N N . GLN B 1 266 ? 25.619 26.758 69.214 1.00 50.53 313 GLN B N 1
ATOM 4881 C CA . GLN B 1 266 ? 25.168 27.919 68.451 1.00 50.43 313 GLN B CA 1
ATOM 4882 C C . GLN B 1 266 ? 25.543 27.722 66.982 1.00 49.10 313 GLN B C 1
ATOM 4883 O O . GLN B 1 266 ? 25.214 28.545 66.117 1.00 46.78 313 GLN B O 1
ATOM 4889 N N . ASP B 1 267 ? 26.238 26.622 66.713 1.00 46.57 314 ASP B N 1
ATOM 4890 C CA . ASP B 1 267 ? 26.669 26.289 65.360 1.00 46.64 314 ASP B CA 1
ATOM 4891 C C . ASP B 1 267 ? 25.514 26.300 64.347 1.00 46.98 314 ASP B C 1
ATOM 4892 O O . ASP B 1 267 ? 25.695 26.719 63.201 1.00 47.30 314 ASP B O 1
ATOM 4897 N N . PRO B 1 268 ? 24.323 25.822 64.746 1.00 46.37 315 PRO B N 1
ATOM 4898 C CA . PRO B 1 268 ? 23.190 25.821 63.812 1.00 47.46 315 PRO B CA 1
ATOM 4899 C C . PRO B 1 268 ? 22.849 27.243 63.362 1.00 48.88 315 PRO B C 1
ATOM 4900 O O . PRO B 1 268 ? 22.585 27.479 62.185 1.00 48.95 315 PRO B O 1
ATOM 4904 N N . TYR B 1 269 ? 22.860 28.181 64.311 1.00 48.79 316 TYR B N 1
ATOM 4905 C CA . TYR B 1 269 ? 22.568 29.584 64.026 1.00 48.55 316 TYR B CA 1
ATOM 4906 C C . TYR B 1 269 ? 23.590 30.160 63.056 1.00 47.35 316 TYR B C 1
ATOM 4907 O O . TYR B 1 269 ? 23.226 30.816 62.080 1.00 46.94 316 TYR B O 1
ATOM 4916 N N . PHE B 1 270 ? 24.871 29.914 63.320 1.00 44.49 317 PHE B N 1
ATOM 4917 C CA . PHE B 1 270 ? 25.922 30.423 62.448 1.00 42.51 317 PHE B CA 1
ATOM 4918 C C . PHE B 1 270 ? 25.987 29.720 61.107 1.00 40.17 317 PHE B C 1
ATOM 4919 O O . PHE B 1 270 ? 26.724 30.140 60.225 1.00 38.13 317 PHE B O 1
ATOM 4927 N N . ARG B 1 271 ? 25.217 28.651 60.958 1.00 40.40 318 ARG B N 1
ATOM 4928 C CA . ARG B 1 271 ? 25.191 27.908 59.700 1.00 41.88 318 ARG B CA 1
ATOM 4929 C C . ARG B 1 271 ? 24.498 28.812 58.685 1.00 39.05 318 ARG B C 1
ATOM 4930 O O . ARG B 1 271 ? 24.918 28.907 57.531 1.00 39.19 318 ARG B O 1
ATOM 4946 N N . THR B 1 273 ? 24.472 32.047 58.460 1.00 33.73 320 THR B N 1
ATOM 4947 C CA . THR B 1 273 ? 25.429 33.017 57.949 1.00 31.88 320 THR B CA 1
ATOM 4948 C C . THR B 1 273 ? 26.442 32.402 56.987 1.00 34.20 320 THR B C 1
ATOM 4949 O O . THR B 1 273 ? 26.742 32.972 55.930 1.00 30.52 320 THR B O 1
ATOM 4953 N N . ARG B 1 274 ? 26.995 31.249 57.357 1.00 34.32 321 ARG B N 1
ATOM 4954 C CA . ARG B 1 274 ? 27.979 30.618 56.488 1.00 37.25 321 ARG B CA 1
ATOM 4955 C C . ARG B 1 274 ? 27.347 30.209 55.156 1.00 36.12 321 ARG B C 1
ATOM 4956 O O . ARG B 1 274 ? 27.988 30.317 54.117 1.00 38.42 321 ARG B O 1
ATOM 4964 N N . ASP B 1 275 ? 26.097 29.750 55.194 1.00 36.54 322 ASP B N 1
ATOM 4965 C CA . ASP B 1 275 ? 25.397 29.328 53.976 1.00 39.61 322 ASP B CA 1
ATOM 4966 C C . ASP B 1 275 ? 25.092 30.488 53.016 1.00 41.59 322 ASP B C 1
ATOM 4967 O O . ASP B 1 275 ? 25.127 30.317 51.794 1.00 40.96 322 ASP B O 1
ATOM 4972 N N . VAL B 1 276 ? 24.797 31.664 53.568 1.00 40.28 323 VAL B N 1
ATOM 4973 C CA . VAL B 1 276 ? 24.500 32.828 52.743 1.00 40.60 323 VAL B CA 1
ATOM 4974 C C . VAL B 1 276 ? 25.751 33.442 52.122 1.00 40.42 323 VAL B C 1
ATOM 4975 O O . VAL B 1 276 ? 25.689 34.033 51.048 1.00 41.20 323 VAL B O 1
ATOM 4979 N N . ALA B 1 277 ? 26.887 33.292 52.795 1.00 39.84 324 ALA B N 1
ATOM 4980 C CA . ALA B 1 277 ? 28.142 33.877 52.336 1.00 40.01 324 ALA B CA 1
ATOM 4981 C C . ALA B 1 277 ? 28.494 33.689 50.857 1.00 42.34 324 ALA B C 1
ATOM 4982 O O . ALA B 1 277 ? 28.653 34.669 50.130 1.00 42.41 324 ALA B O 1
ATOM 4984 N N . PRO B 1 278 ? 28.651 32.435 50.392 1.00 42.49 325 PRO B N 1
ATOM 4985 C CA . PRO B 1 278 ? 28.990 32.289 48.970 1.00 42.38 325 PRO B CA 1
ATOM 4986 C C . PRO B 1 278 ? 27.882 32.826 48.054 1.00 41.28 325 PRO B C 1
ATOM 4987 O O . PRO B 1 278 ? 28.158 33.310 46.958 1.00 40.93 325 PRO B O 1
ATOM 4991 N N . ARG B 1 279 ? 26.641 32.755 48.529 1.00 41.23 326 ARG B N 1
ATOM 4992 C CA . ARG B 1 279 ? 25.478 33.231 47.779 1.00 44.11 326 ARG B CA 1
ATOM 4993 C C . ARG B 1 279 ? 25.561 34.718 47.447 1.00 45.39 326 ARG B C 1
ATOM 4994 O O . ARG B 1 279 ? 25.053 35.157 46.414 1.00 46.48 326 ARG B O 1
ATOM 5002 N N . ILE B 1 280 ? 26.187 35.498 48.325 1.00 44.27 327 ILE B N 1
ATOM 5003 C CA . ILE B 1 280 ? 26.311 36.928 48.090 1.00 43.20 327 ILE B CA 1
ATOM 5004 C C . ILE B 1 280 ? 27.731 37.364 47.755 1.00 44.18 327 ILE B C 1
ATOM 5005 O O . ILE B 1 280 ? 28.025 38.564 47.683 1.00 45.47 327 ILE B O 1
ATOM 5010 N N . GLY B 1 281 ? 28.607 36.382 47.547 1.00 42.74 328 GLY B N 1
ATOM 5011 C CA . GLY B 1 281 ? 29.985 36.663 47.165 1.00 41.98 328 GLY B CA 1
ATOM 5012 C C . GLY B 1 281 ? 31.015 36.941 48.249 1.00 41.40 328 GLY B C 1
ATOM 5013 O O . GLY B 1 281 ? 32.019 37.605 47.987 1.00 39.97 328 GLY B O 1
ATOM 5014 N N . TYR B 1 282 ? 30.791 36.421 49.452 1.00 41.00 329 TYR B N 1
ATOM 5015 C CA . TYR B 1 282 ? 31.724 36.659 50.554 1.00 41.64 329 TYR B CA 1
ATOM 5016 C C . TYR B 1 282 ? 32.265 35.383 51.199 1.00 41.32 329 TYR B C 1
ATOM 5017 O O . TYR B 1 282 ? 31.599 34.343 51.207 1.00 41.54 329 TYR B O 1
ATOM 5026 N N . PRO B 1 283 ? 33.485 35.446 51.756 1.00 41.00 330 PRO B N 1
ATOM 5027 C CA . PRO B 1 283 ? 34.052 34.264 52.403 1.00 40.94 330 PRO B CA 1
ATOM 5028 C C . PRO B 1 283 ? 33.227 33.953 53.641 1.00 42.05 330 PRO B C 1
ATOM 5029 O O . PRO B 1 283 ? 32.695 34.858 54.284 1.00 44.84 330 PRO B O 1
ATOM 5033 N N . LYS B 1 284 ? 33.102 32.675 53.967 1.00 41.38 331 LYS B N 1
ATOM 5034 C CA . LYS B 1 284 ? 32.337 32.270 55.132 1.00 40.40 331 LYS B CA 1
ATOM 5035 C C . LYS B 1 284 ? 33.158 32.614 56.373 1.00 38.60 331 LYS B C 1
ATOM 5036 O O . LYS B 1 284 ? 34.387 32.643 56.323 1.00 38.64 331 LYS B O 1
ATOM 5042 N N . PRO B 1 285 ? 32.494 32.910 57.500 1.00 37.68 332 PRO B N 1
ATOM 5043 C CA . PRO B 1 285 ? 33.307 33.231 58.673 1.00 37.06 332 PRO B CA 1
ATOM 5044 C C . PRO B 1 285 ? 33.717 31.935 59.372 1.00 34.97 332 PRO B C 1
ATOM 5045 O O . PRO B 1 285 ? 32.913 31.011 59.490 1.00 32.27 332 PRO B O 1
ATOM 5049 N N . ALA B 1 286 ? 34.962 31.877 59.830 1.00 37.14 333 ALA B N 1
ATOM 5050 C CA . ALA B 1 286 ? 35.455 30.704 60.550 1.00 37.70 333 ALA B CA 1
ATOM 5051 C C . ALA B 1 286 ? 34.847 30.694 61.952 1.00 39.20 333 ALA B C 1
ATOM 5052 O O . ALA B 1 286 ? 34.423 31.738 62.454 1.00 38.07 333 ALA B O 1
ATOM 5054 N N . LEU B 1 287 ? 34.793 29.518 62.577 1.00 39.40 334 LEU B N 1
ATOM 5055 C CA . LEU B 1 287 ? 34.230 29.380 63.915 1.00 39.47 334 LEU B CA 1
ATOM 5056 C C . LEU B 1 287 ? 35.158 28.597 64.859 1.00 41.73 334 LEU B C 1
ATOM 5057 O O . LEU B 1 287 ? 35.982 27.799 64.406 1.00 41.36 334 LEU B O 1
ATOM 5062 N N . LEU B 1 288 ? 35.007 28.851 66.164 1.00 40.33 335 LEU B N 1
ATOM 5063 C CA . LEU B 1 288 ? 35.752 28.177 67.235 1.00 39.25 335 LEU B CA 1
ATOM 5064 C C . LEU B 1 288 ? 34.726 27.924 68.333 1.00 40.10 335 LEU B C 1
ATOM 5065 O O . LEU B 1 288 ? 34.287 28.853 69.016 1.00 42.07 335 LEU B O 1
ATOM 5070 N N . HIS B 1 289 ? 34.332 26.666 68.492 1.00 39.37 336 HIS B N 1
ATOM 5071 C CA . HIS B 1 289 ? 33.317 26.289 69.468 1.00 41.34 336 HIS B CA 1
ATOM 5072 C C . HIS B 1 289 ? 33.881 25.948 70.837 1.00 41.30 336 HIS B C 1
ATOM 5073 O O . HIS B 1 289 ? 34.992 25.448 70.953 1.00 41.47 336 HIS B O 1
ATOM 5080 N N . SER B 1 290 ? 33.088 26.200 71.867 1.00 42.22 337 SER B N 1
ATOM 5081 C CA . SER B 1 290 ? 33.496 25.929 73.235 1.00 44.31 337 SER B CA 1
ATOM 5082 C C . SER B 1 290 ? 32.392 25.152 73.935 1.00 46.39 337 SER B C 1
ATOM 5083 O O . SER B 1 290 ? 31.269 25.069 73.439 1.00 46.50 337 SER B O 1
ATOM 5086 N N . THR B 1 291 ? 32.712 24.585 75.092 1.00 48.57 338 THR B N 1
ATOM 5087 C CA . THR B 1 291 ? 31.734 23.823 75.851 1.00 50.20 338 THR B CA 1
ATOM 5088 C C . THR B 1 291 ? 30.841 24.787 76.610 1.00 52.58 338 THR B C 1
ATOM 5089 O O . THR B 1 291 ? 31.012 26.003 76.518 1.00 52.32 338 THR B O 1
ATOM 5093 N N . PHE B 1 292 ? 29.884 24.245 77.355 1.00 54.78 339 PHE B N 1
ATOM 5094 C CA . PHE B 1 292 ? 28.978 25.076 78.132 1.00 57.70 339 PHE B CA 1
ATOM 5095 C C . PHE B 1 292 ? 29.619 25.412 79.475 1.00 58.17 339 PHE B C 1
ATOM 5096 O O . PHE B 1 292 ? 30.558 24.742 79.911 1.00 58.75 339 PHE B O 1
ATOM 5104 N N . PHE B 1 293 ? 29.119 26.460 80.120 1.00 57.52 340 PHE B N 1
ATOM 5105 C CA . PHE B 1 293 ? 29.628 26.853 81.422 1.00 56.65 340 PHE B CA 1
ATOM 5106 C C . PHE B 1 293 ? 28.657 26.277 82.441 1.00 57.24 340 PHE B C 1
ATOM 5107 O O . PHE B 1 293 ? 27.456 26.546 82.388 1.00 55.96 340 PHE B O 1
ATOM 5115 N N . PRO B 1 294 ? 29.166 25.473 83.387 1.00 58.25 341 PRO B N 1
ATOM 5116 C CA . PRO B 1 294 ? 28.334 24.848 84.420 1.00 59.09 341 PRO B CA 1
ATOM 5117 C C . PRO B 1 294 ? 27.484 25.838 85.200 1.00 60.31 341 PRO B C 1
ATOM 5118 O O . PRO B 1 294 ? 27.918 26.952 85.485 1.00 60.22 341 PRO B O 1
ATOM 5122 N N . ALA B 1 295 ? 26.267 25.427 85.539 1.00 61.67 342 ALA B N 1
ATOM 5123 C CA . ALA B 1 295 ? 25.372 26.272 86.317 1.00 64.36 342 ALA B CA 1
ATOM 5124 C C . ALA B 1 295 ? 25.677 26.026 87.797 1.00 66.29 342 ALA B C 1
ATOM 5125 O O . ALA B 1 295 ? 26.030 24.910 88.179 1.00 65.87 342 ALA B O 1
ATOM 5127 N N . LEU B 1 296 ? 25.548 27.058 88.627 1.00 69.04 343 LEU B N 1
ATOM 5128 C CA . LEU B 1 296 ? 25.822 26.911 90.056 1.00 72.03 343 LEU B CA 1
ATOM 5129 C C . LEU B 1 296 ? 25.161 25.684 90.672 1.00 73.29 343 LEU B C 1
ATOM 5130 O O . LEU B 1 296 ? 25.820 24.672 90.893 1.00 74.20 343 LEU B O 1
ATOM 5135 N N . GLN B 1 297 ? 23.864 25.775 90.953 1.00 74.84 344 GLN B N 1
ATOM 5136 C CA . GLN B 1 297 ? 23.144 24.655 91.553 1.00 76.56 344 GLN B CA 1
ATOM 5137 C C . GLN B 1 297 ? 23.264 23.399 90.699 1.00 77.12 344 GLN B C 1
ATOM 5138 O O . GLN B 1 297 ? 23.016 22.292 91.174 1.00 77.86 344 GLN B O 1
ATOM 5144 N N . GLY B 1 298 ? 23.646 23.575 89.439 1.00 77.79 345 GLY B N 1
ATOM 5145 C CA . GLY B 1 298 ? 23.790 22.440 88.546 1.00 78.42 345 GLY B CA 1
ATOM 5146 C C . GLY B 1 298 ? 22.510 22.110 87.804 1.00 78.25 345 GLY B C 1
ATOM 5147 O O . GLY B 1 298 ? 22.468 21.171 87.011 1.00 78.69 345 GLY B O 1
ATOM 5148 N N . PRO B 1 308 ? 18.794 35.045 91.653 1.00 76.67 355 PRO B N 1
ATOM 5149 C CA . PRO B 1 308 ? 19.411 35.274 92.963 1.00 76.70 355 PRO B CA 1
ATOM 5150 C C . PRO B 1 308 ? 20.818 34.684 93.050 1.00 76.55 355 PRO B C 1
ATOM 5151 O O . PRO B 1 308 ? 21.790 35.294 92.604 1.00 76.54 355 PRO B O 1
ATOM 5155 N N . ASN B 1 309 ? 20.913 33.491 93.629 1.00 76.96 356 ASN B N 1
ATOM 5156 C CA . ASN B 1 309 ? 22.187 32.795 93.778 1.00 77.11 356 ASN B CA 1
ATOM 5157 C C . ASN B 1 309 ? 22.354 31.829 92.612 1.00 76.64 356 ASN B C 1
ATOM 5158 O O . ASN B 1 309 ? 23.016 30.798 92.735 1.00 78.12 356 ASN B O 1
ATOM 5163 N N . SER B 1 310 ? 21.742 32.174 91.484 1.00 75.43 357 SER B N 1
ATOM 5164 C CA . SER B 1 310 ? 21.790 31.356 90.277 1.00 73.48 357 SER B CA 1
ATOM 5165 C C . SER B 1 310 ? 23.205 31.237 89.725 1.00 72.19 357 SER B C 1
ATOM 5166 O O . SER B 1 310 ? 23.568 30.225 89.131 1.00 72.53 357 SER B O 1
ATOM 5169 N N . SER B 1 311 ? 23.998 32.282 89.923 1.00 70.72 358 SER B N 1
ATOM 5170 C CA . SER B 1 311 ? 25.375 32.299 89.453 1.00 69.11 358 SER B CA 1
ATOM 5171 C C . SER B 1 311 ? 26.159 33.409 90.143 1.00 67.44 358 SER B C 1
ATOM 5172 O O . SER B 1 311 ? 25.587 34.231 90.861 1.00 67.25 358 SER B O 1
ATOM 5175 N N . ILE B 1 312 ? 27.470 33.422 89.925 1.00 65.73 359 ILE B N 1
ATOM 5176 C CA . ILE B 1 312 ? 28.339 34.426 90.525 1.00 64.43 359 ILE B CA 1
ATOM 5177 C C . ILE B 1 312 ? 28.557 35.587 89.567 1.00 63.44 359 ILE B C 1
ATOM 5178 O O . ILE B 1 312 ? 29.315 35.480 88.606 1.00 63.08 359 ILE B O 1
ATOM 5183 N N . PHE B 1 313 ? 27.893 36.701 89.851 1.00 62.28 360 PHE B N 1
ATOM 5184 C CA . PHE B 1 313 ? 27.981 37.889 89.015 1.00 61.13 360 PHE B CA 1
ATOM 5185 C C . PHE B 1 313 ? 29.251 38.694 89.227 1.00 60.09 360 PHE B C 1
ATOM 5186 O O . PHE B 1 313 ? 29.867 38.643 90.288 1.00 59.56 360 PHE B O 1
ATOM 5194 N N . LEU B 1 314 ? 29.638 39.436 88.197 1.00 58.67 361 LEU B N 1
ATOM 5195 C CA . LEU B 1 314 ? 30.829 40.261 88.256 1.00 58.70 361 LEU B CA 1
ATOM 5196 C C . LEU B 1 314 ? 30.611 41.462 89.177 1.00 58.56 361 LEU B C 1
ATOM 5197 O O . LEU B 1 314 ? 31.454 42.350 89.265 1.00 57.90 361 LEU B O 1
ATOM 5202 N N . THR B 1 315 ? 29.472 41.479 89.858 1.00 59.57 362 THR B N 1
ATOM 5203 C CA . THR B 1 315 ? 29.150 42.563 90.775 1.00 61.94 362 THR B CA 1
ATOM 5204 C C . THR B 1 315 ? 29.234 42.103 92.225 1.00 62.66 362 THR B C 1
ATOM 5205 O O . THR B 1 315 ? 29.247 42.923 93.142 1.00 62.77 362 THR B O 1
ATOM 5209 N N . ASP B 1 316 ? 29.285 40.790 92.424 1.00 63.74 363 ASP B N 1
ATOM 5210 C CA . ASP B 1 316 ? 29.365 40.218 93.764 1.00 64.31 363 ASP B CA 1
ATOM 5211 C C . ASP B 1 316 ? 30.670 40.558 94.483 1.00 65.41 363 ASP B C 1
ATOM 5212 O O . ASP B 1 316 ? 31.736 40.659 93.864 1.00 64.11 363 ASP B O 1
ATOM 5217 N N . THR B 1 317 ? 30.568 40.733 95.798 1.00 66.88 364 THR B N 1
ATOM 5218 C CA . THR B 1 317 ? 31.719 41.055 96.635 1.00 68.35 364 THR B CA 1
ATOM 5219 C C . THR B 1 317 ? 32.432 39.774 97.058 1.00 68.58 364 THR B C 1
ATOM 5220 O O . THR B 1 317 ? 31.923 38.672 96.848 1.00 67.48 364 THR B O 1
ATOM 5224 N N . ALA B 1 318 ? 33.611 39.929 97.652 1.00 69.29 365 ALA B N 1
ATOM 5225 C CA . ALA B 1 318 ? 34.394 38.787 98.111 1.00 69.95 365 ALA B CA 1
ATOM 5226 C C . ALA B 1 318 ? 33.550 37.913 99.037 1.00 70.45 365 ALA B C 1
ATOM 5227 O O . ALA B 1 318 ? 33.568 36.681 98.948 1.00 70.37 365 ALA B O 1
ATOM 5229 N N . LYS B 1 319 ? 32.810 38.568 99.925 1.00 70.94 366 LYS B N 1
ATOM 5230 C CA . LYS B 1 319 ? 31.952 37.879 100.877 1.00 70.98 366 LYS B CA 1
ATOM 5231 C C . LYS B 1 319 ? 30.784 37.211 100.155 1.00 69.87 366 LYS B C 1
ATOM 5232 O O . LYS B 1 319 ? 30.298 36.162 100.582 1.00 69.14 366 LYS B O 1
ATOM 5238 N N . GLN B 1 320 ? 30.336 37.826 99.062 1.00 69.23 367 GLN B N 1
ATOM 5239 C CA . GLN B 1 320 ? 29.228 37.286 98.274 1.00 68.46 367 GLN B CA 1
ATOM 5240 C C . GLN B 1 320 ? 29.671 36.045 97.508 1.00 67.20 367 GLN B C 1
ATOM 5241 O O . GLN B 1 320 ? 28.936 35.060 97.416 1.00 65.74 367 GLN B O 1
ATOM 5247 N N . ILE B 1 321 ? 30.878 36.108 96.955 1.00 66.47 368 ILE B N 1
ATOM 5248 C CA . ILE B 1 321 ? 31.440 34.996 96.205 1.00 66.02 368 ILE B CA 1
ATOM 5249 C C . ILE B 1 321 ? 31.556 33.809 97.150 1.00 66.26 368 ILE B C 1
ATOM 5250 O O . ILE B 1 321 ? 31.014 32.733 96.888 1.00 65.88 368 ILE B O 1
ATOM 5255 N N . LYS B 1 322 ? 32.266 34.028 98.254 1.00 66.95 369 LYS B N 1
ATOM 5256 C CA . LYS B 1 322 ? 32.479 33.010 99.274 1.00 67.79 369 LYS B CA 1
ATOM 5257 C C . LYS B 1 322 ? 31.167 32.320 99.642 1.00 67.56 369 LYS B C 1
ATOM 5258 O O . LYS B 1 322 ? 31.084 31.093 99.658 1.00 67.63 369 LYS B O 1
ATOM 5264 N N . THR B 1 323 ? 30.142 33.116 99.924 1.00 67.85 370 THR B N 1
ATOM 5265 C CA . THR B 1 323 ? 28.832 32.591 100.293 1.00 69.49 370 THR B CA 1
ATOM 5266 C C . THR B 1 323 ? 28.156 31.800 99.169 1.00 69.52 370 THR B C 1
ATOM 5267 O O . THR B 1 323 ? 27.504 30.785 99.420 1.00 69.11 370 THR B O 1
ATOM 5271 N N . LYS B 1 324 ? 28.302 32.275 97.935 1.00 69.51 371 LYS B N 1
ATOM 5272 C CA . LYS B 1 324 ? 27.709 31.606 96.779 1.00 69.50 371 LYS B CA 1
ATOM 5273 C C . LYS B 1 324 ? 28.290 30.206 96.608 1.00 68.50 371 LYS B C 1
ATOM 5274 O O . LYS B 1 324 ? 27.555 29.228 96.467 1.00 68.25 371 LYS B O 1
ATOM 5280 N N . VAL B 1 325 ? 29.615 30.120 96.615 1.00 67.84 372 VAL B N 1
ATOM 5281 C CA . VAL B 1 325 ? 30.290 28.841 96.454 1.00 67.62 372 VAL B CA 1
ATOM 5282 C C . VAL B 1 325 ? 29.924 27.883 97.584 1.00 68.86 372 VAL B C 1
ATOM 5283 O O . VAL B 1 325 ? 29.150 26.944 97.390 1.00 68.91 372 VAL B O 1
ATOM 5287 N N . ASN B 1 326 ? 30.473 28.136 98.768 1.00 69.56 373 ASN B N 1
ATOM 5288 C CA . ASN B 1 326 ? 30.235 27.283 99.927 1.00 70.09 373 ASN B CA 1
ATOM 5289 C C . ASN B 1 326 ? 28.786 26.900 100.187 1.00 70.30 373 ASN B C 1
ATOM 5290 O O . ASN B 1 326 ? 28.521 25.849 100.764 1.00 70.56 373 ASN B O 1
ATOM 5295 N N . LYS B 1 327 ? 27.847 27.735 99.763 1.00 71.02 374 LYS B N 1
ATOM 5296 C CA . LYS B 1 327 ? 26.446 27.436 100.018 1.00 71.86 374 LYS B CA 1
ATOM 5297 C C . LYS B 1 327 ? 25.639 26.943 98.827 1.00 71.91 374 LYS B C 1
ATOM 5298 O O . LYS B 1 327 ? 24.682 26.189 99.001 1.00 71.52 374 LYS B O 1
ATOM 5304 N N . HIS B 1 328 ? 26.018 27.348 97.620 1.00 72.08 375 HIS B N 1
ATOM 5305 C CA . HIS B 1 328 ? 25.256 26.942 96.446 1.00 72.34 375 HIS B CA 1
ATOM 5306 C C . HIS B 1 328 ? 25.978 26.082 95.413 1.00 72.27 375 HIS B C 1
ATOM 5307 O O . HIS B 1 328 ? 25.341 25.305 94.700 1.00 72.35 375 HIS B O 1
ATOM 5314 N N . ALA B 1 329 ? 27.297 26.217 95.327 1.00 71.78 376 ALA B N 1
ATOM 5315 C CA . ALA B 1 329 ? 28.070 25.435 94.369 1.00 71.33 376 ALA B CA 1
ATOM 5316 C C . ALA B 1 329 ? 27.780 23.945 94.534 1.00 71.18 376 ALA B C 1
ATOM 5317 O O . ALA B 1 329 ? 28.112 23.351 95.561 1.00 71.55 376 ALA B O 1
ATOM 5319 N N . PHE B 1 330 ? 27.157 23.350 93.520 1.00 71.09 377 PHE B N 1
ATOM 5320 C CA . PHE B 1 330 ? 26.825 21.928 93.539 1.00 70.84 377 PHE B CA 1
ATOM 5321 C C . PHE B 1 330 ? 28.081 21.086 93.749 1.00 70.16 377 PHE B C 1
ATOM 5322 O O . PHE B 1 330 ? 29.042 21.181 92.984 1.00 69.02 377 PHE B O 1
ATOM 5330 N N . SER B 1 331 ? 28.058 20.253 94.782 1.00 70.49 378 SER B N 1
ATOM 5331 C CA . SER B 1 331 ? 29.198 19.406 95.106 1.00 70.97 378 SER B CA 1
ATOM 5332 C C . SER B 1 331 ? 29.095 17.998 94.528 1.00 70.88 378 SER B C 1
ATOM 5333 O O . SER B 1 331 ? 28.029 17.383 94.535 1.00 69.56 378 SER B O 1
ATOM 5336 N N . GLY B 1 332 ? 30.219 17.503 94.024 1.00 71.94 379 GLY B N 1
ATOM 5337 C CA . GLY B 1 332 ? 30.269 16.165 93.467 1.00 74.05 379 GLY B CA 1
ATOM 5338 C C . GLY B 1 332 ? 30.902 15.249 94.496 1.00 75.48 379 GLY B C 1
ATOM 5339 O O . GLY B 1 332 ? 31.371 14.155 94.176 1.00 74.77 379 GLY B O 1
ATOM 5340 N N . GLY B 1 333 ? 30.919 15.718 95.741 1.00 77.24 380 GLY B N 1
ATOM 5341 C CA . GLY B 1 333 ? 31.487 14.947 96.831 1.00 79.11 380 GLY B CA 1
ATOM 5342 C C . GLY B 1 333 ? 30.414 14.238 97.636 1.00 80.60 380 GLY B C 1
ATOM 5343 O O . GLY B 1 333 ? 29.219 14.443 97.413 1.00 80.64 380 GLY B O 1
ATOM 5344 N N . ARG B 1 334 ? 30.840 13.405 98.578 1.00 81.83 381 ARG B N 1
ATOM 5345 C CA . ARG B 1 334 ? 29.916 12.652 99.414 1.00 83.14 381 ARG B CA 1
ATOM 5346 C C . ARG B 1 334 ? 29.228 13.506 100.474 1.00 84.34 381 ARG B C 1
ATOM 5347 O O . ARG B 1 334 ? 29.673 14.610 100.785 1.00 84.31 381 ARG B O 1
ATOM 5355 N N . ASP B 1 335 ? 28.141 12.975 101.027 1.00 85.43 382 ASP B N 1
ATOM 5356 C CA . ASP B 1 335 ? 27.360 13.671 102.043 1.00 86.15 382 ASP B CA 1
ATOM 5357 C C . ASP B 1 335 ? 28.094 13.818 103.372 1.00 86.55 382 ASP B C 1
ATOM 5358 O O . ASP B 1 335 ? 27.984 14.851 104.037 1.00 86.61 382 ASP B O 1
ATOM 5363 N N . THR B 1 336 ? 28.834 12.787 103.764 1.00 86.21 383 THR B N 1
ATOM 5364 C CA . THR B 1 336 ? 29.581 12.838 105.015 1.00 86.26 383 THR B CA 1
ATOM 5365 C C . THR B 1 336 ? 31.078 12.865 104.741 1.00 86.58 383 THR B C 1
ATOM 5366 O O . THR B 1 336 ? 31.533 12.414 103.688 1.00 86.35 383 THR B O 1
ATOM 5370 N N . ILE B 1 337 ? 31.839 13.404 105.689 1.00 86.78 384 ILE B N 1
ATOM 5371 C CA . ILE B 1 337 ? 33.287 13.493 105.548 1.00 87.50 384 ILE B CA 1
ATOM 5372 C C . ILE B 1 337 ? 33.920 12.103 105.612 1.00 87.37 384 ILE B C 1
ATOM 5373 O O . ILE B 1 337 ? 35.002 11.874 105.064 1.00 87.08 384 ILE B O 1
ATOM 5378 N N . GLU B 1 338 ? 33.231 11.177 106.273 1.00 87.35 385 GLU B N 1
ATOM 5379 C CA . GLU B 1 338 ? 33.709 9.804 106.399 1.00 87.24 385 GLU B CA 1
ATOM 5380 C C . GLU B 1 338 ? 33.510 9.055 105.086 1.00 87.18 385 GLU B C 1
ATOM 5381 O O . GLU B 1 338 ? 34.391 8.322 104.636 1.00 87.24 385 GLU B O 1
ATOM 5387 N N . GLU B 1 339 ? 32.348 9.251 104.473 1.00 87.12 386 GLU B N 1
ATOM 5388 C CA . GLU B 1 339 ? 32.023 8.587 103.217 1.00 87.05 386 GLU B CA 1
ATOM 5389 C C . GLU B 1 339 ? 32.702 9.230 102.009 1.00 86.43 386 GLU B C 1
ATOM 5390 O O . GLU B 1 339 ? 32.793 8.614 100.948 1.00 86.56 386 GLU B O 1
ATOM 5396 N N . HIS B 1 340 ? 33.180 10.462 102.168 1.00 86.01 387 HIS B N 1
ATOM 5397 C CA . HIS B 1 340 ? 33.849 11.161 101.073 1.00 85.59 387 HIS B CA 1
ATOM 5398 C C . HIS B 1 340 ? 35.273 10.648 100.910 1.00 85.14 387 HIS B C 1
ATOM 5399 O O . HIS B 1 340 ? 35.731 10.401 99.795 1.00 84.96 387 HIS B O 1
ATOM 5406 N N . ARG B 1 341 ? 35.972 10.494 102.029 1.00 84.76 388 ARG B N 1
ATOM 5407 C CA . ARG B 1 341 ? 37.339 9.990 102.011 1.00 84.15 388 ARG B CA 1
ATOM 5408 C C . ARG B 1 341 ? 37.277 8.506 101.667 1.00 83.93 388 ARG B C 1
ATOM 5409 O O . ARG B 1 341 ? 38.283 7.885 101.323 1.00 83.20 388 ARG B O 1
ATOM 5417 N N . GLN B 1 342 ? 36.067 7.961 101.747 1.00 84.18 389 GLN B N 1
ATOM 5418 C CA . GLN B 1 342 ? 35.801 6.558 101.459 1.00 84.46 389 GLN B CA 1
ATOM 5419 C C . GLN B 1 342 ? 35.666 6.284 99.959 1.00 84.06 389 GLN B C 1
ATOM 5420 O O . GLN B 1 342 ? 36.201 5.296 99.453 1.00 84.01 389 GLN B O 1
ATOM 5426 N N . PHE B 1 343 ? 34.955 7.161 99.251 1.00 82.99 390 PHE B N 1
ATOM 5427 C CA . PHE B 1 343 ? 34.734 6.985 97.815 1.00 81.75 390 PHE B CA 1
ATOM 5428 C C . PHE B 1 343 ? 35.267 8.118 96.929 1.00 80.51 390 PHE B C 1
ATOM 5429 O O . PHE B 1 343 ? 35.427 7.945 95.720 1.00 79.73 390 PHE B O 1
ATOM 5437 N N . GLY B 1 344 ? 35.539 9.274 97.528 1.00 79.35 391 GLY B N 1
ATOM 5438 C CA . GLY B 1 344 ? 36.056 10.397 96.763 1.00 77.30 391 GLY B CA 1
ATOM 5439 C C . GLY B 1 344 ? 34.981 11.275 96.152 1.00 76.05 391 GLY B C 1
ATOM 5440 O O . GLY B 1 344 ? 33.789 11.066 96.384 1.00 75.92 391 GLY B O 1
ATOM 5441 N N . GLY B 1 345 ? 35.407 12.260 95.366 1.00 74.99 392 GLY B N 1
ATOM 5442 C CA . GLY B 1 345 ? 34.466 13.166 94.730 1.00 73.71 392 GLY B CA 1
ATOM 5443 C C . GLY B 1 345 ? 34.455 13.044 93.219 1.00 72.57 392 GLY B C 1
ATOM 5444 O O . GLY B 1 345 ? 35.438 12.613 92.617 1.00 72.04 392 GLY B O 1
ATOM 5445 N N . ASN B 1 346 ? 33.339 13.424 92.604 1.00 72.15 393 ASN B N 1
ATOM 5446 C CA . ASN B 1 346 ? 33.193 13.357 91.151 1.00 72.24 393 ASN B CA 1
ATOM 5447 C C . AS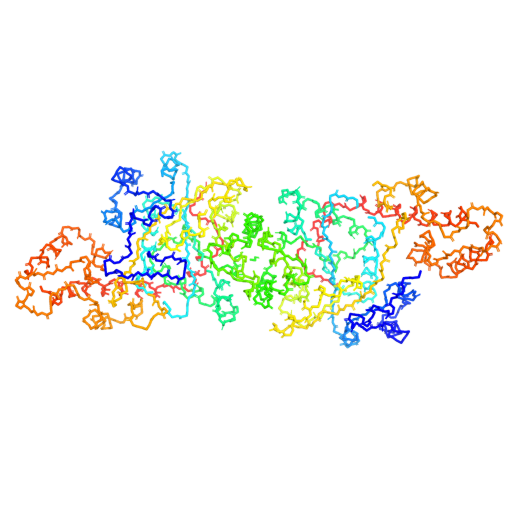N B 1 346 ? 33.500 14.721 90.539 1.00 71.63 393 ASN B C 1
ATOM 5448 O O . ASN B 1 346 ? 32.673 15.631 90.597 1.00 71.25 393 ASN B O 1
ATOM 5453 N N . CYS B 1 347 ? 34.687 14.863 89.956 1.00 70.80 394 CYS B N 1
ATOM 5454 C CA . CYS B 1 347 ? 35.081 16.125 89.338 1.00 70.63 394 CYS B CA 1
ATOM 5455 C C . CYS B 1 347 ? 34.273 16.426 88.076 1.00 71.05 394 CYS B C 1
ATOM 5456 O O . CYS B 1 347 ? 34.176 17.575 87.644 1.00 71.76 394 CYS B O 1
ATOM 5459 N N . ASP B 1 348 ? 33.689 15.385 87.494 1.00 71.11 395 ASP B N 1
ATOM 5460 C CA . ASP B 1 348 ? 32.890 15.525 86.282 1.00 71.06 395 ASP B CA 1
ATOM 5461 C C . ASP B 1 348 ? 31.651 16.395 86.500 1.00 69.70 395 ASP B C 1
ATOM 5462 O O . ASP B 1 348 ? 31.284 17.194 85.636 1.00 69.24 395 ASP B O 1
ATOM 5467 N N . VAL B 1 349 ? 31.015 16.237 87.657 1.00 67.98 396 VAL B N 1
ATOM 5468 C CA . VAL B 1 349 ? 29.805 16.989 87.973 1.00 66.68 396 VAL B CA 1
ATOM 5469 C C . VAL B 1 349 ? 29.977 18.017 89.092 1.00 65.59 396 VAL B C 1
ATOM 5470 O O . VAL B 1 349 ? 29.026 18.717 89.448 1.00 66.06 396 VAL B O 1
ATOM 5474 N N . ASP B 1 350 ? 31.181 18.111 89.648 1.00 63.30 397 ASP B N 1
ATOM 5475 C CA . ASP B 1 350 ? 31.435 19.067 90.722 1.00 61.20 397 ASP B CA 1
ATOM 5476 C C . ASP B 1 350 ? 31.634 20.467 90.147 1.00 59.58 397 ASP B C 1
ATOM 5477 O O . ASP B 1 350 ? 32.702 20.787 89.616 1.00 58.37 397 ASP B O 1
ATOM 5482 N N . VAL B 1 351 ? 30.599 21.295 90.267 1.00 58.19 398 VAL B N 1
ATOM 5483 C CA . VAL B 1 351 ? 30.628 22.663 89.750 1.00 57.22 398 VAL B CA 1
ATOM 5484 C C . VAL B 1 351 ? 31.871 23.423 90.202 1.00 55.88 398 VAL B C 1
ATOM 5485 O O . VAL B 1 351 ? 32.525 24.092 89.400 1.00 54.35 398 VAL B O 1
ATOM 5489 N N . SER B 1 352 ? 32.193 23.313 91.489 1.00 54.99 399 SER B N 1
ATOM 5490 C CA . SER B 1 352 ? 33.353 23.997 92.052 1.00 51.95 399 SER B CA 1
ATOM 5491 C C . SER B 1 352 ? 34.640 23.647 91.307 1.00 50.24 399 SER B C 1
ATOM 5492 O O . SER B 1 352 ? 35.456 24.526 91.037 1.00 49.19 399 SER B O 1
ATOM 5495 N N . PHE B 1 353 ? 34.833 22.376 90.967 1.00 49.18 400 PHE B N 1
ATOM 5496 C CA . PHE B 1 353 ? 36.044 22.001 90.239 1.00 49.49 400 PHE B CA 1
ATOM 5497 C C . PHE B 1 353 ? 35.931 22.408 88.776 1.00 49.62 400 PHE B C 1
ATOM 5498 O O . PHE B 1 353 ? 36.923 22.783 88.144 1.00 48.72 400 PHE B O 1
ATOM 5514 N N . TYR B 1 355 ? 34.554 25.021 87.523 1.00 48.18 402 TYR B N 1
ATOM 5515 C CA . TYR B 1 355 ? 34.953 26.425 87.413 1.00 47.55 402 TYR B CA 1
ATOM 5516 C C . TYR B 1 355 ? 36.470 26.553 87.416 1.00 44.91 402 TYR B C 1
ATOM 5517 O O . TYR B 1 355 ? 37.028 27.411 86.735 1.00 43.42 402 TYR B O 1
ATOM 5526 N N . LEU B 1 356 ? 37.140 25.696 88.182 1.00 43.71 403 LEU B N 1
ATOM 5527 C CA . LEU B 1 356 ? 38.595 25.739 88.248 1.00 43.03 403 LEU B CA 1
ATOM 5528 C C . LEU B 1 356 ? 39.211 25.449 86.896 1.00 40.75 403 LEU B C 1
ATOM 5529 O O . LEU B 1 356 ? 40.243 26.019 86.548 1.00 40.87 403 LEU B O 1
ATOM 5534 N N . THR B 1 357 ? 38.582 24.566 86.125 1.00 42.39 404 THR B N 1
ATOM 5535 C CA . THR B 1 357 ? 39.107 24.225 84.804 1.00 41.70 404 THR B CA 1
ATOM 5536 C C . THR B 1 357 ? 39.059 25.446 83.887 1.00 42.28 404 THR B C 1
ATOM 5537 O O . THR B 1 357 ? 39.873 25.595 82.978 1.00 40.12 404 THR B O 1
ATOM 5541 N N . PHE B 1 358 ? 38.105 26.330 84.146 1.00 44.29 405 PHE B N 1
ATOM 5542 C CA . PHE B 1 358 ? 37.960 27.541 83.346 1.00 47.39 405 PHE B CA 1
ATOM 5543 C C . PHE B 1 358 ? 38.909 28.650 83.783 1.00 47.83 405 PHE B C 1
ATOM 5544 O O . PHE B 1 358 ? 39.581 29.262 82.958 1.00 49.51 405 PHE B O 1
ATOM 5552 N N . PHE B 1 359 ? 38.986 28.880 85.089 1.00 48.69 406 PHE B N 1
ATOM 5553 C CA . PHE B 1 359 ? 39.796 29.967 85.621 1.00 49.23 406 PHE B CA 1
ATOM 5554 C C . PHE B 1 359 ? 41.188 29.680 86.184 1.00 51.21 406 PHE B C 1
ATOM 5555 O O . PHE B 1 359 ? 42.128 30.429 85.912 1.00 51.07 406 PHE B O 1
ATOM 5563 N N . LEU B 1 360 ? 41.331 28.620 86.972 1.00 53.24 407 LEU B N 1
ATOM 5564 C CA . LEU B 1 360 ? 42.641 28.274 87.521 1.00 55.79 407 LEU B CA 1
ATOM 5565 C C . LEU B 1 360 ? 43.580 28.013 86.348 1.00 56.69 407 LEU B C 1
ATOM 5566 O O . LEU B 1 360 ? 43.419 27.032 85.628 1.00 57.24 407 LEU B O 1
ATOM 5571 N N . GLU B 1 361 ? 44.563 28.889 86.165 1.00 58.14 408 GLU B N 1
ATOM 5572 C CA . GLU B 1 361 ? 45.497 28.775 85.052 1.00 60.99 408 GLU B CA 1
ATOM 5573 C C . GLU B 1 361 ? 46.682 27.833 85.225 1.00 62.45 408 GLU B C 1
ATOM 5574 O O . GLU B 1 361 ? 47.358 27.510 84.251 1.00 61.67 408 GLU B O 1
ATOM 5580 N N . ASP B 1 362 ? 46.935 27.391 86.453 1.00 64.87 409 ASP B N 1
ATOM 5581 C CA . ASP B 1 362 ? 48.048 26.481 86.726 1.00 66.75 409 ASP B CA 1
ATOM 5582 C C . ASP B 1 362 ? 47.601 25.036 86.458 1.00 67.07 409 ASP B C 1
ATOM 5583 O O . ASP B 1 362 ? 46.826 24.469 87.233 1.00 66.23 409 ASP B O 1
ATOM 5588 N N . ASP B 1 363 ? 48.087 24.446 85.367 1.00 67.02 410 ASP B N 1
ATOM 5589 C CA . ASP B 1 363 ? 47.704 23.079 85.016 1.00 68.78 410 ASP B CA 1
ATOM 5590 C C . ASP B 1 363 ? 48.038 22.079 86.126 1.00 68.61 410 ASP B C 1
ATOM 5591 O O . ASP B 1 363 ? 47.187 21.292 86.548 1.00 67.76 410 ASP B O 1
ATOM 5596 N N . ASP B 1 364 ? 49.280 22.118 86.592 1.00 68.67 411 ASP B N 1
ATOM 5597 C CA . ASP B 1 364 ? 49.742 21.228 87.650 1.00 67.94 411 ASP B CA 1
ATOM 5598 C C . ASP B 1 364 ? 48.892 21.376 88.902 1.00 67.08 411 ASP B C 1
ATOM 5599 O O . ASP B 1 364 ? 48.429 20.388 89.473 1.00 66.46 411 ASP B O 1
ATOM 5604 N N . LYS B 1 365 ? 48.691 22.620 89.322 1.00 66.02 412 LYS B N 1
ATOM 5605 C CA . LYS B 1 365 ? 47.903 22.908 90.512 1.00 66.16 412 LYS B CA 1
ATOM 5606 C C . LYS B 1 365 ? 46.463 22.439 90.329 1.00 65.81 412 LYS B C 1
ATOM 5607 O O . LYS B 1 365 ? 45.788 22.081 91.298 1.00 65.03 412 LYS B O 1
ATOM 5613 N N . LEU B 1 366 ? 46.004 22.440 89.078 1.00 65.66 413 LEU B N 1
ATOM 5614 C CA . LEU B 1 366 ? 44.643 22.025 88.747 1.00 65.41 413 LEU B CA 1
ATOM 5615 C C . LEU B 1 366 ? 44.491 20.512 88.812 1.00 65.71 413 LEU B C 1
ATOM 5616 O O . LEU B 1 366 ? 43.517 19.996 89.369 1.00 64.70 413 LEU B O 1
ATOM 5621 N N . GLU B 1 367 ? 45.457 19.812 88.226 1.00 66.22 414 GLU B N 1
ATOM 5622 C CA . GLU B 1 367 ? 45.457 18.357 88.200 1.00 67.26 414 GLU B CA 1
ATOM 5623 C C . GLU B 1 367 ? 45.608 17.807 89.611 1.00 66.89 414 GLU B C 1
ATOM 5624 O O . GLU B 1 367 ? 44.941 16.846 89.988 1.00 66.54 414 GLU B O 1
ATOM 5630 N N . GLN B 1 368 ? 46.492 18.425 90.385 1.00 66.62 415 GLN B N 1
ATOM 5631 C CA . GLN B 1 368 ? 46.726 18.002 91.757 1.00 66.94 415 GLN B CA 1
ATOM 5632 C C . GLN B 1 368 ? 45.405 18.013 92.522 1.00 66.19 415 GLN B C 1
ATOM 5633 O O . GLN B 1 368 ? 45.108 17.089 93.286 1.00 66.13 415 GLN B O 1
ATOM 5639 N N . ILE B 1 369 ? 44.604 19.050 92.299 1.00 65.01 416 ILE B N 1
ATOM 5640 C CA . ILE B 1 369 ? 43.307 19.170 92.956 1.00 63.70 416 ILE B CA 1
ATOM 5641 C C . ILE B 1 369 ? 42.350 18.071 92.491 1.00 63.26 416 ILE B C 1
ATOM 5642 O O . ILE B 1 369 ? 41.634 17.473 93.300 1.00 62.91 416 ILE B O 1
ATOM 5647 N N . ARG B 1 370 ? 42.337 17.810 91.188 1.00 62.91 417 ARG B N 1
ATOM 5648 C CA . ARG B 1 370 ? 41.467 16.781 90.629 1.00 63.23 417 ARG B CA 1
ATOM 5649 C C . ARG B 1 370 ? 41.753 15.436 91.301 1.00 62.61 417 ARG B C 1
ATOM 5650 O O . ARG B 1 370 ? 40.840 14.770 91.789 1.00 61.55 417 ARG B O 1
ATOM 5658 N N . LYS B 1 371 ? 43.028 15.055 91.329 1.00 61.96 418 LYS B N 1
ATOM 5659 C CA . LYS B 1 371 ? 43.445 13.798 91.940 1.00 61.94 418 LYS B CA 1
ATOM 5660 C C . LYS B 1 371 ? 43.052 13.701 93.411 1.00 61.53 418 LYS B C 1
ATOM 5661 O O . LYS B 1 371 ? 42.417 12.731 93.823 1.00 60.79 418 LYS B O 1
ATOM 5667 N N . ASP B 1 372 ? 43.421 14.706 94.203 1.00 60.52 419 ASP B N 1
ATOM 5668 C CA . ASP B 1 372 ? 43.097 14.692 95.626 1.00 60.20 419 ASP B CA 1
ATOM 5669 C C . ASP B 1 372 ? 41.600 14.619 95.897 1.00 59.42 419 ASP B C 1
ATOM 5670 O O . ASP B 1 372 ? 41.153 13.848 96.751 1.00 59.55 419 ASP B O 1
ATOM 5675 N N . TYR B 1 373 ? 40.822 15.415 95.171 1.00 57.47 420 TYR B N 1
ATOM 5676 C CA . TYR B 1 373 ? 39.380 15.420 95.366 1.00 56.82 420 TYR B CA 1
ATOM 5677 C C . TYR B 1 373 ? 38.781 14.074 94.980 1.00 57.02 420 TYR B C 1
ATOM 5678 O O . TYR B 1 373 ? 37.874 13.577 95.647 1.00 56.48 420 TYR B O 1
ATOM 5687 N N . THR B 1 374 ? 39.296 13.486 93.903 1.00 58.03 421 THR B N 1
ATOM 5688 C CA . THR B 1 374 ? 38.807 12.198 93.424 1.00 59.55 421 THR B CA 1
ATOM 5689 C C . THR B 1 374 ? 39.138 11.072 94.397 1.00 59.59 421 THR B C 1
ATOM 5690 O O . THR B 1 374 ? 38.312 10.191 94.640 1.00 59.49 421 THR B O 1
ATOM 5694 N N . SER B 1 375 ? 40.349 11.108 94.948 1.00 60.01 422 SER B N 1
ATOM 5695 C CA . SER B 1 375 ? 40.794 10.090 95.894 1.00 60.26 422 SER B CA 1
ATOM 5696 C C . SER B 1 375 ? 40.062 10.225 97.228 1.00 61.56 422 SER B C 1
ATOM 5697 O O . SER B 1 375 ? 39.880 9.244 97.948 1.00 61.07 422 SER B O 1
ATOM 5700 N N . GLY B 1 376 ? 39.639 11.443 97.552 1.00 62.25 423 GLY B N 1
ATOM 5701 C CA . GLY B 1 376 ? 38.935 11.667 98.800 1.00 63.22 423 GLY B CA 1
ATOM 5702 C C . GLY B 1 376 ? 39.818 12.383 99.800 1.00 64.12 423 GLY B C 1
ATOM 5703 O O . GLY B 1 376 ? 39.368 12.750 100.885 1.00 63.68 423 GLY B O 1
ATOM 5704 N N . ALA B 1 377 ? 41.080 12.578 99.425 1.00 64.42 424 ALA B N 1
ATOM 5705 C CA . ALA B 1 377 ? 42.049 13.260 100.275 1.00 65.16 424 ALA B CA 1
ATOM 5706 C C . ALA B 1 377 ? 41.564 14.668 100.603 1.00 65.30 424 ALA B C 1
ATOM 5707 O O . ALA B 1 377 ? 41.535 15.075 101.766 1.00 66.90 424 ALA B O 1
ATOM 5717 N N . LEU B 1 379 ? 38.670 17.515 100.840 1.00 65.65 426 LEU B N 1
ATOM 5718 C CA . LEU B 1 379 ? 37.235 17.547 101.082 1.00 67.55 426 LEU B CA 1
ATOM 5719 C C . LEU B 1 379 ? 36.581 18.605 100.195 1.00 67.76 426 LEU B C 1
ATOM 5720 O O . LEU B 1 379 ? 37.273 19.366 99.516 1.00 68.49 426 LEU B O 1
ATOM 5725 N N . THR B 1 380 ? 35.251 18.646 100.206 1.00 67.58 427 THR B N 1
ATOM 5726 C CA . THR B 1 380 ? 34.491 19.603 99.406 1.00 67.65 427 THR B CA 1
ATOM 5727 C C . THR B 1 380 ? 34.744 21.033 99.869 1.00 68.03 427 THR B C 1
ATOM 5728 O O . THR B 1 380 ? 35.098 21.906 99.072 1.00 67.02 427 THR B O 1
ATOM 5732 N N . GLY B 1 381 ? 34.556 21.264 101.164 1.00 67.57 428 GLY B N 1
ATOM 5733 C CA . GLY B 1 381 ? 34.778 22.586 101.713 1.00 66.27 428 GLY B CA 1
ATOM 5734 C C . GLY B 1 381 ? 36.171 23.096 101.393 1.00 65.64 428 GLY B C 1
ATOM 5735 O O . GLY B 1 381 ? 36.367 24.298 101.218 1.00 65.21 428 GLY B O 1
ATOM 5736 N N . GLU B 1 382 ? 37.140 22.188 101.310 1.00 64.49 429 GLU B N 1
ATOM 5737 C CA . GLU B 1 382 ? 38.511 22.582 101.009 1.00 64.38 429 GLU B CA 1
ATOM 5738 C C . GLU B 1 382 ? 38.612 22.946 99.534 1.00 63.82 429 GLU B C 1
ATOM 5739 O O . GLU B 1 382 ? 39.288 23.909 99.162 1.00 63.63 429 GLU B O 1
ATOM 5745 N N . LEU B 1 383 ? 37.936 22.166 98.695 1.00 62.28 430 LEU B N 1
ATOM 5746 C CA . LEU B 1 383 ? 37.926 22.427 97.259 1.00 61.22 430 LEU B CA 1
ATOM 5747 C C . LEU B 1 383 ? 37.296 23.806 97.059 1.00 59.74 430 LEU B C 1
ATOM 5748 O O . LEU B 1 383 ? 37.879 24.679 96.418 1.00 59.22 430 LEU B O 1
ATOM 5753 N N . LYS B 1 384 ? 36.114 23.999 97.638 1.00 59.40 431 LYS B N 1
ATOM 5754 C CA . LYS B 1 384 ? 35.412 25.271 97.542 1.00 60.86 431 LYS B CA 1
ATOM 5755 C C . LYS B 1 384 ? 36.300 26.446 97.953 1.00 61.81 431 LYS B C 1
ATOM 5756 O O . LYS B 1 384 ? 36.147 27.555 97.440 1.00 61.95 431 LYS B O 1
ATOM 5762 N N . LYS B 1 385 ? 37.230 26.204 98.874 1.00 62.46 432 LYS B N 1
ATOM 5763 C CA . LYS B 1 385 ? 38.138 27.255 99.323 1.00 62.25 432 LYS B CA 1
ATOM 5764 C C . LYS B 1 385 ? 39.145 27.557 98.216 1.00 61.69 432 LYS B C 1
ATOM 5765 O O . LYS B 1 385 ? 39.611 28.688 98.078 1.00 61.26 432 LYS B O 1
ATOM 5771 N N . ALA B 1 386 ? 39.485 26.539 97.431 1.00 61.06 433 ALA B N 1
ATOM 5772 C CA . ALA B 1 386 ? 40.434 26.720 96.339 1.00 60.44 433 ALA B CA 1
ATOM 5773 C C . ALA B 1 386 ? 39.808 27.585 95.244 1.00 60.53 433 ALA B C 1
ATOM 5774 O O . ALA B 1 386 ? 40.487 28.402 94.616 1.00 59.78 433 ALA B O 1
ATOM 5776 N N . LEU B 1 387 ? 38.509 27.404 95.027 1.00 60.11 434 LEU B N 1
ATOM 5777 C CA . LEU B 1 387 ? 37.791 28.164 94.008 1.00 60.20 434 LEU B CA 1
ATOM 5778 C C . LEU B 1 387 ? 37.600 29.607 94.458 1.00 60.34 434 LEU B C 1
ATOM 5779 O O . LEU B 1 387 ? 37.956 30.542 93.736 1.00 59.25 434 LEU B O 1
ATOM 5784 N N . ILE B 1 388 ? 37.038 29.775 95.653 1.00 60.53 435 ILE B N 1
ATOM 5785 C CA . ILE B 1 388 ? 36.792 31.102 96.213 1.00 61.83 435 ILE B CA 1
ATOM 5786 C C . ILE B 1 388 ? 38.044 31.977 96.187 1.00 61.96 435 ILE B C 1
ATOM 5787 O O . ILE B 1 388 ? 37.961 33.186 95.972 1.00 61.40 435 ILE B O 1
ATOM 5792 N N . GLU B 1 389 ? 39.204 31.364 96.389 1.00 61.99 436 GLU B N 1
ATOM 5793 C CA . GLU B 1 389 ? 40.449 32.114 96.383 1.00 62.41 436 GLU B CA 1
ATOM 5794 C C . GLU B 1 389 ? 40.914 32.485 94.980 1.00 61.69 436 GLU B C 1
ATOM 5795 O O . GLU B 1 389 ? 41.862 33.259 94.812 1.00 61.34 436 GLU B O 1
ATOM 5801 N N . VAL B 1 390 ? 40.235 31.946 93.972 1.00 59.72 437 VAL B N 1
ATOM 5802 C CA . VAL B 1 390 ? 40.575 32.249 92.586 1.00 58.03 437 VAL B CA 1
ATOM 5803 C C . VAL B 1 390 ? 39.575 33.235 91.983 1.00 56.73 437 VAL B C 1
ATOM 5804 O O . VAL B 1 390 ? 39.948 34.101 91.194 1.00 55.36 437 VAL B O 1
ATOM 5808 N N . LEU B 1 391 ? 38.309 33.101 92.370 1.00 55.16 438 LEU B N 1
ATOM 5809 C CA . LEU B 1 391 ? 37.252 33.969 91.865 1.00 55.30 438 LEU B CA 1
ATOM 5810 C C . LEU B 1 391 ? 37.311 35.381 92.440 1.00 55.99 438 LEU B C 1
ATOM 5811 O O . LEU B 1 391 ? 37.206 36.361 91.697 1.00 56.19 438 LEU B O 1
ATOM 5816 N N . GLN B 1 392 ? 37.478 35.489 93.758 1.00 55.41 439 GLN B N 1
ATOM 5817 C CA . GLN B 1 392 ? 37.549 36.795 94.409 1.00 53.73 439 GLN B CA 1
ATOM 5818 C C . GLN B 1 392 ? 38.545 37.699 93.700 1.00 53.12 439 GLN B C 1
ATOM 5819 O O . GLN B 1 392 ? 38.234 38.848 93.391 1.00 54.38 439 GLN B O 1
ATOM 5825 N N . PRO B 1 393 ? 39.762 37.201 93.436 1.00 51.58 440 PRO B N 1
ATOM 5826 C CA . PRO B 1 393 ? 40.718 38.069 92.742 1.00 50.63 440 PRO B CA 1
ATOM 5827 C C . PRO B 1 393 ? 40.338 38.267 91.269 1.00 50.68 440 PRO B C 1
ATOM 5828 O O . PRO B 1 393 ? 40.697 39.275 90.662 1.00 50.98 440 PRO B O 1
ATOM 5832 N N . LEU B 1 394 ? 39.615 37.305 90.697 1.00 50.28 441 LEU B N 1
ATOM 5833 C CA . LEU B 1 394 ? 39.192 37.414 89.301 1.00 49.56 441 LEU B CA 1
ATOM 5834 C C . LEU B 1 394 ? 38.207 38.573 89.236 1.00 48.99 441 LEU B C 1
ATOM 5835 O O . LEU B 1 394 ? 38.451 39.593 88.591 1.00 49.60 441 LEU B O 1
ATOM 5840 N N . ILE B 1 395 ? 37.095 38.401 89.932 1.00 48.31 442 ILE B N 1
ATOM 5841 C CA . ILE B 1 395 ? 36.054 39.398 89.984 1.00 50.18 442 ILE B CA 1
ATOM 5842 C C . ILE B 1 395 ? 36.591 40.739 90.491 1.00 53.08 442 ILE B C 1
ATOM 5843 O O . ILE B 1 395 ? 36.297 41.791 89.914 1.00 52.38 442 ILE B O 1
ATOM 5848 N N . ALA B 1 396 ? 37.392 40.702 91.555 1.00 53.71 443 ALA B N 1
ATOM 5849 C CA . ALA B 1 396 ? 37.955 41.927 92.115 1.00 54.89 443 ALA B CA 1
ATOM 5850 C C . ALA B 1 396 ? 38.640 42.754 91.033 1.00 55.35 443 ALA B C 1
ATOM 5851 O O . ALA B 1 396 ? 38.326 43.931 90.854 1.00 55.30 443 ALA B O 1
ATOM 5853 N N . GLU B 1 397 ? 39.565 42.135 90.306 1.00 55.12 444 GLU B N 1
ATOM 5854 C CA . GLU B 1 397 ? 40.286 42.837 89.254 1.00 57.44 444 GLU B CA 1
ATOM 5855 C C . GLU B 1 397 ? 39.358 43.382 88.172 1.00 57.71 444 GLU B C 1
ATOM 5856 O O . GLU B 1 397 ? 39.604 44.464 87.628 1.00 57.99 444 GLU B O 1
ATOM 5862 N N . HIS B 1 398 ? 38.297 42.641 87.857 1.00 56.40 445 HIS B N 1
ATOM 5863 C CA . HIS B 1 398 ? 37.360 43.089 86.833 1.00 54.95 445 HIS B CA 1
ATOM 5864 C C . HIS B 1 398 ? 36.710 44.389 87.282 1.00 54.51 445 HIS B C 1
ATOM 5865 O O . HIS B 1 398 ? 36.605 45.346 86.512 1.00 53.75 445 HIS B O 1
ATOM 5872 N N . GLN B 1 399 ? 36.285 44.411 88.542 1.00 54.23 446 GLN B N 1
ATOM 5873 C CA . GLN B 1 399 ? 35.635 45.576 89.123 1.00 54.36 446 GLN B CA 1
ATOM 5874 C C . GLN B 1 399 ? 36.555 46.789 89.104 1.00 53.85 446 GLN B C 1
ATOM 5875 O O . GLN B 1 399 ? 36.117 47.910 88.842 1.00 55.05 446 GLN B O 1
ATOM 5881 N N . ALA B 1 400 ? 37.835 46.558 89.365 1.00 53.69 447 ALA B N 1
ATOM 5882 C CA . ALA B 1 400 ? 38.816 47.635 89.375 1.00 53.51 447 ALA B CA 1
ATOM 5883 C C . ALA B 1 400 ? 38.967 48.235 87.983 1.00 53.96 447 ALA B C 1
ATOM 5884 O O . ALA B 1 400 ? 38.930 49.457 87.820 1.00 53.13 447 ALA B O 1
ATOM 5886 N N . ARG B 1 401 ? 39.145 47.375 86.982 1.00 53.12 448 ARG B N 1
ATOM 5887 C CA . ARG B 1 401 ? 39.303 47.835 85.610 1.00 53.20 448 ARG B CA 1
ATOM 5888 C C . ARG B 1 401 ? 38.052 48.551 85.110 1.00 51.32 448 ARG B C 1
ATOM 5889 O O . ARG B 1 401 ? 38.148 49.582 84.450 1.00 49.84 448 ARG B O 1
ATOM 5897 N N . ARG B 1 402 ? 36.883 47.999 85.421 1.00 50.54 449 ARG B N 1
ATOM 5898 C CA . ARG B 1 402 ? 35.624 48.597 84.987 1.00 50.58 449 ARG B CA 1
ATOM 5899 C C . ARG B 1 402 ? 35.474 49.993 85.565 1.00 51.58 449 ARG B C 1
ATOM 5900 O O . ARG B 1 402 ? 35.027 50.914 84.883 1.00 49.78 449 ARG B O 1
ATOM 5908 N N . LYS B 1 403 ? 35.849 50.141 86.832 1.00 52.88 450 LYS B N 1
ATOM 5909 C CA . LYS B 1 403 ? 35.746 51.424 87.510 1.00 54.98 450 LYS B CA 1
ATOM 5910 C C . LYS B 1 403 ? 36.623 52.495 86.867 1.00 53.93 450 LYS B C 1
ATOM 5911 O O . LYS B 1 403 ? 36.345 53.680 87.002 1.00 54.14 450 LYS B O 1
ATOM 5917 N N . GLU B 1 404 ? 37.672 52.081 86.161 1.00 53.76 451 GLU B N 1
ATOM 5918 C CA . GLU B 1 404 ? 38.563 53.038 85.516 1.00 53.51 451 GLU B CA 1
ATOM 5919 C C . GLU B 1 404 ? 38.160 53.371 84.079 1.00 52.46 451 GLU B C 1
ATOM 5920 O O . GLU B 1 404 ? 38.828 54.163 83.410 1.00 52.01 451 GLU B O 1
ATOM 5926 N N . VAL B 1 405 ? 37.071 52.768 83.603 1.00 50.85 452 VAL B N 1
ATOM 5927 C CA . VAL B 1 405 ? 36.586 53.033 82.247 1.00 48.44 452 VAL B CA 1
ATOM 5928 C C . VAL B 1 405 ? 35.687 54.264 82.273 1.00 46.42 452 VAL B C 1
ATOM 5929 O O . VAL B 1 405 ? 34.583 54.226 82.811 1.00 43.95 452 VAL B O 1
ATOM 5933 N N . THR B 1 406 ? 36.163 55.352 81.684 1.00 46.82 453 THR B N 1
ATOM 5934 C CA . THR B 1 406 ? 35.399 56.596 81.654 1.00 48.48 453 THR B CA 1
ATOM 5935 C C . THR B 1 406 ? 34.447 56.664 80.469 1.00 50.07 453 THR B C 1
ATOM 5936 O O . THR B 1 406 ? 34.516 55.837 79.553 1.00 49.68 453 THR B O 1
ATOM 5940 N N . ASP B 1 407 ? 33.561 57.658 80.487 1.00 50.16 454 ASP B N 1
ATOM 5941 C CA . ASP B 1 407 ? 32.611 57.839 79.401 1.00 50.85 454 ASP B CA 1
ATOM 5942 C C . ASP B 1 407 ? 33.386 58.227 78.145 1.00 50.33 454 ASP B C 1
ATOM 5943 O O . ASP B 1 407 ? 32.943 57.975 77.026 1.00 48.76 454 ASP B O 1
ATOM 5948 N N . GLU B 1 408 ? 34.555 58.827 78.345 1.00 50.18 455 GLU B N 1
ATOM 5949 C CA . GLU B 1 408 ? 35.422 59.227 77.243 1.00 51.21 455 GLU B CA 1
ATOM 5950 C C . GLU B 1 408 ? 35.913 57.965 76.545 1.00 50.85 455 GLU B C 1
ATOM 5951 O O . GLU B 1 408 ? 35.797 57.831 75.328 1.00 51.54 455 GLU B O 1
ATOM 5957 N N . ILE B 1 409 ? 36.466 57.043 77.331 1.00 48.96 456 ILE B N 1
ATOM 5958 C CA . ILE B 1 409 ? 36.974 55.786 76.803 1.00 48.04 456 ILE B CA 1
ATOM 5959 C C . ILE B 1 409 ? 35.868 55.003 76.089 1.00 46.82 456 ILE B C 1
ATOM 5960 O O . ILE B 1 409 ? 36.064 54.536 74.968 1.00 45.27 456 ILE B O 1
ATOM 5965 N N . VAL B 1 410 ? 34.712 54.867 76.731 1.00 45.05 457 VAL B N 1
ATOM 5966 C CA . VAL B 1 410 ? 33.601 54.148 76.118 1.00 46.19 457 VAL B CA 1
ATOM 5967 C C . VAL B 1 410 ? 33.342 54.745 74.737 1.00 46.25 457 VAL B C 1
ATOM 5968 O O . VAL B 1 410 ? 33.338 54.038 73.729 1.00 43.72 457 VAL B O 1
ATOM 5972 N N . LYS B 1 411 ? 33.146 56.058 74.703 1.00 45.89 458 LYS B N 1
ATOM 5973 C CA . LYS B 1 411 ? 32.889 56.768 73.458 1.00 45.80 458 LYS B CA 1
ATOM 5974 C C . LYS B 1 411 ? 33.940 56.504 72.391 1.00 43.87 458 LYS B C 1
ATOM 5975 O O . LYS B 1 411 ? 33.607 56.369 71.219 1.00 43.57 458 LYS B O 1
ATOM 5981 N N . GLU B 1 412 ? 35.207 56.426 72.777 1.00 43.26 459 GLU B N 1
ATOM 5982 C CA . GLU B 1 412 ? 36.240 56.183 71.782 1.00 43.63 459 GLU B CA 1
ATOM 5983 C C . GLU B 1 412 ? 36.156 54.766 71.220 1.00 42.11 459 GLU B C 1
ATOM 5984 O O . GLU B 1 412 ? 36.325 54.562 70.021 1.00 41.35 459 GLU B O 1
ATOM 5990 N N . PHE B 1 413 ? 35.911 53.790 72.091 1.00 39.31 460 PHE B N 1
ATOM 5991 C CA . PHE B 1 413 ? 35.785 52.406 71.651 1.00 38.45 460 PHE B CA 1
ATOM 5992 C C . PHE B 1 413 ? 34.624 52.276 70.663 1.00 36.75 460 PHE B C 1
ATOM 5993 O O . PHE B 1 413 ? 34.708 51.516 69.696 1.00 37.35 460 PHE B O 1
ATOM 6009 N N . THR B 1 415 ? 33.359 54.580 68.599 1.00 35.83 462 THR B N 1
ATOM 6010 C CA . THR B 1 415 ? 33.407 55.535 67.497 1.00 38.63 462 THR B CA 1
ATOM 6011 C C . THR B 1 415 ? 34.020 54.865 66.267 1.00 39.31 462 THR B C 1
ATOM 6012 O O . THR B 1 415 ? 35.179 54.453 66.306 1.00 40.50 462 THR B O 1
ATOM 6016 N N . PRO B 1 416 ? 33.254 54.722 65.169 1.00 40.57 463 PRO B N 1
ATOM 6017 C CA . PRO B 1 416 ? 33.887 54.082 64.011 1.00 40.83 463 PRO B CA 1
ATOM 6018 C C . PRO B 1 416 ? 35.160 54.842 63.656 1.00 41.77 463 PRO B C 1
ATOM 6019 O O . PRO B 1 416 ? 35.161 56.067 63.563 1.00 41.17 463 PRO B O 1
ATOM 6023 N N . ARG B 1 417 ? 36.251 54.112 63.472 1.00 43.24 464 ARG B N 1
ATOM 6024 C CA . ARG B 1 417 ? 37.527 54.752 63.182 1.00 45.04 464 ARG B CA 1
ATOM 6025 C C . ARG B 1 417 ? 38.516 53.757 62.598 1.00 46.64 464 ARG B C 1
ATOM 6026 O O . ARG B 1 417 ? 38.292 52.543 62.622 1.00 46.82 464 ARG B O 1
ATOM 6034 N N . LYS B 1 418 ? 39.618 54.284 62.081 1.00 49.41 465 LYS B N 1
ATOM 6035 C CA . LYS B 1 418 ? 40.662 53.444 61.522 1.00 52.35 465 LYS B CA 1
ATOM 6036 C C . LYS B 1 418 ? 41.304 52.727 62.707 1.00 52.98 465 LYS B C 1
ATOM 6037 O O . LYS B 1 418 ? 41.495 53.319 63.772 1.00 52.14 465 LYS B O 1
ATOM 6043 N N . LEU B 1 419 ? 41.621 51.451 62.532 1.00 54.11 466 LEU B N 1
ATOM 6044 C CA . LEU B 1 419 ? 42.247 50.688 63.598 1.00 55.69 466 LEU B CA 1
ATOM 6045 C C . LEU B 1 419 ? 43.720 50.466 63.266 1.00 58.08 466 LEU B C 1
ATOM 6046 O O . LEU B 1 419 ? 44.245 51.064 62.330 1.00 57.36 466 LEU B O 1
ATOM 6051 N N . SER B 1 420 ? 44.384 49.612 64.037 1.00 61.03 467 SER B N 1
ATOM 6052 C CA . SER B 1 420 ? 45.798 49.333 63.822 1.00 63.63 467 SER B CA 1
ATOM 6053 C C . SER B 1 420 ? 46.116 47.857 64.031 1.00 64.68 467 SER B C 1
ATOM 6054 O O . SER B 1 420 ? 45.694 47.306 65.071 1.00 65.83 467 SER B O 1
#

GO terms:
  GO:0045765 regulation of angiogenesis (P, IDA)
  GO:0042803 protein homodimerization activity (F, IDA)
  GO:0004830 tryptophan-tRNA ligase activity (F, EXP)
  GO:0004830 tryptophan-tRNA ligase activity (F, IMP)
  GO:0005515 protein binding (F, IPI)
  GO:0005737 cytoplasm (C, TAS)
  GO:0006412 translation (P, TAS)
  GO:0006436 tryptophanyl-tRNA aminoacylation (P, TAS)
  GO:0008285 negative regulation of cell population proliferation (P, TAS)
  GO:0005829 cytosol (C, TAS)
  GO:0005829 cytosol (C, IDA)
  GO:0030674 protein-macromolecule adaptor activity (F, IDA)
  GO:0005634 nucleus (C, IDA)
  GO:0032991 protein-containing complex (C, IMP)
  GO:0019901 protein kinase binding (F, IPI)
  GO:0019904 protein domain specific binding (F, IPI)
  GO:0035556 intracellular signal transduction (P, IDA)
  GO:0070062 extracellular exosome (C, HDA)
  GO:0005634 nucleus (C, HDA)

Radius of gyration: 33.01 Å; Cα contacts (8 Å, |Δi|>4): 1274; chains: 2; bounding box: 83×75×94 Å